Protein AF-A0A7R9IW38-F1 (afdb_monomer)

Foldseek 3Di:
DDDDDDPDPDDPVVVVVVVVVVVVVVVVVVVVVVVVLVVVLVVQLVVQLVCCCVVFPFQDDSVRSNVVSNVVSVLVVVLVVLVVVCVVDDDDPDLQSVLSNLLSLLVVLLVVLVVCVVVDVVCLDQVSVVVSVCVSCVVRDDDDPDPPVLVVQLVVLVVVVVVLLVVLLVVVAADDPLSLLSVLQSLCVNQVCCQAPPLSVVLNVLSVVLSVLSSLQVCLLSVHPPCNVVSVSSCVNHDDPNRTTRTDCLVNLLSCLLNVLSVPPDPPDGALEVLNCQSSLQVSFQVSQLSVCCVPPFDAADVPFPGGPRSLVSSLVRSLVVVVVCCVVVRYPPDPLSSVLLNCLSNVLSVVVSVDPPDSSHPRSVSSSCSSVVSD

Nearest PDB structures (foldseek):
  8b4o-assembly1_B  TM=3.268E-01  e=7.598E+00  Corynebacterium glutamicum

Organism: Timema californicum (NCBI:txid61474)

pLDDT: mean 86.11, std 14.42, range [37.69, 98.31]

InterPro domains:
  IPR032974 Polyprenol kinase family [PTHR13205] (33-372)

Structure (mmCIF, N/CA/C/O backbone):
data_AF-A0A7R9IW38-F1
#
_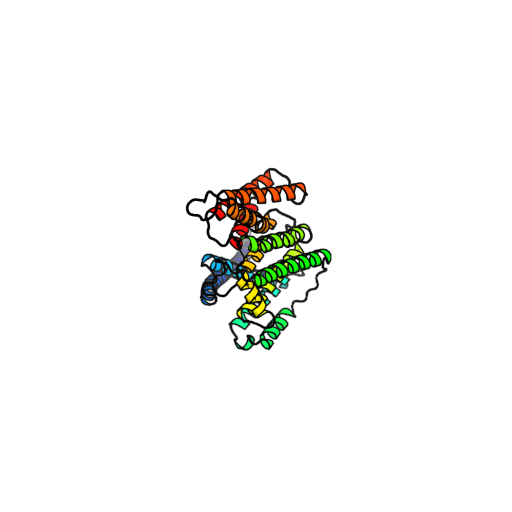entry.id   AF-A0A7R9IW38-F1
#
loop_
_atom_site.group_PDB
_atom_site.id
_atom_site.type_symbol
_atom_site.label_atom_id
_atom_site.label_alt_id
_atom_site.label_comp_id
_atom_site.label_asym_id
_atom_site.label_entity_id
_atom_site.label_seq_id
_atom_site.pdbx_PDB_ins_code
_atom_site.Cartn_x
_atom_site.Cartn_y
_atom_site.Cartn_z
_atom_site.occupancy
_atom_site.B_iso_or_equiv
_atom_site.auth_seq_id
_atom_site.auth_comp_id
_atom_site.auth_asym_id
_atom_site.auth_atom_id
_atom_site.pdbx_PDB_model_num
ATOM 1 N N . MET A 1 1 ? 82.444 18.302 27.231 1.00 39.62 1 MET A N 1
ATOM 2 C CA . MET A 1 1 ? 81.745 18.567 25.957 1.00 39.62 1 MET A CA 1
ATOM 3 C C . MET A 1 1 ? 80.249 18.533 26.221 1.00 39.62 1 MET A C 1
ATOM 5 O O . MET A 1 1 ? 79.727 17.480 26.556 1.00 39.62 1 MET A O 1
ATOM 9 N N . ARG A 1 2 ? 79.592 19.699 26.190 1.00 43.53 2 ARG A N 1
ATOM 10 C CA . ARG A 1 2 ? 78.128 19.818 26.132 1.00 43.53 2 ARG A CA 1
ATOM 11 C C . ARG A 1 2 ? 77.732 19.662 24.671 1.00 43.53 2 ARG A C 1
ATOM 13 O O . ARG A 1 2 ? 78.249 20.414 23.855 1.00 43.53 2 ARG A O 1
ATOM 20 N N . GLU A 1 3 ? 76.791 18.780 24.368 1.00 37.69 3 GLU A N 1
ATOM 21 C CA . GLU A 1 3 ? 76.085 18.830 23.092 1.00 37.69 3 GLU A CA 1
ATOM 22 C C . GLU A 1 3 ? 74.589 18.636 23.342 1.00 37.69 3 GLU A C 1
ATOM 24 O O . GLU A 1 3 ? 74.127 17.582 23.778 1.00 37.69 3 GLU A O 1
ATOM 29 N N . SER A 1 4 ? 73.844 19.724 23.142 1.00 45.25 4 SER A N 1
ATOM 30 C CA . SER A 1 4 ? 72.389 19.753 23.152 1.00 45.25 4 SER A CA 1
ATOM 31 C C . SER A 1 4 ? 71.870 19.113 21.867 1.00 45.25 4 SER A C 1
ATOM 33 O O . SER A 1 4 ? 72.144 19.629 20.781 1.00 45.25 4 SER A O 1
ATOM 35 N N . ARG A 1 5 ? 71.064 18.054 21.960 1.00 40.84 5 ARG A N 1
ATOM 36 C CA . ARG A 1 5 ? 70.227 17.627 20.833 1.00 40.84 5 ARG A CA 1
ATOM 37 C C . ARG A 1 5 ? 68.847 18.271 20.959 1.00 40.84 5 ARG A C 1
ATOM 39 O O . ARG A 1 5 ? 68.076 17.937 21.852 1.00 40.84 5 ARG A O 1
ATOM 46 N N . LYS A 1 6 ? 68.585 19.235 20.070 1.00 44.50 6 LYS A N 1
ATOM 47 C CA . LYS A 1 6 ? 67.252 19.778 19.770 1.00 44.50 6 LYS A CA 1
ATOM 48 C C . LYS A 1 6 ? 66.334 18.643 19.287 1.00 44.50 6 LYS A C 1
ATOM 50 O O . LYS A 1 6 ? 66.823 17.782 18.554 1.00 44.50 6 LYS A O 1
ATOM 55 N N . PRO A 1 7 ? 65.029 18.655 19.605 1.00 38.16 7 PRO A N 1
ATOM 56 C CA . PRO A 1 7 ? 64.084 17.791 18.917 1.00 38.16 7 PRO A CA 1
ATOM 57 C C . PRO A 1 7 ? 63.917 18.295 17.476 1.00 38.16 7 PRO A C 1
ATOM 59 O O . PRO A 1 7 ? 63.605 19.463 17.238 1.00 38.16 7 PRO A O 1
ATOM 62 N N . THR A 1 8 ? 64.175 17.418 16.509 1.00 41.66 8 THR A N 1
ATOM 63 C CA . THR A 1 8 ? 63.842 17.610 15.096 1.00 41.66 8 THR A CA 1
ATOM 64 C C . THR A 1 8 ? 62.325 17.578 14.929 1.00 41.66 8 THR A C 1
ATOM 66 O O . THR A 1 8 ? 61.714 16.516 14.869 1.00 41.66 8 THR A O 1
ATOM 69 N N . LEU A 1 9 ? 61.732 18.768 14.871 1.00 49.09 9 LEU A N 1
ATOM 70 C CA . LEU A 1 9 ? 60.402 19.030 14.332 1.00 49.09 9 LEU A CA 1
ATOM 71 C C . LEU A 1 9 ? 60.494 18.873 12.802 1.00 49.09 9 LEU A C 1
ATOM 73 O O . LEU A 1 9 ? 61.187 19.672 12.175 1.00 49.09 9 LEU A O 1
ATOM 77 N N . SER A 1 10 ? 59.923 17.824 12.198 1.00 45.22 10 SER A N 1
ATOM 78 C CA . SER A 1 10 ? 59.629 17.809 10.739 1.00 45.22 10 SER A CA 1
ATOM 79 C C . SER A 1 10 ? 58.959 16.547 10.189 1.00 45.22 10 SER A C 1
ATOM 81 O O . SER A 1 10 ? 58.466 16.609 9.071 1.00 45.22 10 SER A O 1
ATOM 83 N N . THR A 1 11 ? 58.887 15.424 10.911 1.00 40.69 11 THR A N 1
ATOM 84 C CA . THR A 1 11 ? 58.288 14.193 10.344 1.00 40.69 11 THR A CA 1
ATOM 85 C C . THR A 1 11 ? 56.930 13.807 10.933 1.00 40.69 11 THR A C 1
ATOM 87 O O . THR A 1 11 ? 56.173 13.119 10.267 1.00 40.69 11 THR A O 1
ATOM 90 N N . LEU A 1 12 ? 56.570 14.294 12.127 1.00 38.91 12 LEU A N 1
ATOM 91 C CA . LEU A 1 12 ? 55.275 14.008 12.771 1.00 38.91 12 LEU A CA 1
ATOM 92 C C . LEU A 1 12 ? 54.139 14.977 12.371 1.00 38.91 12 LEU A C 1
ATOM 94 O O . LEU A 1 12 ? 52.974 14.606 12.461 1.00 38.91 12 LEU A O 1
ATOM 98 N N . ASP A 1 13 ? 54.457 16.185 11.888 1.00 44.84 13 ASP A N 1
ATOM 99 C CA . ASP A 1 13 ? 53.453 17.191 11.482 1.00 44.84 13 ASP A CA 1
ATOM 100 C C . ASP A 1 13 ? 52.997 17.062 10.014 1.00 44.84 13 ASP A C 1
ATOM 102 O O . ASP A 1 13 ? 51.921 17.542 9.651 1.00 44.84 13 ASP A O 1
ATOM 106 N N . LEU A 1 14 ? 53.784 16.405 9.148 1.00 44.66 14 LEU A N 1
ATOM 107 C CA . LEU A 1 14 ? 53.393 16.182 7.747 1.00 44.66 14 LEU A CA 1
ATOM 108 C C . LEU A 1 14 ? 52.323 15.088 7.612 1.00 44.66 14 LEU A C 1
ATOM 110 O O . LEU A 1 14 ? 51.392 15.244 6.827 1.00 44.66 14 LEU A O 1
ATOM 114 N N . ASP A 1 15 ? 52.408 14.020 8.407 1.00 52.94 15 ASP A N 1
ATOM 115 C CA . ASP A 1 15 ? 51.424 12.932 8.369 1.00 52.94 15 ASP A CA 1
ATOM 116 C C . ASP A 1 15 ? 50.068 13.359 8.950 1.00 52.94 15 ASP A C 1
ATOM 118 O O . ASP A 1 15 ? 49.019 12.941 8.460 1.00 52.94 15 ASP A O 1
ATOM 122 N N . SER A 1 16 ? 50.046 14.228 9.965 1.00 49.84 16 SER A N 1
ATOM 123 C CA . SER A 1 16 ? 48.797 14.736 10.551 1.00 49.84 16 SER A CA 1
ATOM 124 C C . SER A 1 16 ? 48.082 15.725 9.625 1.00 49.84 16 SER A C 1
ATOM 126 O O . SER A 1 16 ? 46.860 15.666 9.484 1.00 49.84 16 SER A O 1
ATOM 128 N N . SER A 1 17 ? 48.834 16.587 8.936 1.00 44.75 17 SER A N 1
ATOM 129 C CA . SER A 1 17 ? 48.298 17.554 7.973 1.00 44.75 17 SER A CA 1
ATOM 130 C C . SER A 1 17 ? 47.847 16.901 6.666 1.00 44.75 17 SER A C 1
ATOM 132 O O . SER A 1 17 ? 46.805 17.287 6.137 1.00 44.75 17 SER A O 1
ATOM 134 N N . LEU A 1 18 ? 48.549 15.870 6.183 1.00 48.31 18 LEU A N 1
ATOM 135 C CA . LEU A 1 18 ? 48.127 15.090 5.017 1.00 48.31 18 LEU A CA 1
ATOM 136 C C . LEU A 1 18 ? 46.867 14.262 5.314 1.00 48.31 18 LEU A C 1
ATOM 138 O O . LEU A 1 18 ? 45.934 14.276 4.517 1.00 48.31 18 LEU A O 1
ATOM 142 N N . ASN A 1 19 ? 46.788 13.612 6.479 1.00 50.06 19 ASN A N 1
ATOM 143 C CA . ASN A 1 19 ? 45.581 12.891 6.898 1.00 50.06 19 ASN A CA 1
ATOM 144 C C . ASN A 1 19 ? 44.396 13.836 7.152 1.00 50.06 19 ASN A C 1
ATOM 146 O O . ASN A 1 19 ? 43.263 13.496 6.819 1.00 50.06 19 ASN A O 1
ATOM 150 N N . PHE A 1 20 ? 44.641 15.040 7.677 1.00 51.25 20 PHE A N 1
ATOM 151 C CA . PHE A 1 20 ? 43.618 16.081 7.789 1.00 51.25 20 PHE A CA 1
ATOM 152 C C . PHE A 1 20 ? 43.170 16.592 6.415 1.00 51.25 20 PHE A C 1
ATOM 154 O O . PHE A 1 20 ? 41.980 16.795 6.210 1.00 51.25 20 PHE A O 1
ATOM 161 N N . LEU A 1 21 ? 44.085 16.760 5.455 1.00 44.56 21 LEU A N 1
ATOM 162 C CA . LEU A 1 21 ? 43.761 17.186 4.092 1.00 44.56 21 LEU A CA 1
ATOM 163 C C . LEU A 1 21 ? 42.977 16.109 3.333 1.00 44.56 21 LEU A C 1
ATOM 165 O O . LEU A 1 21 ? 41.993 16.443 2.686 1.00 44.56 21 LEU A O 1
ATOM 169 N N . ILE A 1 22 ? 43.364 14.835 3.445 1.00 56.03 22 ILE A N 1
ATOM 170 C CA . ILE A 1 22 ? 42.639 13.695 2.862 1.00 56.03 22 ILE A CA 1
ATOM 171 C C . ILE A 1 22 ? 41.275 13.539 3.540 1.00 56.03 22 ILE A C 1
ATOM 173 O O . ILE A 1 22 ? 40.267 13.418 2.853 1.00 56.03 22 ILE A O 1
ATOM 177 N N . GLY A 1 23 ? 41.212 13.613 4.872 1.00 54.34 23 GLY A N 1
ATOM 178 C CA . GLY A 1 23 ? 39.952 13.576 5.617 1.00 54.34 23 GLY A CA 1
ATOM 179 C C . GLY A 1 23 ? 39.034 14.750 5.271 1.00 54.34 23 GLY A C 1
ATOM 180 O O . GLY A 1 23 ? 37.835 14.561 5.104 1.00 54.34 23 GLY A O 1
ATOM 181 N N . SER A 1 24 ? 39.599 15.944 5.087 1.00 49.66 24 SER A N 1
ATOM 182 C CA . SER A 1 24 ? 38.892 17.141 4.630 1.00 49.66 24 SER A CA 1
ATOM 183 C C . SER A 1 24 ? 38.422 16.987 3.184 1.00 49.66 24 SER A C 1
ATOM 185 O O . SER A 1 24 ? 37.263 17.255 2.911 1.00 49.66 24 SER A O 1
ATOM 187 N N . LEU A 1 25 ? 39.253 16.476 2.270 1.00 48.28 25 LEU A N 1
ATOM 188 C CA . LEU A 1 25 ? 38.882 16.204 0.876 1.00 48.28 25 LEU A CA 1
ATOM 189 C C . LEU A 1 25 ? 37.753 15.176 0.782 1.00 48.28 25 LEU A C 1
ATOM 191 O O . LEU A 1 25 ? 36.763 15.446 0.117 1.00 48.28 25 LEU A O 1
ATOM 195 N N . VAL A 1 26 ? 37.838 14.061 1.511 1.00 61.72 26 VAL A N 1
ATOM 196 C CA . VAL A 1 26 ? 36.768 13.051 1.581 1.00 61.72 26 VAL A CA 1
ATOM 197 C C . VAL A 1 26 ? 35.501 13.634 2.215 1.00 61.72 26 VAL A C 1
ATOM 199 O O . VAL A 1 26 ? 34.395 13.359 1.753 1.00 61.72 26 VAL A O 1
ATOM 202 N N . TYR A 1 27 ? 35.635 14.481 3.239 1.00 64.69 27 TYR A N 1
ATOM 203 C CA . TYR A 1 27 ? 34.505 15.171 3.864 1.00 64.69 27 TYR A CA 1
ATOM 204 C C . TYR A 1 27 ? 33.861 16.205 2.928 1.00 64.69 27 TYR A C 1
ATOM 206 O O . TYR A 1 27 ? 32.638 16.289 2.867 1.00 64.69 27 TYR A O 1
ATOM 214 N N . PHE A 1 28 ? 34.653 16.968 2.173 1.00 62.00 28 PHE A N 1
ATOM 215 C CA . PHE A 1 28 ? 34.177 17.949 1.197 1.00 62.00 28 PHE A CA 1
ATOM 216 C C . PHE A 1 28 ? 33.572 17.275 -0.036 1.00 62.00 28 PHE A C 1
ATOM 218 O O . PHE A 1 28 ? 32.535 17.737 -0.509 1.00 62.00 28 PHE A O 1
ATOM 225 N N . GLU A 1 29 ? 34.151 16.175 -0.522 1.00 67.81 29 GLU A N 1
ATOM 226 C CA . GLU A 1 29 ? 33.555 15.340 -1.570 1.00 67.81 29 GLU A CA 1
ATOM 227 C C . GLU A 1 29 ? 32.233 14.738 -1.089 1.00 67.81 29 GLU A C 1
ATOM 229 O O . GLU A 1 29 ? 31.219 14.860 -1.775 1.00 67.81 29 GLU A O 1
ATOM 234 N N . GLY A 1 30 ? 32.200 14.188 0.128 1.00 77.31 30 GLY A N 1
ATOM 235 C CA . GLY A 1 30 ? 30.978 13.681 0.750 1.00 77.31 30 GLY A CA 1
ATOM 236 C C . GLY A 1 30 ? 29.910 14.764 0.918 1.00 77.31 30 GLY A C 1
ATOM 237 O O . GLY A 1 30 ? 28.758 14.556 0.547 1.00 77.31 30 GLY A O 1
ATOM 238 N N . LEU A 1 31 ? 30.282 15.951 1.405 1.00 79.56 31 LEU A N 1
ATOM 239 C CA . LEU A 1 31 ? 29.373 17.087 1.569 1.00 79.56 31 LEU A CA 1
ATOM 240 C C . LEU A 1 31 ? 28.842 17.585 0.222 1.00 79.56 31 LEU A C 1
ATOM 242 O O . LEU A 1 31 ? 27.644 17.837 0.097 1.00 79.56 31 LEU A O 1
ATOM 246 N N . PHE A 1 32 ? 29.704 17.710 -0.788 1.00 83.56 32 PHE A N 1
ATOM 247 C CA . PHE A 1 32 ? 29.299 18.118 -2.130 1.00 83.56 32 PHE A CA 1
ATOM 248 C C . PHE A 1 32 ? 28.325 17.110 -2.745 1.00 83.56 32 PHE A C 1
ATOM 250 O O . PHE A 1 32 ? 27.281 17.513 -3.258 1.00 83.56 32 PHE A O 1
ATOM 257 N N . ILE A 1 33 ? 28.614 15.810 -2.633 1.00 80.44 33 ILE A N 1
ATOM 258 C CA . ILE A 1 33 ? 27.715 14.742 -3.085 1.00 80.44 33 ILE A CA 1
ATOM 259 C C . ILE A 1 33 ? 26.380 14.822 -2.336 1.00 80.44 33 ILE A C 1
ATOM 261 O O . ILE A 1 33 ? 25.330 14.784 -2.974 1.00 80.44 33 ILE A O 1
ATOM 265 N N . CYS A 1 34 ? 26.386 15.007 -1.014 1.00 80.25 34 CYS A N 1
ATOM 266 C CA . CYS A 1 34 ? 25.164 15.160 -0.221 1.00 80.25 34 CYS A CA 1
ATOM 267 C C . CYS A 1 34 ? 24.332 16.373 -0.659 1.00 80.25 34 CYS A C 1
ATOM 269 O O . CYS A 1 34 ? 23.115 16.254 -0.812 1.00 80.25 34 CYS A O 1
ATOM 271 N N . ILE A 1 35 ? 24.965 17.527 -0.896 1.00 85.56 35 ILE A N 1
ATOM 272 C CA . ILE A 1 35 ? 24.288 18.741 -1.378 1.00 85.56 35 ILE A CA 1
ATOM 273 C C . ILE A 1 35 ? 23.714 18.511 -2.779 1.00 85.56 35 ILE A C 1
ATOM 275 O O . ILE A 1 35 ? 22.547 18.821 -3.016 1.00 85.56 35 ILE A O 1
ATOM 279 N N . LEU A 1 36 ? 24.501 17.936 -3.692 1.00 86.00 36 LEU A N 1
ATOM 280 C CA . LEU A 1 36 ? 24.074 17.642 -5.057 1.00 86.00 36 LEU A CA 1
ATOM 281 C C . LEU A 1 36 ? 22.890 16.668 -5.072 1.00 86.00 36 LEU A C 1
ATOM 283 O O . LEU A 1 36 ? 21.888 16.934 -5.732 1.00 86.00 36 LEU A O 1
ATOM 287 N N . MET A 1 37 ? 22.970 15.574 -4.314 1.00 81.69 37 MET A N 1
ATOM 288 C CA . MET A 1 37 ? 21.889 14.591 -4.208 1.00 81.69 37 MET A CA 1
ATOM 289 C C . MET A 1 37 ? 20.639 15.199 -3.574 1.00 81.69 37 MET A C 1
ATOM 291 O O . MET A 1 37 ? 19.540 14.987 -4.080 1.00 81.69 37 MET A O 1
ATOM 295 N N . SER A 1 38 ? 20.794 16.019 -2.530 1.00 83.19 38 SER A N 1
ATOM 296 C CA . SER A 1 38 ? 19.672 16.738 -1.912 1.00 83.19 38 SER A CA 1
ATOM 297 C C . SER A 1 38 ? 18.997 17.682 -2.909 1.00 83.19 38 SER A C 1
ATOM 299 O O . SER A 1 38 ? 17.771 17.696 -3.015 1.00 83.19 38 SER A O 1
ATOM 301 N N . PHE A 1 39 ? 19.784 18.427 -3.692 1.00 88.62 39 PHE A N 1
ATOM 302 C CA . PHE A 1 39 ? 19.262 19.286 -4.752 1.00 88.62 39 PHE A CA 1
ATOM 303 C C . PHE A 1 39 ? 18.516 18.476 -5.819 1.00 88.62 39 PHE A C 1
ATOM 305 O O . PHE A 1 39 ? 17.396 18.838 -6.176 1.00 88.62 39 PHE A O 1
ATOM 312 N N . LEU A 1 40 ? 19.089 17.365 -6.293 1.00 86.88 40 LEU A N 1
ATOM 313 C CA . LEU A 1 40 ? 18.458 16.493 -7.289 1.00 86.88 40 LEU A CA 1
ATOM 314 C C . LEU A 1 40 ? 17.141 15.896 -6.781 1.00 86.88 40 LEU A C 1
ATOM 316 O O . LEU A 1 40 ? 16.164 15.876 -7.529 1.00 86.88 40 LEU A O 1
ATOM 320 N N . VAL A 1 41 ? 17.091 15.456 -5.522 1.00 88.31 41 VAL A N 1
ATOM 321 C CA . VAL A 1 41 ? 15.879 14.931 -4.872 1.00 88.31 41 VAL A CA 1
ATOM 322 C C . VAL A 1 41 ? 14.794 16.006 -4.801 1.00 88.31 41 VAL A C 1
ATOM 324 O O . VAL A 1 41 ? 13.674 15.771 -5.257 1.00 88.31 41 VAL A O 1
ATOM 327 N N . ILE A 1 42 ? 15.121 17.203 -4.303 1.00 89.12 42 ILE A N 1
ATOM 328 C CA . ILE A 1 42 ? 14.165 18.317 -4.182 1.00 89.12 42 ILE A CA 1
ATOM 329 C C . ILE A 1 42 ? 13.679 18.771 -5.564 1.00 89.12 42 ILE A C 1
ATOM 331 O O . ILE A 1 42 ? 12.480 18.955 -5.779 1.00 89.12 42 ILE A O 1
ATOM 335 N N . PHE A 1 43 ? 14.593 18.923 -6.522 1.00 91.50 43 PHE A N 1
ATOM 336 C CA . PHE A 1 43 ? 14.251 19.316 -7.885 1.00 91.50 43 PHE A CA 1
ATOM 337 C C . PHE A 1 43 ? 13.334 18.281 -8.549 1.00 91.50 43 PHE A C 1
ATOM 339 O O . PHE A 1 43 ? 12.283 18.642 -9.083 1.00 91.50 43 PHE A O 1
ATOM 346 N N . SER A 1 44 ? 13.686 16.995 -8.457 1.00 89.88 44 SER A N 1
ATOM 347 C CA . SER A 1 44 ? 12.880 15.894 -9.000 1.00 89.88 44 SER A CA 1
ATOM 348 C C . SER A 1 44 ? 11.506 15.817 -8.339 1.00 89.88 44 SER A C 1
ATOM 350 O O . SER A 1 44 ? 10.524 15.544 -9.024 1.00 89.88 44 SER A O 1
ATOM 352 N N . TYR A 1 45 ? 11.411 16.120 -7.040 1.00 93.19 45 TYR A N 1
ATOM 353 C CA . TYR A 1 45 ? 10.144 16.197 -6.311 1.00 93.19 45 TYR A CA 1
ATOM 354 C C . TYR A 1 45 ? 9.230 17.274 -6.863 1.00 93.19 45 TYR A C 1
ATOM 356 O O . TYR A 1 45 ? 8.090 16.982 -7.222 1.00 93.19 45 TYR A O 1
ATOM 364 N N . HIS A 1 46 ? 9.733 18.500 -6.993 1.00 91.19 46 HIS A N 1
ATOM 365 C CA . HIS A 1 46 ? 8.923 19.588 -7.521 1.00 91.19 46 HIS A CA 1
ATOM 366 C C . HIS A 1 46 ? 8.465 19.308 -8.955 1.00 91.19 46 HIS A C 1
ATOM 368 O O . HIS A 1 46 ? 7.274 19.426 -9.240 1.00 91.19 46 HIS A O 1
ATOM 374 N N . GLN A 1 47 ? 9.371 18.886 -9.843 1.00 93.00 47 GLN A N 1
ATOM 375 C CA . GLN A 1 47 ? 9.012 18.578 -11.232 1.00 93.00 47 GLN A CA 1
ATOM 376 C C . GLN A 1 47 ? 8.037 17.398 -11.325 1.00 93.00 47 GLN A C 1
ATOM 378 O O . GLN A 1 47 ? 7.021 17.484 -12.018 1.00 93.00 47 GLN A O 1
ATOM 383 N N . GLY A 1 48 ? 8.313 16.318 -10.594 1.00 92.06 48 GLY A N 1
ATOM 384 C CA . GLY A 1 48 ? 7.479 15.122 -10.568 1.00 92.06 48 GLY A CA 1
ATOM 385 C C . GLY A 1 48 ? 6.070 15.407 -10.058 1.00 92.06 48 GLY A C 1
ATOM 386 O O . GLY A 1 48 ? 5.105 14.968 -10.679 1.00 92.06 48 GLY A O 1
ATOM 387 N N . LEU A 1 49 ? 5.930 16.216 -9.003 1.00 94.31 49 LEU A N 1
ATOM 388 C CA . LEU A 1 49 ? 4.628 16.592 -8.452 1.00 94.31 49 LEU A CA 1
ATOM 389 C C . LEU A 1 49 ? 3.778 17.362 -9.475 1.00 94.31 49 LEU A C 1
ATOM 391 O O . LEU A 1 49 ? 2.597 17.056 -9.655 1.00 94.31 49 LEU A O 1
ATOM 395 N N . PHE A 1 50 ? 4.378 18.321 -10.189 1.00 93.06 50 PHE A N 1
ATOM 396 C CA . PHE A 1 50 ? 3.686 19.046 -11.260 1.00 93.06 50 PHE A CA 1
ATOM 397 C C . PHE A 1 50 ? 3.265 18.119 -12.404 1.00 93.06 50 PHE A C 1
ATOM 399 O O . PHE A 1 50 ? 2.135 18.218 -12.892 1.00 93.06 50 PHE A O 1
ATOM 406 N N . VAL A 1 51 ? 4.145 17.206 -12.826 1.00 92.38 51 VAL A N 1
ATOM 407 C CA . VAL A 1 51 ? 3.834 16.230 -13.880 1.00 92.38 51 VAL A CA 1
ATOM 408 C C . VAL A 1 51 ? 2.714 15.291 -13.438 1.00 92.38 51 VAL A C 1
ATOM 410 O O . VAL A 1 51 ? 1.784 15.075 -14.214 1.00 92.38 51 VAL A O 1
ATOM 413 N N . LEU A 1 52 ? 2.755 14.778 -12.208 1.00 92.56 52 LEU A N 1
ATOM 414 C CA . LEU A 1 52 ? 1.762 13.851 -11.664 1.00 92.56 52 LEU A CA 1
ATOM 415 C C . LEU A 1 52 ? 0.364 14.481 -11.645 1.00 92.56 52 LEU A C 1
ATOM 417 O O . LEU A 1 52 ? -0.568 13.928 -12.230 1.00 92.56 52 LEU A O 1
ATOM 421 N N . LEU A 1 53 ? 0.238 15.673 -11.053 1.00 93.19 53 LEU A N 1
ATOM 422 C CA . LEU A 1 53 ? -1.037 16.390 -10.949 1.00 93.19 53 LEU A CA 1
ATOM 423 C C . LEU A 1 53 ? -1.602 16.791 -12.318 1.00 93.19 53 LEU A C 1
ATOM 425 O O . LEU A 1 53 ? -2.819 16.796 -12.509 1.00 93.19 53 LEU A O 1
ATOM 429 N N . ARG A 1 54 ? -0.734 17.107 -13.288 1.00 91.94 54 ARG A N 1
ATOM 430 C CA . ARG A 1 54 ? -1.156 17.434 -14.657 1.00 91.94 54 ARG A CA 1
ATOM 431 C C . ARG A 1 54 ? -1.565 16.197 -15.457 1.00 91.94 54 ARG A C 1
ATOM 433 O O . ARG A 1 54 ? -2.499 16.279 -16.251 1.00 91.94 54 ARG A O 1
ATOM 440 N N . SER A 1 55 ? -0.855 15.084 -15.284 1.00 89.94 55 SER A N 1
ATOM 441 C CA . SER A 1 55 ? -1.062 13.860 -16.072 1.00 89.94 55 SER A CA 1
ATOM 442 C C . SER A 1 55 ? -2.254 13.047 -15.574 1.00 89.94 55 SER A C 1
ATOM 444 O O . SER A 1 55 ? -2.912 12.383 -16.371 1.00 89.94 55 SER A O 1
ATOM 446 N N . CYS A 1 56 ? -2.555 13.124 -14.275 1.00 91.06 56 CYS A N 1
ATOM 447 C CA . CYS A 1 56 ? -3.653 12.403 -13.630 1.00 91.06 56 CYS A CA 1
ATOM 448 C C . CYS A 1 56 ? -4.629 13.395 -12.968 1.00 91.06 56 CYS A C 1
ATOM 450 O O . CYS A 1 56 ? -4.702 13.473 -11.737 1.00 91.06 56 CYS A O 1
ATOM 452 N N . PRO A 1 57 ? -5.356 14.206 -13.761 1.00 90.38 57 PRO A N 1
ATOM 453 C CA . PRO A 1 57 ? -6.210 15.252 -13.218 1.00 90.38 57 PRO A CA 1
ATOM 454 C C . PRO A 1 57 ? -7.326 14.654 -12.355 1.00 90.38 57 PRO A C 1
ATOM 456 O O . PRO A 1 57 ? -7.986 13.696 -12.753 1.00 90.38 57 PRO A O 1
ATOM 459 N N . ARG 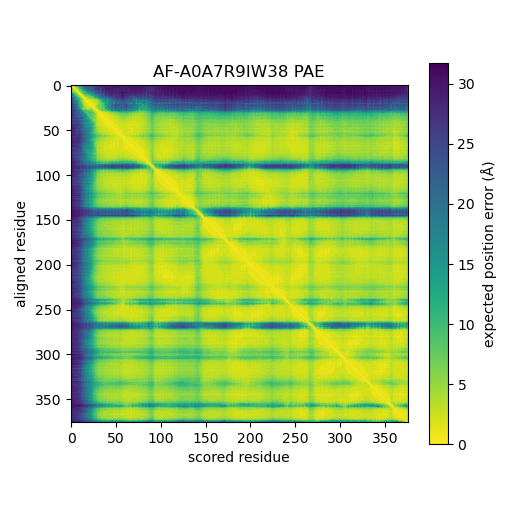A 1 58 ? -7.561 15.267 -11.188 1.00 90.44 58 ARG A N 1
ATOM 460 C CA . ARG A 1 58 ? -8.565 14.866 -10.179 1.00 90.44 58 ARG A CA 1
ATOM 461 C C . ARG A 1 58 ? -8.344 13.505 -9.516 1.00 90.44 58 ARG A C 1
ATOM 463 O O . ARG A 1 58 ? -9.140 13.167 -8.653 1.00 90.44 58 ARG A O 1
ATOM 470 N N . SER A 1 59 ? -7.296 12.766 -9.877 1.00 92.19 59 SER A N 1
ATOM 471 C CA . SER A 1 59 ? -7.002 11.485 -9.229 1.00 92.19 59 SER A CA 1
ATOM 472 C C . SER A 1 59 ? -6.384 11.628 -7.857 1.00 92.19 59 SER A C 1
ATOM 474 O O . SER A 1 59 ? -6.610 10.776 -7.021 1.00 92.19 59 SER A O 1
ATOM 476 N N . PHE A 1 60 ? -5.663 12.713 -7.597 1.00 91.88 60 PHE A N 1
ATOM 477 C CA . PHE A 1 60 ? -5.033 12.936 -6.305 1.00 91.88 60 PHE A CA 1
ATOM 478 C C . PHE A 1 60 ? -5.537 14.233 -5.684 1.00 91.88 60 PHE A C 1
ATOM 480 O O . PHE A 1 60 ? -5.611 15.273 -6.351 1.00 91.88 60 PHE A O 1
ATOM 487 N N . THR A 1 61 ? -5.781 14.207 -4.380 1.00 90.62 61 THR A N 1
ATOM 488 C CA . THR A 1 61 ? -5.649 15.397 -3.543 1.00 90.62 61 THR A CA 1
ATOM 489 C C . THR A 1 61 ? -4.187 15.848 -3.526 1.00 90.62 61 THR A C 1
ATOM 491 O O . THR A 1 61 ? -3.258 15.086 -3.808 1.00 90.62 61 THR A O 1
ATOM 494 N N . PHE A 1 62 ? -3.948 17.107 -3.159 1.00 90.31 62 PHE A N 1
ATOM 495 C CA . PHE A 1 62 ? -2.580 17.615 -3.064 1.00 90.31 62 PHE A CA 1
ATOM 496 C C . PHE A 1 62 ? -1.732 16.814 -2.061 1.00 90.31 62 PHE A C 1
ATOM 498 O O . PHE A 1 62 ? -0.569 16.526 -2.338 1.00 90.31 62 PHE A O 1
ATOM 505 N N . GLY A 1 63 ? -2.321 16.412 -0.927 1.00 88.81 63 GLY A N 1
ATOM 506 C CA . GLY A 1 63 ? -1.645 15.612 0.097 1.00 88.81 63 GLY A CA 1
ATOM 507 C C . GLY A 1 63 ? -1.235 14.229 -0.408 1.00 88.81 63 GLY A C 1
ATOM 508 O O . GLY A 1 63 ? -0.078 13.842 -0.255 1.00 88.81 63 GLY A O 1
ATOM 509 N N . GLU A 1 64 ? -2.140 13.516 -1.077 1.00 90.12 64 GLU A N 1
ATOM 510 C CA . GLU A 1 64 ? -1.841 12.208 -1.672 1.00 90.12 64 GLU A CA 1
ATOM 511 C C . GLU A 1 64 ? -0.750 12.296 -2.735 1.00 90.12 64 GLU A C 1
ATOM 513 O O . GLU A 1 64 ? 0.186 11.497 -2.722 1.00 90.12 64 GLU A O 1
ATOM 518 N N . ALA A 1 65 ? -0.828 13.292 -3.622 1.00 92.31 65 ALA A N 1
ATOM 519 C CA . ALA A 1 65 ? 0.188 13.502 -4.646 1.00 92.31 65 ALA A CA 1
ATOM 520 C C . ALA A 1 65 ? 1.569 13.755 -4.023 1.00 92.31 65 ALA A C 1
ATOM 522 O O . ALA A 1 65 ? 2.563 13.211 -4.502 1.00 92.31 65 ALA A O 1
ATOM 523 N N . CYS A 1 66 ? 1.635 14.525 -2.929 1.00 91.88 66 CYS A N 1
ATOM 524 C CA . CYS A 1 66 ? 2.878 14.740 -2.187 1.00 91.88 66 CYS A CA 1
ATOM 525 C C . CYS A 1 66 ? 3.435 13.424 -1.632 1.00 91.88 66 CYS A C 1
ATOM 527 O O . CYS A 1 66 ? 4.607 13.126 -1.859 1.00 91.88 66 CYS A O 1
ATOM 529 N N . VAL A 1 67 ? 2.609 12.619 -0.952 1.00 90.06 67 VAL A N 1
ATOM 530 C CA . VAL A 1 67 ? 3.052 11.347 -0.350 1.00 90.06 67 VAL A CA 1
ATOM 531 C C . VAL A 1 67 ? 3.505 10.355 -1.422 1.00 90.06 67 VAL A C 1
ATOM 533 O O . VAL A 1 67 ? 4.583 9.775 -1.299 1.00 90.06 67 VAL A O 1
ATOM 536 N N . VAL A 1 68 ? 2.736 10.197 -2.504 1.00 92.50 68 VAL A N 1
ATOM 537 C CA . VAL A 1 68 ? 3.087 9.307 -3.624 1.00 92.50 68 VAL A CA 1
ATOM 538 C C . VAL A 1 68 ? 4.397 9.747 -4.280 1.00 92.50 68 VAL A C 1
ATOM 540 O O . VAL A 1 68 ? 5.270 8.916 -4.533 1.00 92.50 68 VAL A O 1
ATOM 543 N N . MET A 1 69 ? 4.574 11.050 -4.514 1.00 94.06 69 MET A N 1
ATOM 544 C CA . MET A 1 69 ? 5.786 11.572 -5.146 1.00 94.06 69 MET A CA 1
ATOM 545 C C . MET A 1 69 ? 7.017 11.443 -4.238 1.00 94.06 69 MET A C 1
ATOM 547 O O . MET A 1 69 ? 8.093 11.075 -4.709 1.00 94.06 69 MET A O 1
ATOM 551 N N . GLN A 1 70 ? 6.869 11.692 -2.933 1.00 91.00 70 GLN A N 1
ATOM 552 C CA . GLN A 1 70 ? 7.935 11.464 -1.951 1.00 91.00 70 GLN A CA 1
ATOM 553 C C . GLN A 1 70 ? 8.336 9.989 -1.902 1.00 91.00 70 GLN A C 1
ATOM 555 O O . GLN A 1 70 ? 9.525 9.681 -1.987 1.00 91.00 70 GLN A O 1
ATOM 560 N N . ALA A 1 71 ? 7.357 9.083 -1.832 1.00 90.94 71 ALA A N 1
ATOM 561 C CA . ALA A 1 71 ? 7.600 7.645 -1.815 1.00 90.94 71 ALA A CA 1
ATOM 562 C C . ALA A 1 71 ? 8.322 7.176 -3.086 1.00 90.94 71 ALA A C 1
ATOM 564 O O . ALA A 1 71 ? 9.290 6.424 -2.999 1.00 90.94 71 ALA A O 1
ATOM 565 N N . PHE A 1 72 ? 7.912 7.666 -4.260 1.00 92.94 72 PHE A N 1
ATOM 566 C CA . PHE A 1 72 ? 8.557 7.313 -5.523 1.00 92.94 72 PHE A CA 1
ATOM 567 C C . PHE A 1 72 ? 10.012 7.796 -5.594 1.00 92.94 72 PHE A C 1
ATOM 569 O O . PHE A 1 72 ? 10.884 7.051 -6.033 1.00 92.94 72 PHE A O 1
ATOM 576 N N . ILE A 1 73 ? 10.312 9.011 -5.128 1.00 90.88 73 ILE A N 1
ATOM 577 C CA . ILE A 1 73 ? 11.692 9.524 -5.136 1.00 90.88 73 ILE A CA 1
ATOM 578 C C . ILE A 1 73 ? 12.564 8.791 -4.131 1.00 90.88 73 ILE A C 1
ATOM 580 O O . ILE A 1 73 ? 13.701 8.451 -4.455 1.00 90.88 73 ILE A O 1
ATOM 584 N N . LEU A 1 74 ? 12.033 8.510 -2.941 1.00 88.62 74 LEU A N 1
ATOM 585 C CA . LEU A 1 74 ? 12.732 7.702 -1.951 1.00 88.62 74 LEU A CA 1
ATOM 586 C C . LEU A 1 74 ? 13.028 6.303 -2.503 1.00 88.62 74 LEU A C 1
ATOM 588 O O . LEU A 1 74 ? 14.144 5.812 -2.349 1.00 88.62 74 LEU A O 1
ATOM 592 N N . PHE A 1 75 ? 12.066 5.697 -3.202 1.00 91.50 75 PHE A N 1
ATOM 593 C CA . PHE A 1 75 ? 12.247 4.421 -3.888 1.00 91.50 75 PHE A CA 1
ATOM 594 C C . PHE A 1 75 ? 13.345 4.490 -4.960 1.00 91.50 75 PHE A C 1
ATOM 596 O O . PHE A 1 75 ? 14.221 3.626 -4.975 1.00 91.50 75 PHE A O 1
ATOM 603 N N . LEU A 1 76 ? 13.352 5.516 -5.821 1.00 90.25 76 LEU A N 1
ATOM 604 C CA . LEU A 1 76 ? 14.400 5.694 -6.835 1.00 90.25 76 LEU A CA 1
ATOM 605 C C . LEU A 1 76 ? 15.781 5.864 -6.195 1.00 90.25 76 LEU A C 1
ATOM 607 O O . LEU A 1 76 ? 16.730 5.186 -6.587 1.00 90.25 76 LEU A O 1
ATOM 611 N N . TYR A 1 77 ? 15.884 6.738 -5.192 1.00 86.56 77 TYR A N 1
ATOM 612 C CA . TYR A 1 77 ? 17.127 6.976 -4.466 1.00 86.56 77 TYR A CA 1
ATOM 613 C C . TYR A 1 77 ? 17.637 5.694 -3.796 1.00 86.56 77 TYR A C 1
ATOM 615 O O . TYR A 1 77 ? 18.792 5.315 -3.985 1.00 86.56 77 TYR A O 1
ATOM 623 N N . SER A 1 78 ? 16.761 4.989 -3.074 1.00 86.69 78 SER A N 1
ATOM 624 C CA . SER A 1 78 ? 17.090 3.723 -2.417 1.00 86.69 78 SER A CA 1
ATOM 625 C C . SER A 1 78 ? 17.488 2.639 -3.418 1.00 86.69 78 SER A C 1
ATOM 627 O O . SER A 1 78 ? 18.427 1.898 -3.151 1.00 86.69 78 SER A O 1
ATOM 629 N N . SER A 1 79 ? 16.840 2.572 -4.582 1.00 88.56 79 SER A N 1
ATOM 630 C CA . SER A 1 79 ? 17.181 1.594 -5.621 1.00 88.56 79 SER A CA 1
ATOM 631 C C . SER A 1 79 ? 18.573 1.844 -6.193 1.00 88.56 79 SER A C 1
ATOM 633 O O . SER A 1 79 ? 19.354 0.908 -6.334 1.00 88.56 79 SER A O 1
ATOM 635 N N . VAL A 1 80 ? 18.921 3.105 -6.475 1.00 85.31 80 VAL A N 1
ATOM 636 C CA . VAL A 1 80 ? 20.270 3.465 -6.942 1.00 85.31 80 VAL A CA 1
ATOM 637 C C . VAL A 1 80 ? 21.316 3.151 -5.872 1.00 85.31 80 VAL A C 1
ATOM 639 O O . VAL A 1 80 ? 22.340 2.543 -6.184 1.00 85.31 80 VAL A O 1
ATOM 642 N N . ALA A 1 81 ? 21.054 3.523 -4.616 1.00 82.81 81 ALA A N 1
ATOM 643 C CA . ALA A 1 81 ? 21.969 3.274 -3.507 1.00 82.81 81 ALA A CA 1
ATOM 644 C C . ALA A 1 81 ? 22.197 1.772 -3.274 1.00 82.81 81 ALA A C 1
ATOM 646 O O . ALA A 1 81 ? 23.342 1.331 -3.195 1.00 82.81 81 ALA A O 1
ATOM 647 N N . ASN A 1 82 ? 21.127 0.978 -3.220 1.00 82.50 82 ASN A N 1
ATOM 648 C CA . ASN A 1 82 ? 21.213 -0.457 -2.960 1.00 82.50 82 ASN A CA 1
ATOM 649 C C . ASN A 1 82 ? 21.866 -1.213 -4.120 1.00 82.50 82 ASN A C 1
ATOM 651 O O . ASN A 1 82 ? 22.715 -2.061 -3.870 1.00 82.50 82 ASN A O 1
ATOM 655 N N . LEU A 1 83 ? 21.551 -0.873 -5.376 1.00 80.50 83 LEU A N 1
ATOM 656 C CA . LEU A 1 83 ? 22.224 -1.470 -6.534 1.00 80.50 83 LEU A CA 1
ATOM 657 C C . LEU A 1 83 ? 23.718 -1.131 -6.546 1.00 80.50 83 LEU A C 1
ATOM 659 O O . LEU A 1 83 ? 24.534 -2.011 -6.790 1.00 80.50 83 LEU A O 1
ATOM 663 N N . TYR A 1 84 ? 24.095 0.113 -6.237 1.00 81.38 84 TYR A N 1
ATOM 664 C CA . TYR A 1 84 ? 25.504 0.505 -6.131 1.00 81.38 84 TYR A CA 1
ATOM 665 C C . TYR A 1 84 ? 26.246 -0.267 -5.028 1.00 81.38 84 TYR A C 1
ATOM 667 O O . TYR A 1 84 ? 27.368 -0.737 -5.233 1.00 81.38 84 TYR A O 1
ATOM 675 N N . VAL A 1 85 ? 25.618 -0.425 -3.859 1.00 77.25 85 VAL A N 1
ATOM 676 C CA . VAL A 1 85 ? 26.171 -1.219 -2.753 1.00 77.25 85 VAL A CA 1
ATOM 677 C C . VAL A 1 85 ? 26.300 -2.693 -3.143 1.00 77.25 85 VAL A C 1
ATOM 679 O O . VAL A 1 85 ? 27.325 -3.300 -2.856 1.00 77.25 85 VAL A O 1
ATOM 682 N N . GLU A 1 86 ? 25.314 -3.259 -3.834 1.00 73.19 86 GLU A N 1
ATOM 683 C CA . GLU A 1 86 ? 25.351 -4.657 -4.274 1.00 73.19 86 GLU A CA 1
ATOM 684 C C . GLU A 1 86 ? 26.438 -4.888 -5.332 1.00 73.19 86 GLU A C 1
ATOM 686 O O . GLU A 1 86 ? 27.208 -5.834 -5.230 1.00 73.19 86 GLU A O 1
ATOM 691 N N . PHE A 1 87 ? 26.605 -3.968 -6.290 1.00 70.31 87 PHE A N 1
ATOM 692 C CA . PHE A 1 87 ? 27.713 -4.021 -7.253 1.00 70.31 87 PHE A CA 1
ATOM 693 C C . PHE A 1 87 ? 29.101 -3.882 -6.604 1.00 70.31 87 PHE A C 1
ATOM 695 O O . PHE A 1 87 ? 30.101 -4.204 -7.246 1.00 70.31 87 PHE A O 1
ATOM 702 N N . SER A 1 88 ? 29.179 -3.390 -5.363 1.00 70.44 88 SER A N 1
ATOM 703 C CA . SER A 1 88 ? 30.436 -3.203 -4.627 1.00 70.44 88 SER A CA 1
ATOM 704 C C . SER A 1 88 ? 30.683 -4.237 -3.522 1.00 70.44 88 SER A C 1
ATOM 706 O O . SER A 1 88 ? 31.775 -4.244 -2.951 1.00 70.44 88 SER A O 1
ATOM 708 N N . LYS A 1 89 ? 29.728 -5.131 -3.235 1.00 64.31 89 LYS A N 1
ATOM 709 C CA . LYS A 1 89 ? 29.861 -6.215 -2.248 1.00 64.31 89 LYS A CA 1
ATOM 710 C C . LYS A 1 89 ? 29.867 -7.586 -2.926 1.00 64.31 89 LYS A C 1
ATOM 712 O O . LYS A 1 89 ? 29.199 -7.809 -3.926 1.00 64.31 89 LYS A O 1
ATOM 717 N N . GLU A 1 90 ? 30.586 -8.537 -2.332 1.00 54.44 90 GLU A N 1
ATOM 718 C CA . GLU A 1 90 ? 30.417 -9.959 -2.635 1.00 54.44 90 GLU A CA 1
ATOM 719 C C 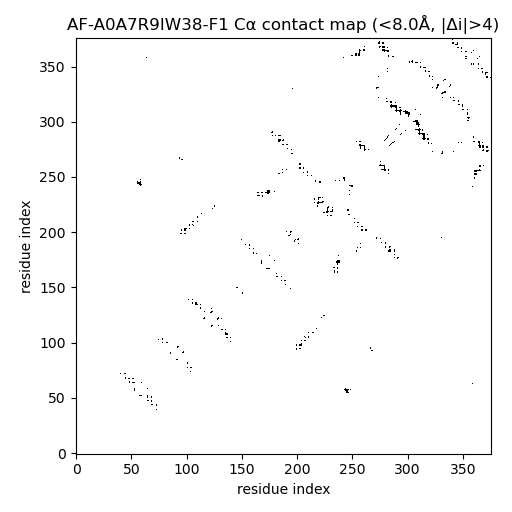. GLU A 1 90 ? 29.214 -10.493 -1.836 1.00 54.44 90 GLU A C 1
ATOM 721 O O . GLU A 1 90 ? 29.357 -10.912 -0.691 1.00 54.44 90 GLU A O 1
ATOM 726 N N . PHE A 1 91 ? 28.042 -10.469 -2.477 1.00 52.66 91 PHE A N 1
ATOM 727 C CA . PHE A 1 91 ? 26.778 -11.136 -2.124 1.00 52.66 91 PHE A CA 1
ATOM 728 C C . PHE A 1 91 ? 25.897 -10.533 -1.001 1.00 52.66 91 PHE A C 1
ATOM 730 O O . PHE A 1 91 ? 26.403 -10.090 0.037 1.00 52.66 91 PHE A O 1
ATOM 737 N N . PRO A 1 92 ? 24.552 -10.591 -1.154 1.00 57.81 92 PRO A N 1
ATOM 738 C CA . PRO A 1 92 ? 23.610 -10.234 -0.100 1.00 57.81 92 PRO A CA 1
ATOM 739 C C . PRO A 1 92 ? 23.635 -11.294 1.007 1.00 57.81 92 PRO A C 1
ATOM 741 O O . PRO A 1 92 ? 23.644 -12.495 0.733 1.00 57.81 92 PRO A O 1
ATOM 744 N N . ASN A 1 93 ? 23.596 -10.858 2.268 1.00 61.84 93 ASN A N 1
ATOM 745 C CA . ASN A 1 93 ? 23.722 -11.755 3.422 1.00 61.84 93 ASN A CA 1
ATOM 746 C C . ASN A 1 93 ? 22.372 -12.287 3.949 1.00 61.84 93 ASN A C 1
ATOM 748 O O . ASN A 1 93 ? 22.375 -13.209 4.764 1.00 61.84 93 ASN A O 1
ATOM 752 N N . ASP A 1 94 ? 21.230 -11.738 3.506 1.00 75.19 94 ASP A N 1
ATOM 753 C CA . ASP A 1 94 ? 19.897 -12.061 4.044 1.00 75.19 94 ASP A CA 1
ATOM 754 C C . ASP A 1 94 ? 18.799 -12.191 2.958 1.00 75.19 94 ASP A C 1
ATOM 756 O O . ASP A 1 94 ? 18.897 -11.635 1.854 1.00 75.19 94 ASP A O 1
ATOM 760 N N . CYS A 1 95 ? 17.716 -12.920 3.273 1.00 79.44 95 CYS A N 1
ATOM 761 C CA . CYS A 1 95 ? 16.554 -13.118 2.401 1.00 79.44 95 CYS A CA 1
ATOM 762 C C . CYS A 1 95 ? 15.938 -11.777 1.989 1.00 79.44 95 CYS A C 1
ATOM 764 O O . CYS A 1 95 ? 15.512 -11.621 0.842 1.00 79.44 95 CYS A O 1
ATOM 766 N N . VAL A 1 96 ? 15.876 -10.814 2.915 1.00 80.69 96 VAL A N 1
ATOM 767 C CA . VAL A 1 96 ? 15.186 -9.546 2.679 1.00 80.69 96 VAL A CA 1
ATOM 768 C C . VAL A 1 96 ? 16.032 -8.626 1.821 1.00 80.69 96 VAL A C 1
ATOM 770 O O . VAL A 1 96 ? 15.472 -7.990 0.936 1.00 80.69 96 VAL A O 1
ATOM 773 N N . ASP A 1 97 ? 17.356 -8.627 1.978 1.00 81.19 97 ASP A N 1
ATOM 774 C CA . ASP A 1 97 ? 18.266 -7.875 1.104 1.00 81.19 97 ASP A CA 1
ATOM 775 C C . ASP A 1 97 ? 18.103 -8.333 -0.349 1.00 81.19 97 ASP A C 1
ATOM 777 O O . ASP A 1 97 ? 17.791 -7.536 -1.236 1.00 81.19 97 ASP A O 1
ATOM 781 N N . THR A 1 98 ? 18.187 -9.649 -0.574 1.00 81.50 98 THR A N 1
ATOM 782 C CA . THR A 1 98 ? 17.997 -10.252 -1.904 1.00 81.50 98 THR A CA 1
ATOM 783 C C . THR A 1 98 ? 16.620 -9.905 -2.475 1.00 81.50 98 THR A C 1
ATOM 785 O O . THR A 1 98 ? 16.489 -9.488 -3.627 1.00 81.50 98 THR A O 1
ATOM 788 N N . THR A 1 99 ? 15.579 -10.037 -1.650 1.00 84.69 99 THR A N 1
ATOM 789 C CA . THR A 1 99 ? 14.204 -9.736 -2.059 1.00 84.69 99 THR A CA 1
ATOM 790 C C . THR A 1 99 ? 14.023 -8.252 -2.377 1.00 84.69 99 THR A C 1
ATOM 792 O O . THR A 1 99 ? 13.334 -7.916 -3.336 1.00 84.69 99 THR A O 1
ATOM 795 N N . THR A 1 100 ? 14.660 -7.362 -1.615 1.00 87.50 100 THR A N 1
ATOM 796 C CA . THR A 1 100 ? 14.612 -5.909 -1.821 1.00 87.50 100 THR A CA 1
ATOM 797 C C . THR A 1 100 ? 15.192 -5.552 -3.180 1.00 87.50 100 THR A C 1
ATOM 799 O O . THR A 1 100 ? 14.541 -4.834 -3.935 1.00 87.50 100 THR A O 1
ATOM 802 N N . ILE A 1 101 ? 16.359 -6.098 -3.537 1.00 86.19 101 ILE A N 1
ATOM 803 C CA . ILE A 1 101 ? 16.972 -5.864 -4.853 1.00 86.19 101 ILE A CA 1
ATOM 804 C C . ILE A 1 101 ? 16.055 -6.355 -5.977 1.00 86.19 101 ILE A C 1
ATOM 806 O O . ILE A 1 101 ? 15.799 -5.619 -6.931 1.00 86.19 101 ILE A O 1
ATOM 810 N N . ILE A 1 102 ? 15.501 -7.564 -5.852 1.00 86.88 102 ILE A N 1
ATOM 811 C CA . ILE A 1 102 ? 14.580 -8.121 -6.855 1.00 86.88 102 ILE A CA 1
ATOM 812 C C . ILE A 1 102 ? 13.338 -7.242 -7.012 1.00 86.88 102 ILE A C 1
ATOM 814 O O . ILE A 1 102 ? 12.936 -6.936 -8.137 1.00 86.88 102 ILE A O 1
ATOM 818 N N . LEU A 1 103 ? 12.746 -6.795 -5.903 1.00 89.44 103 LEU A N 1
ATOM 819 C CA . LEU A 1 103 ? 11.600 -5.892 -5.928 1.00 89.44 103 LEU A CA 1
ATOM 820 C C . LEU A 1 103 ? 11.948 -4.543 -6.552 1.00 89.44 103 LEU A C 1
ATOM 822 O O . LEU A 1 103 ? 11.174 -4.041 -7.363 1.00 89.44 103 LEU A O 1
ATOM 826 N N . GLN A 1 104 ? 13.103 -3.968 -6.218 1.00 90.69 104 GLN A N 1
ATOM 827 C CA . GLN A 1 104 ? 13.562 -2.701 -6.784 1.00 90.69 104 GLN A CA 1
ATOM 828 C C . GLN A 1 104 ? 13.741 -2.804 -8.299 1.00 90.69 104 GLN A C 1
ATOM 830 O O . GLN A 1 104 ? 13.193 -1.980 -9.030 1.00 90.69 104 GLN A O 1
ATOM 835 N N . VAL A 1 105 ? 14.413 -3.847 -8.791 1.00 89.69 105 VAL A N 1
ATOM 836 C CA . VAL A 1 105 ? 14.579 -4.081 -10.235 1.00 89.69 105 VAL A CA 1
ATOM 837 C C . VAL A 1 105 ? 13.225 -4.300 -10.920 1.00 89.69 105 VAL A C 1
ATOM 839 O O . VAL A 1 105 ? 12.946 -3.676 -11.947 1.00 89.69 105 VAL A O 1
ATOM 842 N N . GLY A 1 106 ? 12.351 -5.128 -10.340 1.00 90.62 106 GLY A N 1
ATOM 843 C CA . GLY A 1 106 ? 11.022 -5.400 -10.890 1.00 90.62 106 GLY A CA 1
ATOM 844 C C . GLY A 1 106 ? 10.136 -4.152 -10.966 1.00 90.62 106 GLY A C 1
ATOM 845 O O . GLY A 1 106 ? 9.555 -3.862 -12.015 1.00 90.62 106 GLY A O 1
ATOM 846 N N . LEU A 1 107 ? 10.064 -3.371 -9.886 1.00 93.31 107 LEU A N 1
ATOM 847 C CA . LEU A 1 107 ? 9.260 -2.147 -9.815 1.00 93.31 107 LEU A CA 1
ATOM 848 C C . LEU A 1 107 ? 9.835 -1.017 -10.681 1.00 93.31 107 LEU A C 1
ATOM 850 O O . LEU A 1 107 ? 9.060 -0.276 -11.288 1.00 93.31 107 LEU A O 1
ATOM 854 N N . LEU A 1 108 ? 11.163 -0.913 -10.819 1.00 93.88 108 LEU A N 1
ATOM 855 C CA . LEU A 1 108 ? 11.792 -0.028 -11.810 1.00 93.88 108 LEU A CA 1
ATOM 856 C C . LEU A 1 108 ? 11.406 -0.428 -13.240 1.00 93.88 108 LEU A C 1
ATOM 858 O O . LEU A 1 108 ? 11.115 0.443 -14.061 1.00 93.88 108 LEU A O 1
ATOM 862 N N . GLY A 1 109 ? 11.338 -1.730 -13.527 1.00 93.31 109 GLY A N 1
ATOM 863 C CA . GLY A 1 109 ? 10.821 -2.248 -14.792 1.00 93.31 109 GLY A CA 1
ATOM 864 C C . GLY A 1 109 ? 9.380 -1.801 -15.051 1.00 93.31 109 GLY A C 1
ATOM 865 O O . GLY A 1 109 ? 9.079 -1.265 -16.117 1.00 93.31 109 GLY A O 1
ATOM 866 N N . VAL A 1 110 ? 8.492 -1.929 -14.062 1.00 94.62 110 VAL A N 1
ATOM 867 C CA . VAL A 1 110 ? 7.106 -1.440 -14.182 1.00 94.62 110 VAL A CA 1
ATOM 868 C C . VAL A 1 110 ? 7.055 0.074 -14.386 1.00 94.62 110 VAL A C 1
ATOM 870 O O . VAL A 1 110 ? 6.337 0.539 -15.269 1.00 94.62 110 VAL A O 1
ATOM 873 N N . ALA A 1 111 ? 7.852 0.850 -13.649 1.00 94.12 111 ALA A N 1
ATOM 874 C CA . ALA A 1 111 ? 7.939 2.298 -13.840 1.00 94.12 111 ALA A CA 1
ATOM 875 C C . ALA A 1 111 ? 8.403 2.666 -15.263 1.00 94.12 111 ALA A C 1
ATOM 877 O O . ALA A 1 111 ? 7.869 3.601 -15.867 1.00 94.12 111 ALA A O 1
ATOM 878 N N . LEU A 1 112 ? 9.337 1.900 -15.836 1.00 93.31 112 LEU A N 1
ATOM 879 C CA . LEU A 1 112 ? 9.774 2.055 -17.223 1.00 93.31 112 LEU A CA 1
ATOM 880 C C . LEU A 1 112 ? 8.653 1.724 -18.222 1.00 93.31 112 LEU A C 1
ATOM 882 O O . LEU A 1 112 ? 8.475 2.461 -19.196 1.00 93.31 112 LEU A O 1
ATOM 886 N N . ILE A 1 113 ? 7.859 0.674 -17.981 1.00 93.31 113 ILE A N 1
ATOM 887 C CA . ILE A 1 113 ? 6.662 0.371 -18.787 1.00 93.31 113 ILE A CA 1
ATOM 888 C C . ILE A 1 113 ? 5.692 1.560 -18.738 1.00 93.31 113 ILE A C 1
ATOM 890 O O . ILE A 1 113 ? 5.272 2.043 -19.788 1.00 93.31 113 ILE A O 1
ATOM 894 N N . CYS A 1 114 ? 5.386 2.090 -17.548 1.00 93.56 114 CYS A N 1
ATOM 895 C CA . CYS A 1 114 ? 4.522 3.265 -17.397 1.00 93.56 114 CYS A CA 1
ATOM 896 C C . CYS A 1 114 ? 5.045 4.455 -18.210 1.00 93.56 114 CYS A C 1
ATOM 898 O O . CYS A 1 114 ? 4.306 5.043 -19.001 1.00 93.56 114 CYS A O 1
ATOM 900 N N . ALA A 1 115 ? 6.327 4.794 -18.046 1.00 92.00 115 ALA A N 1
ATOM 901 C CA . ALA A 1 115 ? 6.947 5.941 -18.700 1.00 92.00 115 ALA A CA 1
ATOM 902 C C . ALA A 1 115 ? 6.964 5.802 -20.230 1.00 92.00 115 ALA A C 1
ATOM 904 O O . ALA A 1 115 ? 6.662 6.761 -20.945 1.00 92.00 115 ALA A O 1
ATOM 905 N N . THR A 1 116 ? 7.279 4.613 -20.743 1.00 92.00 116 THR A N 1
ATOM 906 C CA . THR A 1 116 ? 7.349 4.346 -22.188 1.00 92.00 116 THR A CA 1
ATOM 907 C C . THR A 1 116 ? 5.964 4.323 -22.828 1.00 92.00 116 THR A C 1
ATOM 909 O O . THR A 1 116 ? 5.759 4.983 -23.844 1.00 92.00 116 THR A O 1
ATOM 912 N N . VAL A 1 117 ? 4.982 3.658 -22.218 1.00 92.75 117 VAL A N 1
ATOM 913 C CA . VAL A 1 117 ? 3.593 3.624 -22.711 1.00 92.75 117 VAL A CA 1
ATOM 914 C C . VAL A 1 117 ? 2.934 5.008 -22.629 1.00 92.75 117 VAL A C 1
ATOM 916 O O . VAL A 1 117 ? 2.157 5.391 -23.514 1.00 92.75 117 VAL A O 1
ATOM 919 N N . TYR A 1 118 ? 3.268 5.794 -21.602 1.00 90.12 118 TYR A N 1
ATOM 920 C CA . TYR A 1 118 ? 2.852 7.190 -21.504 1.00 90.12 118 TYR A CA 1
ATOM 921 C C . TYR A 1 118 ? 3.463 8.034 -22.630 1.00 90.12 118 TYR A C 1
ATOM 923 O O . TYR A 1 118 ? 2.726 8.727 -23.333 1.00 90.12 118 TYR A O 1
ATOM 931 N N . SER A 1 119 ? 4.775 7.931 -22.850 1.00 91.50 119 SER A N 1
ATOM 932 C CA . SER A 1 119 ? 5.506 8.776 -23.805 1.00 91.50 119 SER A CA 1
ATOM 933 C C . SER A 1 119 ? 5.251 8.408 -25.270 1.00 91.50 119 SER A C 1
ATOM 935 O O . SER A 1 119 ? 5.192 9.290 -26.126 1.00 91.50 119 SER A O 1
ATOM 937 N N . PHE A 1 120 ? 5.076 7.120 -25.577 1.00 93.44 120 PHE A N 1
ATOM 938 C CA . PHE A 1 120 ? 4.977 6.613 -26.946 1.00 93.44 120 PHE A CA 1
ATOM 939 C C . PHE A 1 120 ? 3.597 6.017 -27.223 1.00 93.44 120 PHE A C 1
ATOM 941 O O . PHE A 1 120 ? 3.282 4.892 -26.838 1.00 93.44 120 PHE A O 1
ATOM 948 N N . MET A 1 121 ? 2.773 6.750 -27.975 1.00 91.50 121 MET A N 1
ATOM 949 C CA . MET A 1 121 ? 1.424 6.299 -28.344 1.00 91.50 121 MET A CA 1
ATOM 950 C C . MET A 1 121 ? 1.422 4.999 -29.168 1.00 91.50 121 MET A C 1
ATOM 952 O O . MET A 1 121 ? 0.467 4.233 -29.081 1.00 91.50 121 MET A O 1
ATOM 956 N N . SER A 1 122 ? 2.485 4.714 -29.928 1.00 92.38 122 SER A N 1
ATOM 957 C CA . SER A 1 122 ? 2.628 3.472 -30.708 1.00 92.38 122 SER A CA 1
ATOM 958 C C . SER A 1 122 ? 2.629 2.209 -29.837 1.00 92.38 122 SER A C 1
ATOM 960 O O . SER A 1 122 ? 2.134 1.163 -30.264 1.00 92.38 122 SER A O 1
ATOM 962 N N . LEU A 1 123 ? 3.116 2.315 -28.594 1.00 92.88 123 LEU A N 1
ATOM 963 C CA . LEU A 1 123 ? 3.158 1.215 -27.628 1.00 92.88 123 LEU A CA 1
ATOM 964 C C . LEU A 1 123 ? 1.797 0.927 -26.979 1.00 92.88 123 LEU A C 1
ATOM 966 O O . LEU A 1 123 ? 1.669 -0.039 -26.235 1.00 92.88 123 LEU A O 1
ATOM 970 N N . ARG A 1 124 ? 0.767 1.733 -27.274 1.00 94.44 124 ARG A N 1
ATOM 971 C CA . ARG A 1 124 ? -0.601 1.551 -26.760 1.00 94.44 124 ARG A CA 1
ATOM 972 C C . ARG A 1 124 ? -1.464 0.645 -27.643 1.00 94.44 124 ARG A C 1
ATOM 974 O O . ARG A 1 124 ? -2.641 0.460 -27.356 1.00 94.44 124 ARG A O 1
ATOM 981 N N . SER A 1 125 ? -0.908 0.082 -28.715 1.00 94.44 125 SER A N 1
ATOM 982 C CA . SER A 1 125 ? -1.569 -1.009 -29.437 1.00 94.44 125 SER A CA 1
ATOM 983 C C . SER A 1 125 ? -1.397 -2.327 -28.664 1.00 94.44 125 SER A C 1
ATOM 985 O O . SER A 1 125 ? -0.318 -2.545 -28.109 1.00 94.44 125 SER A O 1
ATOM 987 N N . PRO A 1 126 ? -2.395 -3.237 -28.639 1.00 94.31 126 PRO A N 1
ATOM 988 C CA . PRO A 1 126 ? -2.300 -4.486 -27.880 1.00 94.31 126 PRO A CA 1
ATOM 989 C C . PRO A 1 126 ? -1.011 -5.296 -28.125 1.00 94.31 126 PRO A C 1
ATOM 991 O O . PRO A 1 126 ? -0.338 -5.622 -27.147 1.00 94.31 126 PRO A O 1
ATOM 994 N N . PRO A 1 127 ? -0.579 -5.583 -29.375 1.00 93.75 127 PRO A N 1
ATOM 995 C CA . PRO A 1 127 ? 0.639 -6.368 -29.586 1.00 93.75 127 PRO A CA 1
ATOM 996 C C . PRO A 1 127 ? 1.899 -5.655 -29.072 1.00 93.75 127 PRO A C 1
ATOM 998 O O . PRO A 1 127 ? 2.762 -6.295 -28.472 1.00 93.75 127 PRO A O 1
ATOM 1001 N N . ALA A 1 128 ? 2.005 -4.334 -29.255 1.00 93.62 128 ALA A N 1
ATOM 1002 C CA . ALA A 1 128 ? 3.159 -3.564 -28.792 1.00 93.62 128 ALA A CA 1
ATOM 1003 C C . ALA A 1 128 ? 3.201 -3.446 -27.260 1.00 93.62 128 ALA A C 1
ATOM 1005 O O . ALA A 1 128 ? 4.274 -3.558 -26.662 1.00 93.62 128 ALA A O 1
ATOM 1006 N N . PHE A 1 129 ? 2.040 -3.280 -26.622 1.00 94.25 129 PHE A N 1
ATOM 1007 C CA . PHE A 1 129 ? 1.916 -3.249 -25.168 1.00 94.25 129 PHE A CA 1
ATOM 1008 C C . PHE A 1 129 ? 2.383 -4.570 -24.552 1.00 94.25 129 PHE A C 1
ATOM 1010 O O . PHE A 1 129 ? 3.290 -4.577 -23.721 1.00 94.25 129 PHE A O 1
ATOM 1017 N N . TYR A 1 130 ? 1.838 -5.699 -25.017 1.00 94.19 130 TYR A N 1
ATOM 1018 C CA . TYR A 1 130 ? 2.211 -7.016 -24.496 1.00 94.19 130 TYR A CA 1
ATOM 1019 C C . TYR A 1 130 ? 3.668 -7.375 -24.776 1.00 94.19 130 TYR A C 1
ATOM 1021 O O . TYR A 1 130 ? 4.313 -7.979 -23.924 1.00 94.19 130 TYR A O 1
ATOM 1029 N N . THR A 1 131 ? 4.213 -6.949 -25.919 1.00 91.56 131 THR A N 1
ATOM 1030 C CA . THR A 1 131 ? 5.643 -7.114 -26.212 1.00 91.56 131 THR A CA 1
ATOM 1031 C C . THR A 1 131 ? 6.498 -6.321 -25.225 1.00 91.56 131 THR A C 1
ATOM 1033 O O . THR A 1 131 ? 7.442 -6.871 -24.667 1.00 91.56 131 THR A O 1
ATOM 1036 N N . THR A 1 132 ? 6.146 -5.061 -24.949 1.00 88.38 132 THR A N 1
ATOM 1037 C CA . THR A 1 132 ? 6.846 -4.223 -23.959 1.00 88.38 132 THR A CA 1
ATOM 1038 C C . THR A 1 132 ? 6.810 -4.864 -22.570 1.00 88.38 132 THR A C 1
ATOM 1040 O O . THR A 1 132 ? 7.855 -5.019 -21.940 1.00 88.38 132 THR A O 1
ATOM 1043 N N . VAL A 1 133 ? 5.629 -5.300 -22.113 1.00 89.25 133 VAL A N 1
ATOM 1044 C CA . VAL A 1 133 ? 5.471 -5.982 -20.817 1.00 89.25 133 VAL A CA 1
ATOM 1045 C C . VAL A 1 133 ? 6.312 -7.256 -20.771 1.00 89.25 133 VAL A C 1
ATOM 1047 O O . VAL A 1 133 ? 7.024 -7.477 -19.793 1.00 89.25 133 VAL A O 1
ATOM 1050 N N . PHE A 1 134 ? 6.279 -8.071 -21.827 1.00 88.44 134 PHE A N 1
ATOM 1051 C CA . PHE A 1 134 ? 7.035 -9.319 -21.896 1.00 88.44 134 PHE A CA 1
ATOM 1052 C C . PHE A 1 134 ? 8.546 -9.080 -21.849 1.00 88.44 134 PHE A C 1
ATOM 1054 O O . PHE A 1 134 ? 9.219 -9.686 -21.023 1.00 88.44 134 PHE A O 1
ATOM 1061 N N . VAL A 1 135 ? 9.076 -8.173 -22.674 1.00 86.31 135 VAL A N 1
ATOM 1062 C CA . VAL A 1 135 ? 10.519 -7.876 -22.736 1.00 86.31 135 VAL A CA 1
ATOM 1063 C C . VAL A 1 135 ? 11.045 -7.382 -21.389 1.00 86.31 135 VAL A C 1
ATOM 1065 O O . VAL A 1 135 ? 12.100 -7.828 -20.945 1.00 86.31 135 VAL A O 1
ATOM 1068 N N . VAL A 1 136 ? 10.302 -6.503 -20.713 1.00 82.88 136 VAL A N 1
ATOM 1069 C CA . VAL A 1 136 ? 10.702 -5.970 -19.403 1.00 82.88 136 VAL A CA 1
ATOM 1070 C C . VAL A 1 136 ? 10.556 -7.022 -18.292 1.00 82.88 136 VAL A C 1
ATOM 1072 O O . VAL A 1 136 ? 11.369 -7.064 -17.370 1.00 82.88 136 VAL A O 1
ATOM 1075 N N . SER A 1 137 ? 9.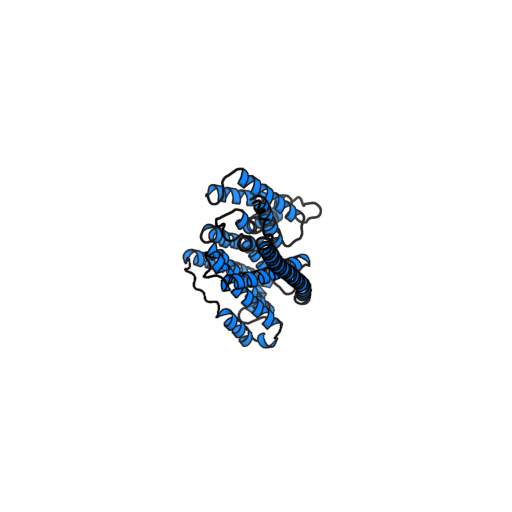556 -7.905 -18.380 1.00 79.06 137 SER A N 1
ATOM 1076 C CA . SER A 1 137 ? 9.288 -8.925 -17.350 1.00 79.06 137 SER A CA 1
ATOM 1077 C C . SER A 1 137 ? 10.161 -10.176 -17.488 1.00 79.06 137 SER A C 1
ATOM 1079 O O . SER A 1 137 ? 10.485 -10.808 -16.483 1.00 79.06 137 SER A O 1
ATOM 1081 N N . ALA A 1 138 ? 10.567 -10.537 -18.710 1.00 66.56 138 ALA A N 1
ATOM 1082 C CA . ALA A 1 138 ? 11.334 -11.750 -19.006 1.00 66.56 138 ALA A CA 1
ATOM 1083 C C . ALA A 1 138 ? 12.714 -11.784 -18.323 1.00 66.56 138 ALA A C 1
ATOM 1085 O O . ALA A 1 138 ? 13.265 -12.863 -18.124 1.00 66.56 138 ALA A O 1
ATOM 1086 N N . GLY A 1 139 ? 13.246 -10.629 -17.910 1.00 58.78 139 GLY A N 1
ATOM 1087 C CA . GLY A 1 139 ? 14.484 -10.539 -17.133 1.00 58.78 139 GLY A CA 1
ATOM 1088 C C . GLY A 1 139 ? 14.360 -10.924 -15.651 1.00 58.78 139 GLY A C 1
ATOM 1089 O O . GLY A 1 139 ? 15.384 -11.043 -14.991 1.00 58.78 139 GLY A O 1
ATOM 1090 N N . ASN A 1 140 ? 13.146 -11.126 -15.118 1.00 57.59 140 ASN A N 1
ATOM 1091 C CA . ASN A 1 140 ? 12.892 -11.205 -13.669 1.00 57.59 140 ASN A CA 1
ATOM 1092 C C . ASN A 1 140 ? 12.289 -12.543 -13.193 1.00 57.59 140 ASN A C 1
ATOM 1094 O O . ASN A 1 140 ? 11.603 -12.591 -12.171 1.00 57.59 140 ASN A O 1
ATOM 1098 N N . CYS A 1 141 ? 12.504 -13.649 -13.912 1.00 47.72 141 CYS A N 1
ATOM 1099 C CA . CYS A 1 141 ? 11.957 -14.946 -13.504 1.00 47.72 141 CYS A CA 1
ATOM 1100 C C . CYS A 1 141 ? 12.835 -15.603 -12.424 1.00 47.72 141 CYS A C 1
ATOM 1102 O O . CYS A 1 141 ? 13.737 -16.378 -12.733 1.00 47.72 141 CYS A O 1
ATOM 1104 N N . PHE A 1 142 ? 12.566 -15.297 -11.153 1.00 54.94 142 PHE A N 1
ATOM 1105 C CA . PHE A 1 142 ? 13.200 -15.976 -10.023 1.00 54.94 142 PHE A CA 1
ATOM 1106 C C . PHE A 1 142 ? 12.210 -16.929 -9.352 1.00 54.94 142 PHE A C 1
ATOM 1108 O O . PHE A 1 142 ? 11.185 -16.522 -8.806 1.00 54.94 142 PHE A O 1
ATOM 1115 N N . LEU A 1 143 ? 12.525 -18.222 -9.419 1.00 47.88 143 LEU A N 1
ATOM 1116 C CA . LEU A 1 143 ? 11.814 -19.277 -8.707 1.00 47.88 143 LEU A CA 1
ATOM 1117 C C . LEU A 1 143 ? 12.354 -19.341 -7.278 1.00 47.88 143 LEU A C 1
ATOM 1119 O O . LEU A 1 143 ? 13.457 -19.827 -7.045 1.00 47.88 143 LEU A O 1
ATOM 1123 N N . TYR A 1 144 ? 11.571 -18.839 -6.329 1.00 59.00 144 TYR A N 1
ATOM 1124 C CA . TYR A 1 144 ? 11.805 -19.082 -4.910 1.00 59.00 144 TYR A CA 1
ATOM 1125 C C . TYR A 1 144 ? 11.216 -20.427 -4.498 1.00 59.00 144 TYR A C 1
ATOM 1127 O O . TYR A 1 144 ? 10.183 -20.850 -5.021 1.00 59.00 144 TYR A O 1
ATOM 1135 N N . ASP A 1 145 ? 11.860 -21.074 -3.530 1.00 56.78 145 ASP A N 1
ATOM 1136 C CA . ASP A 1 145 ? 11.372 -22.310 -2.929 1.00 56.78 145 ASP A CA 1
ATOM 1137 C C . ASP A 1 145 ? 10.029 -22.029 -2.226 1.00 56.78 145 ASP A C 1
ATOM 1139 O O . ASP A 1 145 ? 9.951 -21.365 -1.186 1.00 56.78 145 ASP A O 1
ATOM 1143 N N . CYS A 1 146 ? 8.933 -22.404 -2.887 1.00 60.06 146 CYS A N 1
ATOM 1144 C CA . CYS A 1 146 ? 7.597 -21.943 -2.535 1.00 60.06 146 CYS A CA 1
ATOM 1145 C C . CYS A 1 146 ? 6.986 -22.825 -1.448 1.00 60.06 146 CYS A C 1
ATOM 1147 O O . CYS A 1 146 ? 6.855 -24.040 -1.594 1.00 60.06 146 CYS A O 1
ATOM 1149 N N . GLN A 1 147 ? 6.464 -22.198 -0.393 1.00 75.19 147 GLN A N 1
ATOM 1150 C CA . GLN A 1 147 ? 5.493 -22.854 0.476 1.00 75.19 147 GLN A CA 1
ATOM 1151 C C . GLN A 1 147 ? 4.166 -23.042 -0.259 1.00 75.19 147 GLN A C 1
ATOM 1153 O O . GLN A 1 147 ? 3.275 -22.194 -0.187 1.00 75.19 147 GLN A O 1
ATOM 1158 N N . ILE A 1 148 ? 4.026 -24.182 -0.936 1.00 80.69 148 ILE A N 1
ATOM 1159 C CA . ILE A 1 148 ? 2.863 -24.507 -1.773 1.00 80.69 148 ILE A CA 1
ATOM 1160 C C . ILE A 1 148 ? 1.547 -24.315 -1.006 1.00 80.69 148 ILE A C 1
ATOM 1162 O O . ILE A 1 148 ? 0.607 -23.749 -1.549 1.00 80.69 148 ILE A O 1
ATOM 1166 N N . VAL A 1 149 ? 1.483 -24.704 0.272 1.00 88.25 149 VAL A N 1
ATOM 1167 C CA . VAL A 1 149 ? 0.259 -24.582 1.085 1.00 88.25 149 VAL A CA 1
ATOM 1168 C C . VAL A 1 149 ? -0.178 -23.124 1.263 1.00 88.25 149 VAL A C 1
ATOM 1170 O O . VAL A 1 149 ? -1.350 -22.814 1.060 1.00 88.25 149 VAL A O 1
ATOM 1173 N N . LEU A 1 150 ? 0.748 -22.224 1.610 1.00 89.94 150 LEU A N 1
ATOM 1174 C CA . LEU A 1 150 ? 0.431 -20.809 1.826 1.00 89.94 150 LEU A CA 1
ATOM 1175 C C . LEU A 1 150 ? 0.040 -20.124 0.510 1.00 89.94 150 LEU A C 1
ATOM 1177 O O . LEU A 1 150 ? -0.923 -19.363 0.475 1.00 89.94 150 LEU A O 1
ATOM 1181 N N . VAL A 1 151 ? 0.730 -20.457 -0.585 1.00 89.81 151 VAL A N 1
ATOM 1182 C CA . VAL A 1 151 ? 0.407 -19.946 -1.925 1.00 89.81 151 VAL A CA 1
ATOM 1183 C C . VAL A 1 151 ? -0.969 -20.432 -2.386 1.00 89.81 151 VAL A C 1
ATOM 1185 O O . VAL A 1 151 ? -1.765 -19.631 -2.868 1.00 89.81 151 VAL A O 1
ATOM 1188 N N . VAL A 1 152 ? -1.294 -21.715 -2.194 1.00 91.06 152 VAL A N 1
ATOM 1189 C CA . VAL A 1 152 ? -2.627 -22.261 -2.503 1.00 91.06 152 VAL A CA 1
ATOM 1190 C C . VAL A 1 152 ? -3.705 -21.549 -1.689 1.00 91.06 152 VAL A C 1
ATOM 1192 O O . VAL A 1 152 ? -4.735 -21.168 -2.241 1.00 91.06 152 VAL A O 1
ATOM 1195 N N . TYR A 1 153 ? -3.464 -21.313 -0.399 1.00 94.19 153 TYR A N 1
ATOM 1196 C CA . TYR A 1 153 ? -4.381 -20.551 0.444 1.00 94.19 153 TYR A CA 1
ATOM 1197 C C . TYR A 1 153 ? -4.593 -19.116 -0.075 1.00 94.19 153 TYR A C 1
ATOM 1199 O O . TYR A 1 153 ? -5.734 -18.671 -0.195 1.00 94.19 153 TYR A O 1
ATOM 1207 N N . TRP A 1 154 ? -3.531 -18.413 -0.478 1.00 95.00 154 TRP A N 1
ATOM 1208 C CA . TRP A 1 154 ? -3.656 -17.083 -1.082 1.00 95.00 154 TRP A CA 1
ATOM 1209 C C . TRP A 1 154 ? -4.407 -17.101 -2.415 1.00 95.00 154 TRP A C 1
ATOM 1211 O O . TRP A 1 154 ? -5.225 -16.214 -2.650 1.00 95.00 154 TRP A O 1
ATOM 1221 N N . ILE A 1 155 ? -4.214 -18.128 -3.249 1.00 94.25 155 ILE A N 1
ATOM 1222 C CA . ILE A 1 155 ? -4.999 -18.313 -4.478 1.00 94.25 155 ILE A CA 1
ATOM 1223 C C . ILE A 1 155 ? -6.489 -18.442 -4.142 1.00 94.25 155 ILE A C 1
ATOM 1225 O O . ILE A 1 155 ? -7.317 -17.815 -4.802 1.00 94.25 155 ILE A O 1
ATOM 1229 N N . VAL A 1 156 ? -6.848 -19.192 -3.095 1.00 96.69 156 VAL A N 1
ATOM 1230 C CA . VAL A 1 156 ? -8.243 -19.282 -2.631 1.00 96.69 156 VAL A CA 1
ATOM 1231 C C . VAL A 1 156 ? -8.769 -17.906 -2.207 1.00 96.69 156 VAL A C 1
ATOM 1233 O O . VAL A 1 156 ? -9.862 -17.527 -2.630 1.00 96.69 156 VAL A O 1
ATOM 1236 N N . CYS A 1 157 ? -7.997 -17.115 -1.452 1.00 97.31 157 CYS A N 1
ATOM 1237 C CA . CYS A 1 157 ? -8.374 -15.738 -1.107 1.00 97.31 157 CYS A CA 1
ATOM 1238 C C . CYS A 1 157 ? -8.589 -14.861 -2.354 1.00 97.31 157 CYS A C 1
ATOM 1240 O O . CYS A 1 157 ? -9.569 -14.117 -2.417 1.00 97.31 157 CYS A O 1
ATOM 1242 N N . SER A 1 158 ? -7.725 -14.971 -3.368 1.00 96.44 158 SER A N 1
ATOM 1243 C CA . SER A 1 158 ? -7.877 -14.251 -4.639 1.00 96.44 158 SER A CA 1
ATOM 1244 C C . SER A 1 158 ? -9.128 -14.681 -5.406 1.00 96.44 158 SER A C 1
ATOM 1246 O O . SER A 1 158 ? -9.829 -13.831 -5.952 1.00 96.44 158 SER A O 1
ATOM 1248 N N . VAL A 1 159 ? -9.464 -15.975 -5.411 1.00 97.44 159 VAL A N 1
ATOM 1249 C CA . VAL A 1 159 ? -10.714 -16.468 -6.010 1.00 97.44 159 VAL A CA 1
ATOM 1250 C C . VAL A 1 159 ? -11.923 -15.877 -5.287 1.00 97.44 159 VAL A C 1
ATOM 1252 O O . VAL A 1 159 ? -12.839 -15.392 -5.948 1.00 97.44 159 VAL A O 1
ATOM 1255 N N . VAL A 1 160 ? -11.918 -15.835 -3.951 1.00 97.69 160 VAL A N 1
ATOM 1256 C CA . VAL A 1 160 ? -12.989 -15.189 -3.172 1.00 97.69 160 VAL A CA 1
ATOM 1257 C C . VAL A 1 160 ? -13.103 -13.698 -3.512 1.00 97.69 160 VAL A C 1
ATOM 1259 O O . VAL A 1 160 ? -14.217 -13.209 -3.697 1.00 97.69 160 VAL A O 1
ATOM 1262 N N . ALA A 1 161 ? -11.981 -12.989 -3.674 1.00 96.50 161 ALA A N 1
ATOM 1263 C CA . ALA A 1 161 ? -11.973 -11.588 -4.101 1.00 96.50 161 ALA A CA 1
ATOM 1264 C C . ALA A 1 161 ? -12.635 -11.406 -5.480 1.00 96.50 161 ALA A C 1
ATOM 1266 O O . ALA A 1 161 ? -13.504 -10.551 -5.648 1.00 96.50 161 ALA A O 1
ATOM 1267 N N . ILE A 1 162 ? -12.278 -12.248 -6.455 1.00 96.19 162 ILE A N 1
ATOM 1268 C CA . ILE A 1 162 ? -12.857 -12.220 -7.807 1.00 96.19 162 ILE A CA 1
ATOM 1269 C C . ILE A 1 162 ? -14.355 -12.547 -7.765 1.00 96.19 162 ILE A C 1
ATOM 1271 O O . ILE A 1 162 ? -15.154 -11.903 -8.449 1.00 96.19 162 ILE A O 1
ATOM 1275 N N . LEU A 1 163 ? -14.771 -13.515 -6.947 1.00 96.50 163 LEU A N 1
ATOM 1276 C CA . LEU A 1 163 ? -16.184 -13.844 -6.762 1.00 96.50 163 LEU A CA 1
ATOM 1277 C C . LEU A 1 163 ? -16.963 -12.676 -6.147 1.00 96.50 163 LEU A C 1
ATOM 1279 O O . LEU A 1 163 ? -18.066 -12.383 -6.609 1.00 96.50 163 LEU A O 1
ATOM 1283 N N . ALA A 1 164 ? -16.391 -11.972 -5.167 1.00 94.81 164 ALA A N 1
ATOM 1284 C CA . ALA A 1 164 ? -17.000 -10.774 -4.592 1.00 94.81 164 ALA A CA 1
ATOM 1285 C C . ALA A 1 164 ? -17.180 -9.675 -5.653 1.00 94.81 164 ALA A C 1
ATOM 1287 O O . ALA A 1 164 ? -18.279 -9.133 -5.783 1.00 94.81 164 ALA A O 1
ATOM 1288 N N . VAL A 1 165 ? -16.149 -9.412 -6.469 1.00 95.44 165 VAL A N 1
ATOM 1289 C CA . VAL A 1 165 ? -16.228 -8.427 -7.562 1.00 95.44 165 VAL A CA 1
ATOM 1290 C C . VAL A 1 165 ? -17.291 -8.816 -8.583 1.00 95.44 165 VAL A C 1
ATOM 1292 O O . VAL A 1 165 ? -18.192 -8.036 -8.875 1.00 95.44 165 VAL A O 1
ATOM 1295 N N . THR A 1 166 ? -17.221 -10.037 -9.108 1.00 95.12 166 THR A N 1
ATOM 1296 C CA . THR A 1 166 ? -18.145 -10.506 -10.153 1.00 95.12 166 THR A CA 1
ATOM 1297 C C . THR A 1 166 ? -19.588 -10.585 -9.666 1.00 95.12 166 THR A C 1
ATOM 1299 O O . THR A 1 166 ? -20.507 -10.339 -10.445 1.00 95.12 166 THR A O 1
ATOM 1302 N N . THR A 1 167 ? -19.811 -10.891 -8.387 1.00 95.06 167 THR A N 1
ATOM 1303 C CA . THR A 1 167 ? -21.150 -10.856 -7.785 1.00 95.06 167 THR A CA 1
ATOM 1304 C C . THR A 1 167 ? -21.672 -9.427 -7.722 1.00 95.06 167 THR A C 1
ATOM 1306 O O . THR A 1 167 ? -22.795 -9.187 -8.153 1.00 95.06 167 THR A O 1
ATOM 1309 N N . GLN A 1 168 ? -20.858 -8.468 -7.273 1.00 95.56 168 GLN A N 1
ATOM 1310 C CA . GLN A 1 168 ? -21.268 -7.064 -7.218 1.00 95.56 168 GLN A CA 1
ATOM 1311 C C . GLN A 1 168 ? -21.558 -6.492 -8.613 1.00 95.56 168 GLN A C 1
ATOM 1313 O O . GLN A 1 168 ? -22.575 -5.830 -8.804 1.00 95.56 168 GLN A O 1
ATOM 1318 N N . VAL A 1 169 ? -20.720 -6.811 -9.607 1.00 94.69 169 VAL A N 1
ATOM 1319 C CA . VAL A 1 169 ? -20.952 -6.426 -11.010 1.00 94.69 169 VAL A CA 1
ATOM 1320 C C . VAL A 1 169 ? -22.292 -6.973 -11.512 1.00 94.69 169 VAL A C 1
ATOM 1322 O O . VAL A 1 169 ? -23.048 -6.248 -12.149 1.00 94.69 169 VAL A O 1
ATOM 1325 N N . LYS A 1 170 ? -22.631 -8.228 -11.184 1.00 94.94 170 LYS A N 1
ATOM 1326 C CA . LYS A 1 170 ? -23.920 -8.838 -11.559 1.00 94.94 170 LYS A CA 1
ATOM 1327 C C . LYS A 1 170 ? -25.122 -8.213 -10.853 1.00 94.94 170 LYS A C 1
ATOM 1329 O O . LYS A 1 170 ? -26.198 -8.188 -11.442 1.00 94.94 170 LYS A O 1
ATOM 1334 N N . VAL A 1 171 ? -24.961 -7.754 -9.611 1.00 94.00 171 VAL A N 1
ATOM 1335 C CA . VAL A 1 171 ? -26.017 -7.028 -8.883 1.00 94.00 171 VAL A CA 1
ATOM 1336 C C . VAL A 1 171 ? -26.327 -5.696 -9.575 1.00 94.00 171 VAL A C 1
ATOM 1338 O O . VAL A 1 171 ? -27.476 -5.269 -9.571 1.00 94.00 171 VAL A O 1
ATOM 1341 N N . GLY A 1 172 ? -25.335 -5.071 -10.218 1.00 89.44 172 GLY A N 1
ATOM 1342 C CA . GLY A 1 172 ? -25.524 -3.836 -10.987 1.00 89.44 172 GLY A CA 1
ATOM 1343 C C . GLY A 1 172 ? -25.692 -2.581 -10.125 1.00 89.44 172 GLY A C 1
ATOM 1344 O O . GLY A 1 172 ? -26.033 -1.523 -10.646 1.00 89.44 172 GLY A O 1
ATOM 1345 N N . GLU A 1 173 ? -25.441 -2.685 -8.820 1.00 89.44 173 GLU A N 1
ATOM 1346 C CA . GLU A 1 173 ? -25.450 -1.566 -7.877 1.00 89.44 173 GLU A CA 1
ATOM 1347 C C . GLU A 1 173 ? -24.023 -1.205 -7.452 1.00 89.44 173 GLU A C 1
ATOM 1349 O O . GLU A 1 173 ? -23.128 -2.055 -7.424 1.00 89.44 173 GLU A O 1
ATOM 1354 N N . HIS A 1 174 ? -23.809 0.050 -7.058 1.00 90.56 174 HIS A N 1
ATOM 1355 C CA . HIS A 1 174 ? -22.538 0.471 -6.472 1.00 90.56 174 HIS A CA 1
ATOM 1356 C C . HIS A 1 174 ? -22.315 -0.185 -5.103 1.00 90.56 174 HIS A C 1
ATOM 1358 O O . HIS A 1 174 ? -23.218 -0.258 -4.265 1.00 90.56 174 HIS A O 1
ATOM 1364 N N . ALA A 1 175 ? -21.089 -0.642 -4.855 1.00 91.00 175 ALA A N 1
ATOM 1365 C CA . ALA A 1 175 ? -20.717 -1.274 -3.600 1.00 91.00 175 ALA A CA 1
ATOM 1366 C C . ALA A 1 175 ? -20.855 -0.298 -2.421 1.00 91.00 175 ALA A C 1
ATOM 1368 O O . ALA A 1 175 ? -20.184 0.736 -2.352 1.00 91.00 175 ALA A O 1
ATOM 1369 N N . SER A 1 176 ? -21.674 -0.670 -1.435 1.00 90.00 176 SER A N 1
ATOM 1370 C CA . SER A 1 176 ? -21.742 0.062 -0.166 1.00 90.00 176 SER A CA 1
ATOM 1371 C C . SER A 1 176 ? -20.399 0.033 0.574 1.00 90.00 176 SER A C 1
ATOM 1373 O O . SER A 1 176 ? -19.607 -0.898 0.410 1.00 90.00 176 SER A O 1
ATOM 1375 N N . THR A 1 177 ? -20.175 0.994 1.475 1.00 85.81 177 THR A N 1
ATOM 1376 C CA . THR A 1 177 ? -18.973 1.068 2.331 1.00 85.81 177 THR A CA 1
ATOM 1377 C C . THR A 1 177 ? -18.656 -0.255 3.031 1.00 85.81 177 THR A C 1
ATOM 1379 O O . THR A 1 177 ? -17.498 -0.656 3.093 1.00 85.81 177 THR A O 1
ATOM 1382 N N . ARG A 1 178 ? -19.687 -0.980 3.485 1.00 86.50 178 ARG A N 1
ATOM 1383 C CA . ARG A 1 178 ? -19.569 -2.297 4.132 1.00 86.50 178 ARG A CA 1
ATOM 1384 C C . ARG A 1 178 ? -19.100 -3.395 3.177 1.00 86.50 178 ARG A C 1
ATOM 1386 O O . ARG A 1 178 ? -18.292 -4.224 3.576 1.00 86.50 178 ARG A O 1
ATOM 1393 N N . VAL A 1 179 ? -19.581 -3.397 1.932 1.00 88.75 179 VAL A N 1
ATOM 1394 C CA . VAL A 1 179 ? -19.170 -4.374 0.905 1.00 88.75 179 VAL A CA 1
ATOM 1395 C C . VAL A 1 179 ? -17.708 -4.154 0.517 1.00 88.75 179 VAL A C 1
ATOM 1397 O O . VAL A 1 179 ? -16.960 -5.117 0.364 1.00 88.75 179 VAL A O 1
ATOM 1400 N N . ARG A 1 180 ? -17.255 -2.894 0.459 1.00 90.88 180 ARG A N 1
ATOM 1401 C CA . ARG A 1 180 ? -15.839 -2.575 0.207 1.00 90.88 180 ARG A CA 1
ATOM 1402 C C . ARG A 1 180 ? -14.906 -3.169 1.276 1.00 90.88 180 ARG A C 1
ATOM 1404 O O . ARG A 1 180 ? -13.803 -3.593 0.939 1.00 90.88 180 ARG A O 1
ATOM 1411 N N . LYS A 1 181 ? -15.369 -3.319 2.529 1.00 93.25 181 LYS A N 1
ATOM 1412 C CA . LYS A 1 181 ? -14.582 -3.936 3.619 1.00 93.25 181 LYS A CA 1
ATOM 1413 C C . LYS A 1 181 ? -14.307 -5.431 3.438 1.00 93.25 181 LYS A C 1
ATOM 1415 O O . LYS A 1 181 ? -13.484 -5.981 4.167 1.00 93.25 181 LYS A O 1
ATOM 1420 N N . TYR A 1 182 ? -14.916 -6.106 2.460 1.00 94.06 182 TYR A N 1
ATOM 1421 C CA . TYR A 1 182 ? -14.528 -7.480 2.127 1.00 94.06 182 TYR A CA 1
ATOM 1422 C C . TYR A 1 182 ? -13.054 -7.569 1.720 1.00 94.06 182 TYR A C 1
ATOM 1424 O O . TYR A 1 182 ? -12.378 -8.519 2.111 1.00 94.06 182 TYR A O 1
ATOM 1432 N N . PHE A 1 183 ? -12.523 -6.563 1.019 1.00 95.88 183 PHE A N 1
ATOM 1433 C CA . PHE A 1 183 ? -11.107 -6.538 0.646 1.00 95.88 183 PHE A CA 1
ATOM 1434 C C . PHE A 1 183 ? -10.191 -6.253 1.836 1.00 95.88 183 PHE A C 1
ATOM 1436 O O . PHE A 1 183 ? -9.123 -6.849 1.918 1.00 95.88 183 PHE A O 1
ATOM 1443 N N . HIS A 1 184 ? -10.622 -5.429 2.795 1.00 96.38 184 HIS A N 1
ATOM 1444 C CA . HIS A 1 184 ? -9.901 -5.217 4.057 1.00 96.38 184 HIS A CA 1
ATOM 1445 C C . HIS A 1 184 ? -9.799 -6.513 4.870 1.00 96.38 184 HIS A C 1
ATOM 1447 O O . HIS A 1 184 ? -8.720 -6.867 5.344 1.00 96.38 184 HIS A O 1
ATOM 1453 N N . LEU A 1 185 ? -10.892 -7.277 4.968 1.00 96.44 185 LEU A N 1
ATOM 1454 C CA . LEU A 1 185 ? -10.894 -8.582 5.638 1.00 96.44 185 LEU A CA 1
ATOM 1455 C C . LEU A 1 185 ? -10.059 -9.630 4.886 1.00 96.44 185 LEU A C 1
ATOM 1457 O O . LEU A 1 185 ? -9.349 -10.415 5.513 1.00 96.44 185 LEU A O 1
ATOM 1461 N N . LEU A 1 186 ? -10.095 -9.632 3.551 1.00 97.19 186 LEU A N 1
ATOM 1462 C CA . LEU A 1 186 ? -9.224 -10.488 2.740 1.00 97.19 186 LEU A CA 1
ATOM 1463 C C . LEU A 1 186 ? -7.747 -10.105 2.893 1.00 97.19 186 LEU A C 1
ATOM 1465 O O . LEU A 1 186 ? -6.898 -10.994 2.944 1.00 97.19 186 LEU A O 1
ATOM 1469 N N . ALA A 1 187 ? -7.431 -8.816 3.036 1.00 97.31 187 ALA A N 1
ATOM 1470 C CA . ALA A 1 187 ? -6.075 -8.365 3.328 1.00 97.31 187 ALA A CA 1
ATOM 1471 C C . ALA A 1 187 ? -5.592 -8.915 4.680 1.00 97.31 187 ALA A C 1
ATOM 1473 O O . ALA A 1 187 ? -4.495 -9.465 4.740 1.00 97.31 187 ALA A O 1
ATOM 1474 N N . LEU A 1 188 ? -6.422 -8.891 5.733 1.00 97.12 188 LEU A N 1
ATOM 1475 C CA . LEU A 1 188 ? -6.100 -9.569 7.001 1.00 97.12 188 LEU A CA 1
ATOM 1476 C C . LEU A 1 188 ? -5.830 -11.064 6.789 1.00 97.12 188 LEU A C 1
ATOM 1478 O O . LEU A 1 188 ? -4.831 -11.590 7.283 1.00 97.12 188 LEU A O 1
ATOM 1482 N N . ALA A 1 189 ? -6.701 -11.731 6.028 1.00 96.94 189 ALA A N 1
ATOM 1483 C CA . ALA A 1 189 ? -6.607 -13.159 5.759 1.00 96.94 189 ALA A CA 1
ATOM 1484 C C . ALA A 1 189 ? -5.318 -13.538 5.014 1.00 96.94 189 ALA A C 1
ATOM 1486 O O . ALA A 1 189 ? -4.799 -14.621 5.260 1.00 96.94 189 ALA A O 1
ATOM 1487 N N . VAL A 1 190 ? -4.790 -12.672 4.144 1.00 96.75 190 VAL A N 1
ATOM 1488 C CA . VAL A 1 190 ? -3.538 -12.895 3.398 1.00 96.75 190 VAL A CA 1
ATOM 1489 C C . VAL A 1 190 ? -2.310 -12.506 4.224 1.00 96.75 190 VAL A C 1
ATOM 1491 O O . VAL A 1 190 ? -1.376 -13.302 4.351 1.00 96.75 190 VAL A O 1
ATOM 1494 N N . PHE A 1 191 ? -2.308 -11.300 4.797 1.00 96.31 191 PHE A N 1
ATOM 1495 C CA . PHE A 1 191 ? -1.121 -10.713 5.413 1.00 96.31 191 PHE A CA 1
ATOM 1496 C C . PHE A 1 191 ? -0.811 -11.294 6.793 1.00 96.31 191 PHE A C 1
ATOM 1498 O O . PHE A 1 191 ? 0.357 -11.553 7.060 1.00 96.31 191 PHE A O 1
ATOM 1505 N N . ILE A 1 192 ? -1.802 -11.555 7.658 1.00 93.81 192 ILE A N 1
ATOM 1506 C CA . ILE A 1 192 ? -1.536 -12.115 8.998 1.00 93.81 192 ILE A CA 1
ATOM 1507 C C . ILE A 1 192 ? -0.760 -13.441 8.909 1.00 93.81 192 ILE A C 1
ATOM 1509 O O . ILE A 1 192 ? 0.335 -13.515 9.469 1.00 93.81 192 ILE A O 1
ATOM 1513 N N . PRO A 1 193 ? -1.236 -14.484 8.194 1.00 92.69 193 PRO A N 1
ATOM 1514 C CA . PRO A 1 193 ? -0.470 -15.724 8.087 1.00 92.69 193 PRO A CA 1
ATOM 1515 C C . PRO A 1 193 ? 0.851 -15.525 7.338 1.00 92.69 193 PRO A C 1
ATOM 1517 O O . PRO A 1 193 ? 1.829 -16.187 7.669 1.00 92.69 193 PRO A O 1
ATOM 1520 N N . GLY A 1 194 ? 0.924 -14.599 6.377 1.00 92.44 194 GLY A N 1
ATOM 1521 C CA . GLY A 1 194 ? 2.179 -14.271 5.702 1.00 92.44 194 GLY A CA 1
ATOM 1522 C C . GLY A 1 194 ? 3.241 -13.715 6.656 1.00 92.44 194 GLY A C 1
ATOM 1523 O O . GLY A 1 194 ? 4.358 -14.223 6.670 1.00 92.44 194 GLY A O 1
ATOM 1524 N N . ILE A 1 195 ? 2.886 -12.745 7.506 1.00 91.81 195 ILE A N 1
ATOM 1525 C CA . ILE A 1 195 ? 3.793 -12.150 8.502 1.00 91.81 195 ILE A CA 1
ATOM 1526 C C . ILE A 1 195 ? 4.237 -13.208 9.512 1.00 91.81 195 ILE A C 1
ATOM 1528 O O . ILE A 1 195 ? 5.426 -13.319 9.801 1.00 91.81 195 ILE A O 1
ATOM 1532 N N . LEU A 1 196 ? 3.290 -13.994 10.033 1.00 88.81 196 LEU A N 1
ATOM 1533 C CA . LEU A 1 196 ? 3.562 -14.951 11.106 1.00 88.81 196 LEU A CA 1
ATOM 1534 C C . LEU A 1 196 ? 4.328 -16.192 10.626 1.00 88.81 196 LEU A C 1
ATOM 1536 O O . LEU A 1 196 ? 5.143 -16.729 11.372 1.00 88.81 196 LEU A O 1
ATOM 1540 N N . LEU A 1 197 ? 4.062 -16.672 9.407 1.00 88.06 197 LEU A N 1
ATOM 1541 C CA . LEU A 1 197 ? 4.617 -17.937 8.916 1.00 88.06 197 LEU A CA 1
ATOM 1542 C C . LEU A 1 197 ? 5.806 -17.741 7.975 1.00 88.06 197 LEU A C 1
ATOM 1544 O O . LEU A 1 197 ? 6.773 -18.501 8.069 1.00 88.06 197 LEU A O 1
ATOM 1548 N N . ARG A 1 198 ? 5.744 -16.784 7.037 1.00 88.38 198 ARG A N 1
ATOM 1549 C CA . ARG A 1 198 ? 6.758 -16.585 5.982 1.00 88.38 198 ARG A CA 1
ATOM 1550 C C . ARG A 1 198 ? 6.884 -15.123 5.557 1.00 88.38 198 ARG A C 1
ATOM 1552 O O . ARG A 1 198 ? 6.496 -14.744 4.451 1.00 88.38 198 ARG A O 1
ATOM 1559 N N . PHE A 1 199 ? 7.526 -14.335 6.415 1.00 87.88 199 PHE A N 1
ATOM 1560 C CA . PHE A 1 199 ? 7.755 -12.910 6.189 1.00 87.88 199 PHE A CA 1
ATOM 1561 C C . PHE A 1 199 ? 8.430 -12.603 4.841 1.00 87.88 199 PHE A C 1
ATOM 1563 O O . PHE A 1 199 ? 7.867 -11.834 4.071 1.00 87.88 199 PHE A O 1
ATOM 1570 N N . CYS A 1 200 ? 9.577 -13.222 4.507 1.00 86.94 200 CYS A N 1
ATOM 1571 C CA . CYS A 1 200 ? 10.293 -12.895 3.258 1.00 8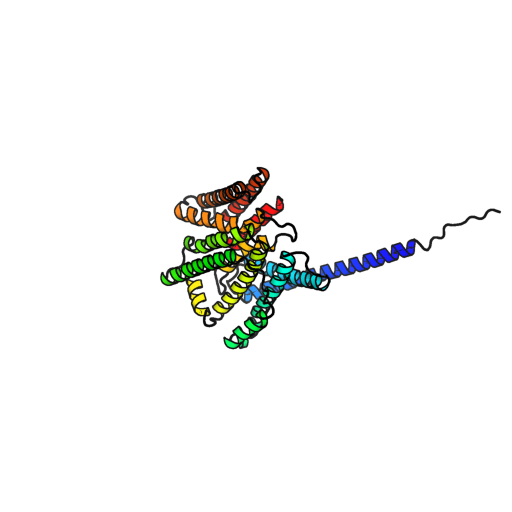6.94 200 CYS A CA 1
ATOM 1572 C C . CYS A 1 200 ? 9.416 -13.148 2.014 1.00 86.94 200 CYS A C 1
ATOM 1574 O O . CYS A 1 200 ? 9.428 -12.362 1.070 1.00 86.94 200 CYS A O 1
ATOM 1576 N N . LEU A 1 201 ? 8.617 -14.226 2.028 1.00 88.38 201 LEU A N 1
ATOM 1577 C CA . LEU A 1 201 ? 7.705 -14.551 0.930 1.00 88.38 201 LEU A CA 1
ATOM 1578 C C . LEU A 1 201 ? 6.576 -13.525 0.820 1.00 88.38 201 LEU A C 1
ATOM 1580 O O . LEU A 1 201 ? 6.261 -13.104 -0.288 1.00 88.38 201 LEU A O 1
ATOM 1584 N N . LEU A 1 202 ? 5.975 -13.109 1.941 1.00 92.69 202 LEU A N 1
ATOM 1585 C CA . LEU A 1 202 ? 4.961 -12.052 1.933 1.00 92.69 202 LEU A CA 1
ATOM 1586 C C . LEU A 1 202 ? 5.554 -10.712 1.481 1.00 92.69 202 LEU A C 1
ATOM 1588 O O . LEU A 1 202 ? 4.922 -10.005 0.702 1.00 92.69 202 LEU A O 1
ATOM 1592 N N . TYR A 1 203 ? 6.762 -10.377 1.935 1.00 91.50 203 TYR A N 1
ATOM 1593 C CA . TYR A 1 203 ? 7.477 -9.169 1.536 1.00 91.50 203 TYR A CA 1
ATOM 1594 C C . TYR A 1 203 ? 7.673 -9.139 0.012 1.00 91.50 203 TYR A C 1
ATOM 1596 O O . TYR A 1 203 ? 7.203 -8.201 -0.635 1.00 91.50 203 TYR A O 1
ATOM 1604 N N . LEU A 1 204 ? 8.211 -10.215 -0.581 1.00 90.75 204 LEU A N 1
ATOM 1605 C CA . LEU A 1 204 ? 8.300 -10.369 -2.040 1.00 90.75 204 LEU A CA 1
ATOM 1606 C C . LEU A 1 204 ? 6.921 -10.273 -2.7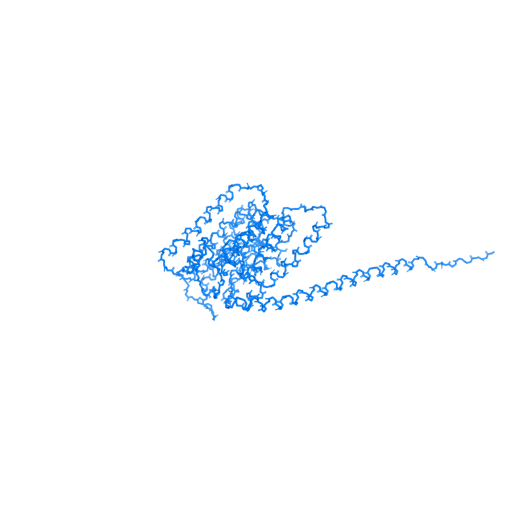08 1.00 90.75 204 LEU A C 1
ATOM 1608 O O . LEU A 1 204 ? 6.724 -9.498 -3.643 1.00 90.75 204 LEU A O 1
ATOM 1612 N N . ALA A 1 205 ? 5.949 -11.050 -2.226 1.00 92.44 205 ALA A N 1
ATOM 1613 C CA . ALA A 1 205 ? 4.618 -11.112 -2.817 1.00 92.44 205 ALA A CA 1
ATOM 1614 C C . ALA A 1 205 ? 3.925 -9.742 -2.809 1.00 92.44 205 ALA A C 1
ATOM 1616 O O . ALA A 1 205 ? 3.288 -9.386 -3.793 1.00 92.44 205 ALA A O 1
ATOM 1617 N N . SER A 1 206 ? 4.087 -8.946 -1.750 1.00 95.50 206 SER A N 1
ATOM 1618 C CA . SER A 1 206 ? 3.480 -7.616 -1.639 1.00 95.50 206 SER A CA 1
ATOM 1619 C C . SER A 1 206 ? 3.957 -6.658 -2.737 1.00 95.50 206 SER A C 1
ATOM 1621 O O . SER A 1 206 ? 3.139 -5.981 -3.362 1.00 95.50 206 SER A O 1
ATOM 1623 N N . GLY A 1 207 ? 5.259 -6.651 -3.042 1.00 94.50 207 GLY A N 1
ATOM 1624 C CA . GLY A 1 207 ? 5.816 -5.837 -4.122 1.00 94.50 207 GLY A CA 1
ATOM 1625 C C . GLY A 1 207 ? 5.454 -6.368 -5.514 1.00 94.50 207 GLY A C 1
ATOM 1626 O O . GLY A 1 207 ? 5.146 -5.585 -6.411 1.00 94.50 207 GLY A O 1
ATOM 1627 N N . VAL A 1 208 ? 5.390 -7.693 -5.690 1.00 93.31 208 VAL A N 1
ATOM 1628 C CA . VAL A 1 208 ? 4.906 -8.308 -6.941 1.00 93.31 208 VAL A CA 1
ATOM 1629 C C . VAL A 1 208 ? 3.433 -7.972 -7.187 1.00 93.31 208 VAL A C 1
ATOM 1631 O O . VAL A 1 208 ? 3.056 -7.623 -8.303 1.00 93.31 208 VAL A O 1
ATOM 1634 N N . VAL A 1 209 ? 2.588 -8.023 -6.157 1.00 95.88 209 VAL A N 1
ATOM 1635 C CA . VAL A 1 209 ? 1.172 -7.646 -6.271 1.00 95.88 209 VAL A CA 1
ATOM 1636 C C . VAL A 1 209 ? 1.026 -6.149 -6.555 1.00 95.88 209 VAL A C 1
ATOM 1638 O O . VAL A 1 209 ? 0.170 -5.784 -7.357 1.00 95.88 209 VAL A O 1
ATOM 1641 N N . LEU A 1 210 ? 1.891 -5.289 -6.002 1.00 96.69 210 LEU A N 1
ATOM 1642 C CA . LEU A 1 210 ? 1.918 -3.864 -6.352 1.00 96.69 210 LEU A CA 1
ATOM 1643 C C . LEU A 1 210 ? 2.225 -3.667 -7.843 1.00 96.69 210 LEU A C 1
ATOM 1645 O O . LEU A 1 210 ? 1.497 -2.950 -8.529 1.00 96.69 210 LEU A O 1
ATOM 1649 N N . ALA A 1 211 ? 3.254 -4.346 -8.358 1.00 95.62 211 ALA A N 1
ATOM 1650 C CA . ALA A 1 211 ? 3.583 -4.353 -9.783 1.00 95.62 211 ALA A CA 1
ATOM 1651 C C . ALA A 1 211 ? 2.391 -4.812 -10.643 1.00 95.62 211 ALA A C 1
ATOM 1653 O O . ALA A 1 211 ? 2.043 -4.156 -11.627 1.00 95.62 211 ALA A O 1
ATOM 1654 N N . LEU A 1 212 ? 1.727 -5.903 -10.246 1.00 95.44 212 LEU A N 1
ATOM 1655 C CA . LEU A 1 212 ? 0.541 -6.414 -10.933 1.00 95.44 212 LEU A CA 1
ATOM 1656 C C . LEU A 1 212 ? -0.614 -5.411 -10.915 1.00 95.44 212 LEU A C 1
ATOM 1658 O O . LEU A 1 212 ? -1.234 -5.203 -11.954 1.00 95.44 212 LEU A O 1
ATOM 1662 N N . PHE A 1 213 ? -0.895 -4.762 -9.783 1.00 97.25 213 PHE A N 1
ATOM 1663 C CA . PHE A 1 213 ? -1.960 -3.759 -9.684 1.00 97.25 213 PHE A CA 1
ATOM 1664 C C . PHE A 1 213 ? -1.698 -2.574 -10.613 1.00 97.25 213 PHE A C 1
ATOM 1666 O O . PHE A 1 213 ? -2.612 -2.147 -11.313 1.00 97.25 213 PHE A O 1
ATOM 1673 N N . VAL A 1 214 ? -0.453 -2.095 -10.696 1.00 96.88 214 VAL A N 1
ATOM 1674 C CA . VAL A 1 214 ? -0.081 -1.019 -11.626 1.00 96.88 214 VAL A CA 1
ATOM 1675 C C . VAL A 1 214 ? -0.262 -1.456 -13.085 1.00 96.88 214 VAL A C 1
ATOM 1677 O O . VAL A 1 214 ? -0.833 -0.710 -13.877 1.00 96.88 214 VAL A O 1
ATOM 1680 N N . ILE A 1 215 ? 0.158 -2.671 -13.458 1.00 96.06 215 ILE A N 1
ATOM 1681 C CA . ILE A 1 215 ? -0.026 -3.186 -14.828 1.00 96.06 215 ILE A CA 1
ATOM 1682 C C . ILE A 1 215 ? -1.514 -3.341 -15.167 1.00 96.06 215 ILE A C 1
ATOM 1684 O O . ILE A 1 215 ? -1.944 -2.905 -16.236 1.00 96.06 215 ILE A O 1
ATOM 1688 N N . LEU A 1 216 ? -2.305 -3.937 -14.270 1.00 96.62 216 LEU A N 1
ATOM 1689 C CA . LEU A 1 216 ? -3.751 -4.090 -14.451 1.00 96.62 216 LEU A CA 1
ATOM 1690 C C . LEU A 1 216 ? -4.436 -2.729 -14.583 1.00 96.62 216 LEU A C 1
ATOM 1692 O O . LEU A 1 216 ? -5.319 -2.560 -15.421 1.00 96.62 216 LEU A O 1
ATOM 1696 N N . GLU A 1 217 ? -3.990 -1.737 -13.822 1.00 96.69 217 GLU A N 1
ATOM 1697 C CA . GLU A 1 217 ? -4.523 -0.387 -13.905 1.00 96.69 217 GLU A CA 1
ATOM 1698 C C . GLU A 1 217 ? -4.210 0.283 -15.250 1.00 96.69 217 GLU A C 1
ATOM 1700 O O . GLU A 1 217 ? -5.099 0.859 -15.877 1.00 96.69 217 GLU A O 1
ATOM 1705 N N . ILE A 1 218 ? -2.988 0.129 -15.772 1.00 95.44 218 ILE A N 1
ATOM 1706 C CA . ILE A 1 218 ? -2.647 0.591 -17.128 1.00 95.44 218 ILE A CA 1
ATOM 1707 C C . ILE A 1 218 ? -3.529 -0.107 -18.167 1.00 95.44 218 ILE A C 1
ATOM 1709 O O . ILE A 1 218 ? -4.045 0.544 -19.078 1.00 95.44 218 ILE A O 1
ATOM 1713 N N . MET A 1 219 ? -3.730 -1.421 -18.031 1.00 97.00 219 MET A N 1
ATOM 1714 C CA . MET A 1 219 ? -4.608 -2.177 -18.924 1.00 97.00 219 MET A CA 1
ATOM 1715 C C . MET A 1 219 ? -6.051 -1.669 -18.876 1.00 97.00 219 MET A C 1
ATOM 1717 O O . MET A 1 219 ? -6.685 -1.571 -19.927 1.00 97.00 219 MET A O 1
ATOM 1721 N N . ARG A 1 220 ? -6.562 -1.322 -17.690 1.00 97.00 220 ARG A N 1
ATOM 1722 C CA . ARG A 1 220 ? -7.896 -0.738 -17.512 1.00 97.00 220 ARG A CA 1
ATOM 1723 C C . ARG A 1 220 ? -7.993 0.631 -18.181 1.00 97.00 220 ARG A C 1
ATOM 1725 O O . ARG A 1 220 ? -8.858 0.826 -19.030 1.00 97.00 220 ARG A O 1
ATOM 1732 N N . VAL A 1 221 ? -7.079 1.549 -17.864 1.00 95.06 221 VAL A N 1
ATOM 1733 C CA . VAL A 1 221 ? -7.065 2.919 -18.411 1.00 95.06 221 VAL A CA 1
ATOM 1734 C C . VAL A 1 221 ? -6.959 2.909 -19.940 1.00 95.06 221 VAL A C 1
ATOM 1736 O O . VAL A 1 221 ? -7.651 3.666 -20.624 1.00 95.06 221 VAL A O 1
ATOM 1739 N N . LEU A 1 222 ? -6.137 2.019 -20.498 1.00 95.06 222 LEU A N 1
ATOM 1740 C CA . LEU A 1 222 ? -5.950 1.881 -21.944 1.00 95.06 222 LEU A CA 1
ATOM 1741 C C . LEU A 1 222 ? -6.974 0.959 -22.627 1.00 95.06 222 LEU A C 1
ATOM 1743 O O . LEU A 1 222 ? -6.892 0.786 -23.840 1.00 95.06 222 LEU A O 1
ATOM 1747 N N . HIS A 1 223 ? -7.924 0.379 -21.886 1.00 95.75 223 HIS A N 1
ATOM 1748 C CA . HIS A 1 223 ? -8.914 -0.578 -22.400 1.00 95.75 223 HIS A CA 1
ATOM 1749 C C . HIS A 1 223 ? -8.281 -1.769 -23.155 1.00 95.75 223 HIS A C 1
ATOM 1751 O O . HIS A 1 223 ? -8.778 -2.216 -24.190 1.00 95.75 223 HIS A O 1
ATOM 1757 N N . MET A 1 224 ? -7.169 -2.299 -22.637 1.00 95.94 224 MET A N 1
ATOM 1758 C CA . MET A 1 224 ? -6.387 -3.357 -23.286 1.00 95.94 224 MET A CA 1
ATOM 1759 C C . MET A 1 224 ? -7.096 -4.722 -23.231 1.00 95.94 224 MET A C 1
ATOM 1761 O O . MET A 1 224 ? -7.334 -5.235 -22.133 1.00 95.94 224 MET A O 1
ATOM 1765 N N . PRO A 1 225 ? -7.402 -5.370 -24.371 1.00 94.06 225 PRO A N 1
ATOM 1766 C CA . PRO A 1 225 ? -8.030 -6.690 -24.385 1.00 94.06 225 PRO A CA 1
ATOM 1767 C C . PRO A 1 225 ? -7.040 -7.778 -23.936 1.00 94.06 225 PRO A C 1
ATOM 1769 O O . PRO A 1 225 ? -5.894 -7.726 -24.366 1.00 94.06 225 PRO A O 1
ATOM 1772 N N . PRO A 1 226 ? -7.457 -8.800 -23.162 1.00 94.31 226 PRO A N 1
ATOM 1773 C CA . PRO A 1 226 ? -8.854 -9.153 -22.897 1.00 94.31 226 PRO A CA 1
ATOM 1774 C C . PRO A 1 226 ? -9.432 -8.557 -21.605 1.00 94.31 226 PRO A C 1
ATOM 1776 O O . PRO A 1 226 ? -10.642 -8.609 -21.416 1.00 94.31 226 PRO A O 1
ATOM 1779 N N . LEU A 1 227 ? -8.603 -8.021 -20.703 1.00 95.25 227 LEU A N 1
ATOM 1780 C CA . LEU A 1 227 ? -9.051 -7.679 -19.345 1.00 95.25 227 LEU A CA 1
ATOM 1781 C C . LEU A 1 227 ? -9.540 -6.237 -19.189 1.00 95.25 227 LEU A C 1
ATOM 1783 O O . LEU A 1 227 ? -10.261 -5.966 -18.240 1.00 95.25 227 LEU A O 1
ATOM 1787 N N . GLY A 1 228 ? -9.176 -5.312 -20.078 1.00 95.88 228 GLY A N 1
ATOM 1788 C CA . GLY A 1 228 ? -9.413 -3.876 -19.899 1.00 95.88 228 GLY A CA 1
ATOM 1789 C C . GLY A 1 228 ? -10.874 -3.517 -19.615 1.00 95.88 228 GLY A C 1
ATOM 1790 O O . GLY A 1 228 ? -11.142 -2.775 -18.673 1.00 95.88 228 GLY A O 1
ATOM 1791 N N . SER A 1 229 ? -11.824 -4.097 -20.359 1.00 95.19 229 SER A N 1
ATOM 1792 C CA . SER A 1 229 ? -13.260 -3.888 -20.120 1.00 95.19 229 SER A CA 1
ATOM 1793 C C . SER A 1 229 ? -13.733 -4.528 -18.814 1.00 95.19 229 SER A C 1
ATOM 1795 O O . SER A 1 229 ? -14.411 -3.872 -18.031 1.00 95.19 229 SER A O 1
ATOM 1797 N N . VAL A 1 230 ? -13.315 -5.767 -18.537 1.00 95.75 230 VAL A N 1
ATOM 1798 C CA . VAL A 1 230 ? -13.666 -6.503 -17.309 1.00 95.75 230 VAL A CA 1
ATOM 1799 C C . VAL A 1 230 ? -13.174 -5.762 -16.064 1.00 95.75 230 VAL A C 1
ATOM 1801 O O . VAL A 1 230 ? -13.898 -5.629 -15.079 1.00 95.75 230 VAL A O 1
ATOM 1804 N N . LEU A 1 231 ? -11.949 -5.238 -16.115 1.00 96.50 231 LEU A N 1
ATOM 1805 C CA . LEU A 1 231 ? -11.366 -4.423 -15.053 1.00 96.50 231 LEU A CA 1
ATOM 1806 C C . LEU A 1 231 ? -12.137 -3.114 -14.876 1.00 96.50 231 LEU A C 1
ATOM 1808 O O . LEU A 1 231 ? -12.336 -2.679 -13.746 1.00 96.50 231 LEU A O 1
ATOM 1812 N N . ASN A 1 232 ? -12.591 -2.493 -15.968 1.00 96.12 232 ASN A N 1
ATOM 1813 C CA . ASN A 1 232 ? -13.362 -1.256 -15.891 1.00 96.12 232 ASN A CA 1
ATOM 1814 C C . ASN A 1 232 ? -14.770 -1.473 -15.315 1.00 96.12 232 ASN A C 1
ATOM 1816 O O . ASN A 1 232 ? -15.229 -0.662 -14.513 1.00 96.12 232 ASN A O 1
ATOM 1820 N N . GLU A 1 233 ? -15.438 -2.571 -15.670 1.00 95.19 233 GLU A N 1
ATOM 1821 C CA . GLU A 1 233 ? -16.713 -2.977 -15.061 1.00 95.19 233 GLU A CA 1
ATOM 1822 C C . GLU A 1 233 ? -16.551 -3.243 -13.560 1.00 95.19 233 GLU A C 1
ATOM 1824 O O . GLU A 1 233 ? -17.309 -2.707 -12.750 1.00 95.19 233 GLU A O 1
ATOM 1829 N N . GLY A 1 234 ? -15.515 -4.001 -13.181 1.00 94.31 234 GLY A N 1
ATOM 1830 C CA . GLY A 1 234 ? -15.177 -4.244 -11.780 1.00 94.31 234 GLY A CA 1
ATOM 1831 C C . GLY A 1 234 ? -14.898 -2.949 -11.016 1.00 94.31 234 GLY A C 1
ATOM 1832 O O . GLY A 1 234 ? -15.451 -2.744 -9.940 1.00 94.31 234 GLY A O 1
ATOM 1833 N N . PHE A 1 235 ? -14.102 -2.042 -11.590 1.00 94.88 235 PHE A N 1
ATOM 1834 C CA . PHE A 1 235 ? -13.833 -0.733 -10.996 1.00 94.88 235 PHE A CA 1
ATOM 1835 C C . PHE A 1 235 ? -15.116 0.088 -10.825 1.00 94.88 235 PHE A C 1
ATOM 1837 O O . PHE A 1 235 ? -15.373 0.596 -9.741 1.00 94.88 235 PHE A O 1
ATOM 1844 N N . THR A 1 236 ? -15.971 0.153 -11.847 1.00 93.31 236 THR A N 1
ATOM 1845 C CA . THR A 1 236 ? -17.223 0.929 -11.809 1.00 93.31 236 THR A CA 1
ATOM 1846 C C . THR A 1 236 ? -18.182 0.426 -10.724 1.00 93.31 236 THR A C 1
ATOM 1848 O O . THR A 1 236 ? -18.886 1.219 -10.101 1.00 93.31 236 THR A O 1
ATOM 1851 N N . ALA A 1 237 ? -18.184 -0.879 -10.440 1.00 93.81 237 ALA A N 1
ATOM 1852 C CA . ALA A 1 237 ? -18.992 -1.452 -9.365 1.00 93.81 237 ALA A CA 1
ATOM 1853 C C . ALA A 1 237 ? -18.506 -1.057 -7.954 1.00 93.81 237 ALA A C 1
ATOM 1855 O O . ALA A 1 237 ? -19.303 -1.075 -7.016 1.00 93.81 237 ALA A O 1
ATOM 1856 N N . PHE A 1 238 ? -17.228 -0.692 -7.788 1.00 93.12 238 PHE A N 1
ATOM 1857 C CA . PHE A 1 238 ? -16.609 -0.400 -6.484 1.00 93.12 238 PHE A CA 1
ATOM 1858 C C . PHE A 1 238 ? -16.106 1.032 -6.304 1.00 93.12 238 PHE A C 1
ATOM 1860 O O . PHE A 1 238 ? -15.733 1.375 -5.182 1.00 93.12 238 PHE A O 1
ATOM 1867 N N . VAL A 1 239 ? -16.110 1.844 -7.364 1.00 90.50 239 VAL A N 1
ATOM 1868 C CA . VAL A 1 239 ? -15.706 3.251 -7.321 1.00 90.50 239 VAL A CA 1
ATOM 1869 C C . VAL A 1 239 ? -16.486 3.983 -6.232 1.00 90.50 239 VAL A C 1
ATOM 1871 O O . VAL A 1 239 ? -17.700 3.804 -6.087 1.00 90.50 239 VAL A O 1
ATOM 1874 N N . ASP A 1 240 ? -15.777 4.783 -5.447 1.00 84.12 240 ASP A N 1
ATOM 1875 C CA . ASP A 1 240 ? -16.354 5.609 -4.397 1.00 84.12 240 ASP A CA 1
ATOM 1876 C C . ASP A 1 240 ? -15.884 7.063 -4.513 1.00 84.12 240 ASP A C 1
ATOM 1878 O O . ASP A 1 240 ? -15.192 7.441 -5.458 1.00 84.12 240 ASP A O 1
ATOM 1882 N N . GLU A 1 241 ? -16.301 7.901 -3.568 1.00 79.12 241 GLU A N 1
ATOM 1883 C CA . GLU A 1 241 ? -15.964 9.323 -3.534 1.00 79.12 241 GLU A CA 1
ATOM 1884 C C . GLU A 1 241 ? -14.453 9.621 -3.486 1.00 79.12 241 GLU A C 1
ATOM 1886 O O . GLU A 1 241 ? -14.048 10.734 -3.831 1.00 79.12 241 GLU A O 1
ATOM 1891 N N . LYS A 1 242 ? -13.619 8.650 -3.089 1.00 77.81 242 LYS A N 1
ATOM 1892 C CA . LYS A 1 242 ? -12.161 8.801 -2.997 1.00 77.81 242 LYS A CA 1
ATOM 1893 C C . LYS A 1 242 ? -11.478 8.530 -4.335 1.00 77.81 242 LYS A C 1
ATOM 1895 O O . LYS A 1 242 ? -10.471 9.161 -4.642 1.00 77.81 242 LYS A O 1
ATOM 1900 N N . ASP A 1 243 ? -12.051 7.662 -5.165 1.00 82.50 243 ASP A N 1
ATOM 1901 C CA . ASP A 1 243 ? -11.553 7.359 -6.510 1.00 82.50 243 ASP A CA 1
ATOM 1902 C C . ASP A 1 243 ? -12.111 8.340 -7.549 1.00 82.50 243 ASP A C 1
ATOM 1904 O O . ASP A 1 243 ? -12.921 8.010 -8.420 1.00 82.50 243 ASP A O 1
ATOM 1908 N N . CYS A 1 244 ? -11.657 9.589 -7.458 1.00 79.69 244 CYS A N 1
ATOM 1909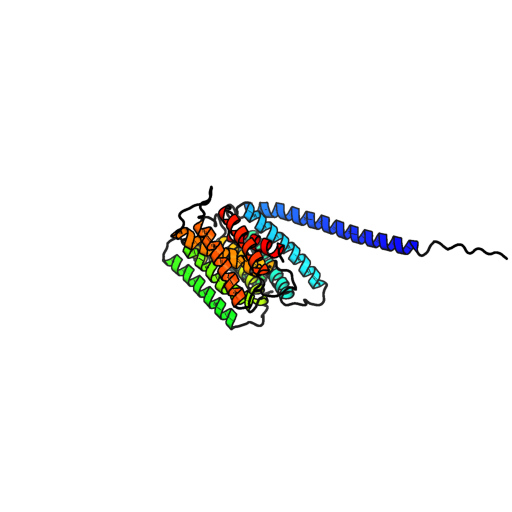 C CA . CYS A 1 244 ? -11.957 10.611 -8.451 1.00 79.69 244 CYS A CA 1
ATOM 1910 C C . CYS A 1 244 ? -11.023 10.508 -9.678 1.00 79.69 244 CYS A C 1
ATOM 1912 O O . CYS A 1 244 ? -9.869 10.096 -9.605 1.00 79.69 244 CYS A O 1
ATOM 1914 N N . GLY A 1 245 ? -11.491 10.939 -10.851 1.00 86.75 245 GLY A N 1
ATOM 1915 C CA . GLY A 1 245 ? -10.644 11.035 -12.047 1.00 86.75 245 GLY A CA 1
ATOM 1916 C C . GLY A 1 245 ? -10.375 9.695 -12.745 1.00 86.75 245 GLY A C 1
ATOM 1917 O O . GLY A 1 245 ? -11.280 8.885 -12.913 1.00 86.75 245 GLY A O 1
ATOM 1918 N N . THR A 1 246 ? -9.151 9.516 -13.252 1.00 88.31 246 THR A N 1
ATOM 1919 C CA . THR A 1 246 ? -8.817 8.409 -14.166 1.00 88.31 246 THR A CA 1
ATOM 1920 C C . THR A 1 246 ? -8.335 7.158 -13.441 1.00 88.31 246 THR A C 1
ATOM 1922 O O . THR A 1 246 ? -8.624 6.060 -13.912 1.00 88.31 246 THR A O 1
ATOM 1925 N N . LEU A 1 247 ? -7.582 7.312 -12.348 1.00 92.88 247 LEU A N 1
ATOM 1926 C CA . LEU A 1 247 ? -6.914 6.207 -11.660 1.00 92.88 247 LEU A CA 1
ATOM 1927 C C . LEU A 1 247 ? -7.776 5.569 -10.562 1.00 92.88 247 LEU A C 1
ATOM 1929 O O . LEU A 1 247 ? -8.475 6.270 -9.840 1.00 92.88 247 LEU A O 1
ATOM 1933 N N . ALA A 1 248 ? -7.658 4.251 -10.407 1.00 92.88 248 ALA A N 1
ATOM 1934 C CA . ALA A 1 248 ? -8.221 3.467 -9.312 1.00 92.88 248 ALA A CA 1
ATOM 1935 C C . ALA A 1 248 ? -7.202 3.374 -8.166 1.00 92.88 248 ALA A C 1
ATOM 1937 O O . ALA A 1 248 ? -6.374 2.458 -8.118 1.00 92.88 248 ALA A O 1
ATOM 1938 N N . LEU A 1 249 ? -7.222 4.345 -7.255 1.00 92.69 249 LEU A N 1
ATOM 1939 C CA . LEU A 1 249 ? -6.219 4.472 -6.201 1.00 92.69 249 LEU A CA 1
ATOM 1940 C C . LEU A 1 249 ? -6.589 3.711 -4.931 1.00 92.69 249 LEU A C 1
ATOM 1942 O O . LEU A 1 249 ? -5.688 3.207 -4.266 1.00 92.69 249 LEU A O 1
ATOM 1946 N N . THR A 1 250 ? -7.871 3.547 -4.603 1.00 92.62 250 THR A N 1
ATOM 1947 C CA . THR A 1 250 ? -8.292 2.848 -3.376 1.00 92.62 250 THR A CA 1
ATOM 1948 C C . THR A 1 250 ? -7.706 1.434 -3.247 1.00 92.62 250 THR A C 1
ATOM 1950 O O . THR A 1 250 ? -7.176 1.124 -2.174 1.00 92.62 250 THR A O 1
ATOM 1953 N N . PRO A 1 251 ? -7.712 0.571 -4.289 1.00 93.81 251 PRO A N 1
ATOM 1954 C CA . PRO A 1 251 ? -7.092 -0.754 -4.199 1.00 93.81 251 PRO A CA 1
ATOM 1955 C C . PRO A 1 251 ? -5.568 -0.691 -4.014 1.00 93.81 251 PRO A C 1
ATOM 1957 O O . PRO A 1 251 ? -5.006 -1.495 -3.268 1.00 93.81 251 PRO A O 1
ATOM 1960 N N . LEU A 1 252 ? -4.901 0.278 -4.657 1.00 95.06 252 LEU A N 1
ATOM 1961 C CA . LEU A 1 252 ? -3.465 0.521 -4.493 1.00 95.06 252 LEU A CA 1
ATOM 1962 C C . LEU A 1 252 ? -3.153 0.990 -3.071 1.00 95.06 252 LEU A C 1
ATOM 1964 O O . LEU A 1 252 ? -2.246 0.454 -2.440 1.00 95.06 252 LEU A O 1
ATOM 1968 N N . TYR A 1 253 ? -3.920 1.937 -2.534 1.00 95.12 253 TYR A N 1
ATOM 1969 C CA . TYR A 1 253 ? -3.730 2.450 -1.183 1.00 95.12 253 TYR A CA 1
ATOM 1970 C C . TYR A 1 253 ? -4.021 1.414 -0.112 1.00 95.12 253 TYR A C 1
ATOM 1972 O O . TYR A 1 253 ? -3.288 1.375 0.867 1.00 95.12 253 TYR A O 1
ATOM 1980 N N . LEU A 1 254 ? -5.007 0.533 -0.296 1.00 95.56 254 LEU A N 1
ATOM 1981 C CA . LEU A 1 254 ? -5.212 -0.579 0.632 1.00 95.56 254 LEU A CA 1
ATOM 1982 C C . LEU A 1 254 ? -3.986 -1.506 0.665 1.00 95.56 254 LEU A C 1
ATOM 1984 O O . LEU A 1 254 ? -3.482 -1.825 1.741 1.00 95.56 254 LEU A O 1
ATOM 1988 N N . LEU A 1 255 ? -3.467 -1.896 -0.506 1.00 97.19 255 LEU A N 1
ATOM 1989 C CA . LEU A 1 255 ? -2.270 -2.735 -0.595 1.00 97.19 255 LEU A CA 1
ATOM 1990 C C . LEU A 1 255 ? -1.049 -2.051 0.033 1.00 97.19 255 LEU A C 1
ATOM 1992 O O . LEU A 1 255 ? -0.338 -2.672 0.826 1.00 97.19 255 LEU A O 1
ATOM 1996 N N . VAL A 1 256 ? -0.812 -0.783 -0.315 1.00 96.12 256 VAL A N 1
ATOM 1997 C CA . VAL A 1 256 ? 0.290 0.022 0.225 1.00 96.12 256 VAL A CA 1
ATOM 1998 C C . VAL A 1 256 ? 0.141 0.165 1.734 1.00 96.12 256 VAL A C 1
ATOM 2000 O O . VAL A 1 256 ? 1.097 -0.098 2.447 1.00 96.12 256 VAL A O 1
ATOM 2003 N N . GLY A 1 257 ? -1.046 0.486 2.245 1.00 95.56 257 GLY A N 1
ATOM 2004 C CA . GLY A 1 257 ? -1.312 0.604 3.676 1.00 95.56 257 GLY A CA 1
ATOM 2005 C C . GLY A 1 257 ? -0.984 -0.667 4.457 1.00 95.56 257 GLY A C 1
ATOM 2006 O O . GLY A 1 257 ? -0.355 -0.600 5.512 1.00 95.56 257 GLY A O 1
ATOM 2007 N N . CYS A 1 258 ? -1.345 -1.837 3.926 1.00 96.56 258 CYS A N 1
ATOM 2008 C CA . CYS A 1 258 ? -1.011 -3.121 4.547 1.00 96.56 258 CYS A CA 1
ATOM 2009 C C . CYS A 1 258 ? 0.479 -3.486 4.427 1.00 96.56 258 CYS A C 1
ATOM 2011 O O . CYS A 1 258 ? 1.015 -4.138 5.321 1.00 96.56 258 CYS A O 1
ATOM 2013 N N . SER A 1 259 ? 1.145 -3.084 3.342 1.00 95.56 259 SER A N 1
ATOM 2014 C CA . SER A 1 259 ? 2.523 -3.502 3.029 1.00 95.56 259 SER A CA 1
ATOM 2015 C C . SER A 1 259 ? 3.591 -2.528 3.524 1.00 95.56 259 SER A C 1
ATOM 2017 O O . SER A 1 259 ? 4.734 -2.923 3.729 1.00 95.56 259 SER A O 1
ATOM 2019 N N . LEU A 1 260 ? 3.233 -1.264 3.751 1.00 92.12 260 LEU A N 1
ATOM 2020 C CA . LEU A 1 260 ? 4.149 -0.189 4.130 1.00 92.12 260 LEU A CA 1
ATOM 2021 C C . LEU A 1 260 ? 4.974 -0.506 5.388 1.00 92.12 260 LEU A C 1
ATOM 2023 O O . LEU A 1 260 ? 6.182 -0.280 5.345 1.00 92.12 260 LEU A O 1
ATOM 2027 N N . PRO A 1 261 ? 4.414 -1.096 6.464 1.00 91.44 261 PRO A N 1
ATOM 2028 C CA . PRO A 1 261 ? 5.219 -1.518 7.608 1.00 91.44 261 PRO A CA 1
ATOM 2029 C C . PRO A 1 261 ? 6.275 -2.561 7.239 1.00 91.44 261 PRO A C 1
ATOM 2031 O O . PRO A 1 261 ? 7.372 -2.527 7.778 1.00 91.44 261 PRO A O 1
ATOM 2034 N N . LEU A 1 262 ? 5.975 -3.453 6.288 1.00 90.38 262 LEU A N 1
ATOM 2035 C CA . LEU A 1 262 ? 6.924 -4.452 5.792 1.00 90.38 262 LEU A CA 1
ATOM 2036 C C . LEU A 1 262 ? 8.053 -3.789 4.992 1.00 90.38 262 LEU A C 1
ATOM 2038 O O . LEU A 1 262 ? 9.197 -4.215 5.089 1.00 90.38 262 LEU A O 1
ATOM 2042 N N . TRP A 1 263 ? 7.731 -2.758 4.203 1.00 90.12 263 TRP A N 1
ATOM 2043 C CA . TRP A 1 263 ? 8.682 -2.036 3.347 1.00 90.12 263 TRP A CA 1
ATOM 2044 C C . TRP A 1 263 ? 9.582 -1.057 4.098 1.00 90.12 263 TRP A C 1
ATOM 2046 O O . TRP A 1 263 ? 10.698 -0.808 3.649 1.00 90.12 263 TRP A O 1
ATOM 2056 N N . LEU A 1 264 ? 9.110 -0.503 5.216 1.00 84.31 264 LEU A N 1
ATOM 2057 C CA . LEU A 1 264 ? 9.865 0.456 6.027 1.00 84.31 264 LEU A CA 1
ATOM 2058 C C . LEU A 1 264 ? 10.673 -0.183 7.159 1.00 84.31 264 LEU A C 1
ATOM 2060 O O . LEU A 1 264 ? 11.540 0.488 7.723 1.00 84.31 264 LEU A O 1
ATOM 2064 N N . HIS A 1 265 ? 10.369 -1.424 7.544 1.00 74.62 265 HIS A N 1
ATOM 2065 C CA . HIS A 1 265 ? 11.021 -2.059 8.687 1.00 74.62 265 HIS A CA 1
ATOM 2066 C C . HIS A 1 265 ? 12.531 -2.232 8.444 1.00 74.62 265 HIS A C 1
ATOM 2068 O O . HIS A 1 265 ? 12.909 -2.739 7.385 1.00 74.62 265 HIS A O 1
ATOM 2074 N N . PRO A 1 266 ? 13.407 -1.825 9.387 1.00 65.75 266 PRO A N 1
ATOM 2075 C CA . PRO A 1 266 ? 14.852 -1.901 9.197 1.00 65.75 266 PRO A CA 1
ATOM 2076 C C . PRO A 1 266 ? 15.341 -3.325 8.914 1.00 65.75 266 PRO A C 1
ATOM 2078 O O . PRO A 1 266 ? 14.960 -4.281 9.595 1.00 65.75 266 PRO A O 1
ATOM 2081 N N . LEU A 1 267 ? 16.245 -3.440 7.939 1.00 59.34 267 LEU A N 1
ATOM 2082 C CA . LEU A 1 267 ? 16.887 -4.699 7.574 1.00 59.34 267 LEU A CA 1
ATOM 2083 C C . LEU A 1 267 ? 17.655 -5.272 8.783 1.00 59.34 267 LEU A C 1
ATOM 2085 O O . LEU A 1 267 ? 18.441 -4.566 9.415 1.00 59.34 267 LEU A O 1
ATOM 2089 N N . GLY A 1 268 ? 17.423 -6.546 9.117 1.00 55.78 268 GLY A N 1
ATOM 2090 C CA . GLY A 1 268 ? 18.180 -7.288 10.136 1.00 55.78 268 GLY A CA 1
ATOM 2091 C C . GLY A 1 268 ? 17.514 -7.452 11.510 1.00 55.78 268 GLY A C 1
ATOM 2092 O O . GLY A 1 268 ? 18.066 -8.157 12.354 1.00 55.78 268 GLY A O 1
ATOM 2093 N N . GLN A 1 269 ? 16.335 -6.866 11.761 1.00 61.62 269 GLN A N 1
ATOM 2094 C CA . GLN A 1 269 ? 15.554 -7.095 12.994 1.00 61.62 269 GLN A CA 1
ATOM 2095 C C . GLN A 1 269 ? 14.263 -7.867 12.706 1.00 61.62 269 GLN A C 1
ATOM 2097 O O . GLN A 1 269 ? 13.164 -7.319 12.756 1.00 61.62 269 GLN A O 1
ATOM 2102 N N . TRP A 1 270 ? 14.383 -9.152 12.380 1.00 62.94 270 TRP A N 1
ATOM 2103 C CA . TRP A 1 270 ? 13.251 -9.947 11.904 1.00 62.94 270 TRP A CA 1
ATOM 2104 C C . TRP A 1 270 ? 12.512 -10.671 13.026 1.00 62.94 270 TRP A C 1
ATOM 2106 O O . TRP A 1 270 ? 13.102 -11.371 13.847 1.00 62.94 270 TRP A O 1
ATOM 2116 N N . GLY A 1 271 ? 11.192 -10.533 13.020 1.00 65.56 271 GLY A N 1
ATOM 2117 C CA . GLY A 1 271 ? 10.278 -11.207 13.930 1.00 65.56 271 GLY A CA 1
ATOM 2118 C C . GLY A 1 271 ? 8.888 -10.583 13.831 1.00 65.56 271 GLY A C 1
ATOM 2119 O O . GLY A 1 271 ? 8.770 -9.443 13.378 1.00 65.56 271 GLY A O 1
ATOM 2120 N N . PRO A 1 272 ? 7.823 -11.300 14.219 1.00 68.81 272 PRO A N 1
ATOM 2121 C CA . PRO A 1 272 ? 6.488 -10.729 14.250 1.00 68.81 272 PRO A CA 1
ATOM 2122 C C . PRO A 1 272 ? 6.436 -9.667 15.358 1.00 68.81 272 PRO A C 1
ATOM 2124 O O . PRO A 1 272 ? 6.272 -9.978 16.533 1.00 68.81 272 PRO A O 1
ATOM 2127 N N . THR A 1 273 ? 6.614 -8.402 14.986 1.00 85.50 273 THR A N 1
ATOM 2128 C CA . THR A 1 273 ? 6.435 -7.258 15.883 1.00 85.50 273 THR A CA 1
ATOM 2129 C C . THR A 1 273 ? 5.086 -6.605 15.628 1.00 85.50 273 THR A C 1
ATOM 2131 O O . THR A 1 273 ? 4.511 -6.693 14.539 1.00 85.50 273 THR A O 1
ATOM 2134 N N . LEU A 1 274 ? 4.566 -5.925 16.646 1.00 89.12 274 LEU A N 1
ATOM 2135 C CA . LEU A 1 274 ? 3.273 -5.255 16.563 1.00 89.12 274 LEU A CA 1
ATOM 2136 C C . LEU A 1 274 ? 3.254 -4.177 15.467 1.00 89.12 274 LEU A C 1
ATOM 2138 O O . LEU A 1 274 ? 2.241 -3.962 14.807 1.00 89.12 274 LEU A O 1
ATOM 2142 N N . HIS A 1 275 ? 4.395 -3.532 15.246 1.00 90.62 275 HIS A N 1
ATOM 2143 C CA . HIS A 1 275 ? 4.608 -2.486 14.252 1.00 90.62 275 HIS A CA 1
ATOM 2144 C C . HIS A 1 275 ? 4.373 -2.979 12.828 1.00 90.62 275 HIS A C 1
ATOM 2146 O O . HIS A 1 275 ? 3.750 -2.269 12.047 1.00 90.62 275 HIS A O 1
ATOM 2152 N N . LEU A 1 276 ? 4.780 -4.214 12.508 1.00 91.94 276 LEU A N 1
ATOM 2153 C CA . LEU A 1 276 ? 4.533 -4.827 11.196 1.00 91.94 276 LEU A CA 1
ATOM 2154 C C . LEU A 1 276 ? 3.039 -5.051 10.921 1.00 91.94 276 LEU A C 1
ATOM 2156 O O . LEU A 1 276 ? 2.627 -5.152 9.768 1.00 91.94 276 LEU A O 1
ATOM 2160 N N . LEU A 1 277 ? 2.219 -5.109 11.973 1.00 93.56 277 LEU A N 1
ATOM 2161 C CA . LEU A 1 277 ? 0.767 -5.252 11.885 1.00 93.56 277 LEU A CA 1
ATOM 2162 C C . LEU A 1 277 ? 0.036 -3.905 11.863 1.00 93.56 277 LEU A C 1
ATOM 2164 O O . LEU A 1 277 ? -1.192 -3.908 11.808 1.00 93.56 277 LEU A O 1
ATOM 2168 N N . SER A 1 278 ? 0.731 -2.763 11.896 1.00 94.81 278 SER A N 1
ATOM 2169 C CA . SER A 1 278 ? 0.093 -1.450 12.064 1.00 94.81 278 SER A CA 1
ATOM 2170 C C . SER A 1 278 ? -0.955 -1.151 10.987 1.00 94.81 278 SER A C 1
ATOM 2172 O O . SER A 1 278 ? -2.051 -0.703 11.312 1.00 94.81 278 SER A O 1
ATOM 2174 N N . GLY A 1 279 ? -0.668 -1.468 9.720 1.00 95.56 279 GLY A N 1
ATOM 2175 C CA . GLY A 1 279 ? -1.630 -1.324 8.629 1.00 95.56 279 GLY A CA 1
ATOM 2176 C C . GLY A 1 279 ? -2.822 -2.265 8.773 1.00 95.56 279 GLY A C 1
ATOM 2177 O O . GLY A 1 279 ? -3.968 -1.852 8.622 1.00 95.56 279 GLY A O 1
ATOM 2178 N N . LEU A 1 280 ? -2.579 -3.520 9.150 1.00 96.81 280 LEU A N 1
ATOM 2179 C CA . LEU A 1 280 ? -3.644 -4.502 9.365 1.00 96.81 280 LEU A CA 1
ATOM 2180 C C . LEU A 1 280 ? -4.560 -4.102 10.526 1.00 96.81 280 LEU A C 1
ATOM 2182 O O . LEU A 1 280 ? -5.778 -4.213 10.410 1.00 96.81 280 LEU A O 1
ATOM 2186 N N . LEU A 1 281 ? -3.993 -3.596 11.620 1.00 96.88 281 LEU A N 1
ATOM 2187 C CA . LEU A 1 281 ? -4.753 -3.095 12.759 1.00 96.88 281 LEU A CA 1
ATOM 2188 C C . LEU A 1 281 ? -5.554 -1.849 12.379 1.00 96.88 281 LEU A C 1
ATOM 2190 O O . LEU A 1 281 ? -6.763 -1.834 12.590 1.00 96.88 281 LEU A O 1
ATOM 2194 N N . ALA A 1 282 ? -4.917 -0.851 11.765 1.00 96.25 282 ALA A N 1
ATOM 2195 C CA . ALA A 1 282 ? -5.561 0.419 11.459 1.00 96.25 282 ALA A CA 1
ATOM 2196 C C . ALA A 1 282 ? -6.685 0.273 10.423 1.00 96.25 282 ALA A C 1
ATOM 2198 O O . ALA A 1 282 ? -7.828 0.639 10.702 1.00 96.25 282 ALA A O 1
ATOM 2199 N N . VAL A 1 283 ? -6.382 -0.288 9.245 1.00 94.94 283 VAL A N 1
ATOM 2200 C CA . VAL A 1 283 ? -7.340 -0.322 8.125 1.00 94.94 283 VAL A CA 1
ATOM 2201 C C . VAL A 1 283 ? -8.099 -1.645 8.053 1.00 94.94 283 VAL A C 1
ATOM 2203 O O . VAL A 1 283 ? -9.302 -1.674 7.807 1.00 94.94 283 VAL A O 1
ATOM 2206 N N . GLY A 1 284 ? -7.429 -2.766 8.321 1.00 95.81 284 GLY A N 1
ATOM 2207 C CA . GLY A 1 284 ? -8.055 -4.086 8.259 1.00 95.81 284 GLY A CA 1
ATOM 2208 C C . GLY A 1 284 ? -9.072 -4.304 9.380 1.00 95.81 284 GLY A C 1
ATOM 2209 O O . GLY A 1 284 ? -10.216 -4.672 9.114 1.00 95.81 284 GLY A O 1
ATOM 2210 N N . VAL A 1 285 ? -8.664 -4.062 10.628 1.00 97.69 285 VAL A N 1
ATOM 2211 C CA . VAL A 1 285 ? -9.486 -4.292 11.828 1.00 97.69 285 VAL A CA 1
ATOM 2212 C C . VAL A 1 285 ? -10.271 -3.037 12.208 1.00 97.69 285 VAL A C 1
ATOM 2214 O O . VAL A 1 285 ? -11.502 -3.067 12.239 1.00 97.69 285 VAL A O 1
ATOM 2217 N N . GLY A 1 286 ? -9.561 -1.943 12.484 1.00 96.50 286 GLY A N 1
ATOM 2218 C CA . GLY A 1 286 ? -10.104 -0.718 13.059 1.00 96.50 286 GLY A CA 1
ATOM 2219 C C . GLY A 1 286 ? -11.129 -0.040 12.159 1.00 96.50 286 GLY A C 1
ATOM 2220 O O . GLY A 1 286 ? -12.295 0.073 12.535 1.00 96.50 286 GLY A O 1
ATOM 2221 N N . ASP A 1 287 ? -10.723 0.361 10.956 1.00 94.19 287 ASP A N 1
ATOM 2222 C CA . ASP A 1 287 ? -11.590 1.016 9.965 1.00 94.19 287 ASP A CA 1
ATOM 2223 C C . ASP A 1 287 ? -12.771 0.119 9.535 1.00 94.19 287 ASP A C 1
ATOM 2225 O O . ASP A 1 287 ? -13.913 0.580 9.435 1.00 94.19 287 ASP A O 1
ATOM 2229 N N . THR A 1 288 ? -12.561 -1.195 9.389 1.00 95.38 288 THR A N 1
ATOM 2230 C CA . THR A 1 288 ? -13.672 -2.136 9.158 1.00 95.38 288 THR A CA 1
ATOM 2231 C C . THR A 1 288 ? -14.682 -2.116 10.307 1.00 95.38 288 THR A C 1
ATOM 2233 O O . THR A 1 288 ? -15.885 -1.972 10.063 1.00 95.38 288 THR A O 1
ATOM 2236 N N . ALA A 1 289 ? -14.225 -2.225 11.558 1.00 96.44 289 ALA A N 1
ATOM 2237 C CA . ALA A 1 289 ? -15.102 -2.187 12.727 1.00 96.44 289 ALA A CA 1
ATOM 2238 C C . ALA A 1 289 ? -15.818 -0.833 12.855 1.00 96.44 289 ALA A C 1
ATOM 2240 O O . ALA A 1 289 ? -17.028 -0.802 13.090 1.00 96.44 289 ALA A O 1
ATOM 2241 N N . ALA A 1 290 ? -15.103 0.271 12.629 1.00 94.50 290 ALA A N 1
ATOM 2242 C CA . ALA A 1 290 ? -15.653 1.620 12.646 1.00 94.50 290 ALA A CA 1
ATOM 2243 C C . ALA A 1 290 ? -16.755 1.798 11.599 1.00 94.50 290 ALA A C 1
ATOM 2245 O O . ALA A 1 290 ? -17.824 2.318 11.910 1.00 94.50 290 ALA A O 1
ATOM 2246 N N . SER A 1 291 ? -16.528 1.320 10.373 1.00 91.94 291 SER A N 1
ATOM 2247 C CA . SER A 1 291 ? -17.492 1.418 9.278 1.00 91.94 291 SER A CA 1
ATOM 2248 C C . SER A 1 291 ? -18.730 0.553 9.523 1.00 91.94 291 SER A C 1
ATOM 2250 O O . SER A 1 291 ? -19.857 1.019 9.339 1.00 91.94 291 SER A O 1
ATOM 2252 N N . VAL A 1 292 ? -18.559 -0.690 9.987 1.00 93.44 292 VAL A N 1
ATOM 2253 C CA . VAL A 1 292 ? -19.680 -1.612 10.241 1.00 93.44 292 VAL A CA 1
ATOM 2254 C C . VAL A 1 292 ? -20.513 -1.172 11.445 1.00 93.44 292 VAL A C 1
ATOM 2256 O O . VAL A 1 292 ? -21.742 -1.171 11.360 1.00 93.44 292 VAL A O 1
ATOM 2259 N N . VAL A 1 293 ? -19.872 -0.797 12.556 1.00 95.25 293 VAL A N 1
ATOM 2260 C CA . VAL A 1 293 ? -20.576 -0.376 13.776 1.00 95.25 293 VAL A CA 1
ATOM 2261 C C . VAL A 1 293 ? -21.114 1.039 13.628 1.00 95.25 293 VAL A C 1
ATOM 2263 O O . VAL A 1 293 ? -22.288 1.256 13.907 1.00 95.25 293 VAL A O 1
ATOM 2266 N N . GLY A 1 294 ? -20.315 1.981 13.127 1.00 93.00 294 GLY A N 1
ATOM 2267 C CA . GLY A 1 294 ? -20.731 3.372 12.946 1.00 93.00 294 GLY A CA 1
ATOM 2268 C C . GLY A 1 294 ? -21.911 3.515 11.985 1.00 93.00 294 GLY A C 1
ATOM 2269 O O . GLY A 1 294 ? -22.861 4.225 12.292 1.00 93.00 294 GLY A O 1
ATOM 2270 N N . SER A 1 295 ? -21.931 2.767 10.873 1.00 90.06 295 SER A N 1
ATOM 2271 C CA . SER A 1 295 ? -23.068 2.813 9.934 1.00 90.06 295 SER A CA 1
ATOM 2272 C C . SER A 1 295 ? -24.350 2.159 10.460 1.00 90.06 295 SER A C 1
ATOM 2274 O O . SER A 1 295 ? -25.427 2.446 9.943 1.00 90.06 295 SER A O 1
ATOM 2276 N N . ARG A 1 296 ? -24.259 1.264 11.455 1.00 92.44 296 ARG A N 1
ATOM 2277 C CA . ARG A 1 296 ? -25.410 0.502 11.972 1.00 92.44 296 ARG A CA 1
ATOM 2278 C C . ARG A 1 296 ? -25.939 1.013 13.312 1.00 92.44 296 ARG A C 1
ATOM 2280 O O . ARG A 1 296 ? -27.137 0.912 13.553 1.00 92.44 296 ARG A O 1
ATOM 2287 N N . TYR A 1 297 ? -25.052 1.495 14.173 1.00 93.69 297 TYR A N 1
ATOM 2288 C CA . TYR A 1 297 ? -25.329 1.845 15.568 1.00 93.69 297 TYR A CA 1
ATOM 2289 C C . TYR A 1 297 ? -24.820 3.240 15.950 1.00 93.69 297 TYR A C 1
ATOM 2291 O O . TYR A 1 297 ? -24.909 3.617 17.114 1.00 93.69 297 TYR A O 1
ATOM 2299 N N . GLY A 1 298 ? -24.240 3.989 15.011 1.00 92.69 298 GLY A N 1
ATOM 2300 C CA . GLY A 1 298 ? -23.746 5.330 15.281 1.00 92.69 298 GLY A CA 1
ATOM 2301 C C . GLY A 1 298 ? -24.889 6.328 15.436 1.00 92.69 298 GLY A C 1
ATOM 2302 O O . GLY A 1 298 ? -25.718 6.471 14.536 1.00 92.69 298 GLY A O 1
ATOM 2303 N N . HIS A 1 299 ? -24.918 7.022 16.571 1.00 94.12 299 HIS A N 1
ATOM 2304 C CA . HIS A 1 299 ? -25.890 8.072 16.864 1.00 94.12 299 HIS A CA 1
ATOM 2305 C C . HIS A 1 299 ? -25.217 9.417 17.124 1.00 94.12 299 HIS A C 1
ATOM 2307 O O . HIS A 1 299 ? -25.784 10.455 16.777 1.00 94.12 299 HIS A O 1
ATOM 2313 N N . TYR A 1 300 ? -24.021 9.412 17.719 1.00 94.75 300 TYR A N 1
ATOM 2314 C CA . TYR A 1 300 ? -23.328 10.633 18.115 1.00 94.75 300 TYR A CA 1
ATOM 2315 C C . TYR A 1 300 ? -22.113 10.896 17.233 1.00 94.75 300 TYR A C 1
ATOM 2317 O O . TYR A 1 300 ? -21.101 10.203 17.305 1.00 94.75 300 TYR A O 1
ATOM 2325 N N . ASN A 1 301 ? -22.189 11.942 16.419 1.00 95.12 301 ASN A N 1
ATOM 2326 C CA . ASN A 1 301 ? -21.085 12.388 15.581 1.00 95.12 301 ASN A CA 1
ATOM 2327 C C . ASN A 1 301 ? -20.033 13.166 16.377 1.00 95.12 301 ASN A C 1
ATOM 2329 O O . ASN A 1 301 ? -20.348 13.906 17.312 1.00 95.12 301 ASN A O 1
ATOM 2333 N N . TRP A 1 302 ? -18.773 13.042 15.966 1.00 94.88 302 TRP A N 1
ATOM 2334 C CA . TRP A 1 302 ? -17.730 13.960 16.407 1.00 94.88 302 TRP A CA 1
ATOM 2335 C C . TRP A 1 302 ? -18.033 15.384 15.910 1.00 94.88 302 TRP A C 1
ATOM 2337 O O . TRP A 1 302 ? -18.537 15.545 14.797 1.00 94.88 302 TRP A O 1
ATOM 2347 N N . PRO A 1 303 ? -17.697 16.438 16.682 1.00 91.69 303 PRO A N 1
ATOM 2348 C CA . PRO A 1 303 ? -17.863 17.811 16.216 1.00 91.69 303 PRO A CA 1
ATOM 2349 C C . PRO A 1 303 ? -17.122 18.015 14.895 1.00 91.69 303 PRO A C 1
ATOM 2351 O O . PRO A 1 303 ? -15.953 17.625 14.806 1.00 91.69 303 PRO A O 1
ATOM 2354 N N . GLU A 1 304 ? -17.807 18.613 13.919 1.00 88.19 304 GLU A N 1
ATOM 2355 C CA . GLU A 1 304 ? -17.284 18.918 12.577 1.00 88.19 304 GLU A CA 1
ATOM 2356 C C . GLU A 1 304 ? -16.867 17.682 11.758 1.00 88.19 304 GLU A C 1
ATOM 2358 O O . GLU A 1 304 ? -16.079 17.796 10.829 1.00 88.19 304 GLU A O 1
ATOM 2363 N N . SER A 1 305 ? -17.392 16.494 12.079 1.00 88.06 305 SER A N 1
ATOM 2364 C CA . SER A 1 305 ? -17.063 15.253 11.374 1.00 88.06 305 SER A CA 1
ATOM 2365 C C . SER A 1 305 ? -18.292 14.372 11.159 1.00 88.06 305 SER A C 1
ATOM 2367 O O . SER A 1 305 ? -19.188 14.268 11.998 1.00 88.06 305 SER A O 1
ATOM 2369 N N . ASN A 1 306 ? -18.318 13.672 10.026 1.00 87.62 306 ASN A N 1
ATOM 2370 C CA . ASN A 1 306 ? -19.348 12.674 9.730 1.00 87.62 306 ASN A CA 1
ATOM 2371 C C . ASN A 1 306 ? -19.085 11.329 10.435 1.00 87.62 306 ASN A C 1
ATOM 2373 O O . ASN A 1 306 ? -19.885 10.400 10.319 1.00 87.62 306 ASN A O 1
ATOM 2377 N N . LYS A 1 307 ? -17.975 11.212 11.172 1.00 91.50 307 LYS A N 1
ATOM 2378 C CA . LYS A 1 307 ? -17.603 10.010 11.920 1.00 91.50 307 LYS A CA 1
ATOM 2379 C C . LYS A 1 307 ? -18.305 9.990 13.277 1.00 91.50 307 LYS A C 1
ATOM 2381 O O . LYS A 1 307 ? -18.413 11.004 13.963 1.00 91.50 307 LYS A O 1
ATOM 2386 N N . THR A 1 308 ? -18.746 8.807 13.684 1.00 95.25 308 THR A N 1
ATOM 2387 C CA . THR A 1 308 ? -19.492 8.582 14.930 1.00 95.25 308 THR A CA 1
ATOM 2388 C C . THR A 1 308 ? -18.569 8.150 16.064 1.00 95.25 308 THR A C 1
ATOM 2390 O O . THR A 1 308 ? -17.657 7.351 15.828 1.00 95.25 308 THR A O 1
ATOM 2393 N N . ILE A 1 309 ? -18.842 8.594 17.289 1.00 96.00 309 ILE A N 1
ATOM 2394 C CA . ILE A 1 309 ? -18.115 8.208 18.506 1.00 96.00 309 ILE A CA 1
ATOM 2395 C C . ILE A 1 309 ? -18.177 6.688 18.701 1.00 96.00 309 ILE A C 1
ATOM 2397 O O . ILE A 1 309 ? -17.166 6.066 19.022 1.00 96.00 309 ILE A O 1
ATOM 2401 N N . GLU A 1 310 ? -19.326 6.066 18.440 1.00 97.44 310 GLU A N 1
ATOM 2402 C CA . GLU A 1 310 ? -19.524 4.616 18.534 1.00 97.44 310 GLU A CA 1
ATOM 2403 C C . GLU A 1 310 ? -18.632 3.857 17.544 1.00 97.44 310 GLU A C 1
ATOM 2405 O O . GLU A 1 310 ? -18.023 2.848 17.900 1.00 97.44 310 GLU A O 1
ATOM 2410 N N . GLY A 1 311 ? -18.496 4.376 16.320 1.00 96.31 311 GLY A N 1
ATOM 2411 C CA . GLY A 1 311 ? -17.550 3.865 15.326 1.00 96.31 311 GLY A CA 1
ATOM 2412 C C . GLY A 1 311 ? -16.096 3.968 15.800 1.00 96.31 311 GLY A C 1
ATOM 2413 O O . GLY A 1 311 ? -15.347 2.998 15.693 1.00 96.31 311 GLY A O 1
ATOM 2414 N N . THR A 1 312 ? -15.699 5.096 16.397 1.00 96.69 312 THR A N 1
ATOM 2415 C CA . THR A 1 312 ? -14.355 5.263 16.982 1.00 96.69 312 THR A CA 1
ATOM 2416 C C . THR A 1 312 ? -14.113 4.295 18.145 1.00 96.69 312 THR A C 1
ATOM 2418 O O . THR A 1 312 ? -13.047 3.687 18.225 1.00 96.69 312 THR A O 1
ATOM 2421 N N . LEU A 1 313 ? -15.096 4.086 19.024 1.00 97.56 313 LEU A N 1
ATOM 2422 C CA . LEU A 1 313 ? -14.988 3.109 20.112 1.00 97.56 313 LEU A CA 1
ATOM 2423 C C . LEU A 1 313 ? -14.859 1.678 19.576 1.00 97.56 313 LEU A C 1
ATOM 2425 O O . LEU A 1 313 ? -14.018 0.920 20.059 1.00 97.56 313 LEU A O 1
ATOM 2429 N N . ALA A 1 314 ? -15.628 1.317 18.546 1.00 97.56 314 ALA A N 1
ATOM 2430 C CA . ALA A 1 314 ? -15.503 0.021 17.883 1.00 97.56 314 ALA A CA 1
ATOM 2431 C C . ALA A 1 314 ? -14.118 -0.175 17.246 1.00 97.56 314 ALA A C 1
ATOM 2433 O O . ALA A 1 314 ? -13.538 -1.256 17.365 1.00 97.56 314 ALA A O 1
ATOM 2434 N N . CYS A 1 315 ? -13.566 0.873 16.628 1.00 96.81 315 CYS A N 1
ATOM 2435 C CA . CYS A 1 315 ? -12.205 0.894 16.088 1.00 96.81 315 CYS A CA 1
ATOM 2436 C C . CYS A 1 315 ? -11.162 0.559 17.164 1.00 96.81 315 CYS A C 1
A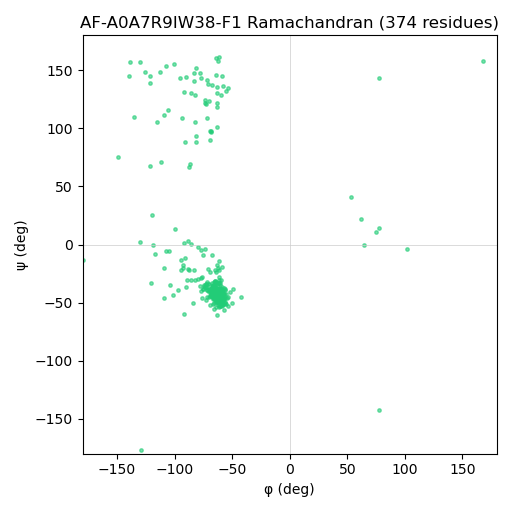TOM 2438 O O . CYS A 1 315 ? -10.326 -0.323 16.969 1.00 96.81 315 CYS A O 1
ATOM 2440 N N . ILE A 1 316 ? -11.245 1.222 18.322 1.00 98.31 316 ILE A N 1
ATOM 2441 C CA . ILE A 1 316 ? -10.300 1.041 19.431 1.00 98.31 316 ILE A CA 1
ATOM 2442 C C . ILE A 1 316 ? -10.434 -0.361 20.034 1.00 98.31 316 ILE A C 1
ATOM 2444 O O . ILE A 1 316 ? -9.444 -1.082 20.166 1.00 98.31 316 ILE A O 1
ATOM 2448 N N . ILE A 1 317 ? -11.658 -0.765 20.386 1.00 98.25 317 ILE A N 1
ATOM 2449 C CA . ILE A 1 317 ? -11.915 -2.038 21.072 1.00 98.25 317 ILE A CA 1
ATOM 2450 C C . ILE A 1 317 ? -11.506 -3.219 20.189 1.00 98.25 317 ILE A C 1
ATOM 2452 O O . ILE A 1 317 ? -10.832 -4.130 20.665 1.00 98.25 317 ILE A O 1
ATOM 2456 N N . SER A 1 318 ? -11.873 -3.207 18.905 1.00 98.12 318 SER A N 1
ATOM 2457 C CA . SER A 1 318 ? -11.552 -4.308 17.986 1.00 98.12 318 SER A CA 1
ATOM 2458 C C . SER A 1 318 ? -10.044 -4.504 17.810 1.00 98.12 318 SER A C 1
ATOM 2460 O O . SER A 1 318 ? -9.566 -5.637 17.889 1.00 98.12 318 SER A O 1
ATOM 2462 N N . GLN A 1 319 ? -9.279 -3.420 17.649 1.00 98.12 319 GLN A N 1
ATOM 2463 C CA . GLN A 1 319 ? -7.821 -3.492 17.540 1.00 98.12 319 GLN A CA 1
ATOM 2464 C C . GLN A 1 319 ? -7.180 -4.022 18.827 1.00 98.12 319 GLN A C 1
ATOM 2466 O O . GLN A 1 319 ? -6.349 -4.927 18.759 1.00 98.12 319 GLN A O 1
ATOM 2471 N N . LEU A 1 320 ? -7.600 -3.534 20.000 1.00 97.69 320 LEU A N 1
ATOM 2472 C CA . LEU A 1 320 ? -7.090 -4.021 21.289 1.00 97.69 320 LEU A CA 1
ATOM 2473 C C . LEU A 1 320 ? -7.388 -5.508 21.512 1.00 97.69 320 LEU A C 1
ATOM 2475 O O . LEU A 1 320 ? -6.526 -6.237 22.005 1.00 97.69 320 LEU A O 1
ATOM 2479 N N . VAL A 1 321 ? -8.575 -5.974 21.113 1.00 97.38 321 VAL A N 1
ATOM 2480 C CA . VAL A 1 321 ? -8.931 -7.400 21.160 1.00 97.38 321 VAL A CA 1
ATOM 2481 C C . VAL A 1 321 ? -7.999 -8.218 20.268 1.00 97.38 321 VAL A C 1
ATOM 2483 O O . VAL A 1 321 ? -7.498 -9.247 20.713 1.00 97.38 321 VAL A O 1
ATOM 2486 N N . VAL A 1 322 ? -7.709 -7.765 19.045 1.00 96.50 322 VAL A N 1
ATOM 2487 C CA . VAL A 1 322 ? -6.776 -8.471 18.150 1.00 96.50 322 VAL A CA 1
ATOM 2488 C C . VAL A 1 322 ? -5.367 -8.524 18.744 1.00 96.50 322 VAL A C 1
ATOM 2490 O O . VAL A 1 322 ? -4.765 -9.596 18.761 1.00 96.50 322 VAL A O 1
ATOM 2493 N N . VAL A 1 323 ? -4.862 -7.418 19.299 1.00 95.69 323 VAL A N 1
ATOM 2494 C CA . VAL A 1 323 ? -3.556 -7.396 19.985 1.00 95.69 323 VAL A CA 1
ATOM 2495 C C . VAL A 1 323 ? -3.532 -8.380 21.157 1.00 95.69 323 VAL A C 1
ATOM 2497 O O . VAL A 1 323 ? -2.582 -9.149 21.296 1.00 95.69 323 VAL A O 1
ATOM 2500 N N . MET A 1 324 ? -4.597 -8.417 21.963 1.00 95.38 324 MET A N 1
ATOM 2501 C CA . MET A 1 324 ? -4.723 -9.353 23.081 1.00 95.38 324 MET A CA 1
ATOM 2502 C C . MET A 1 324 ? -4.736 -10.812 22.618 1.00 95.38 324 MET A C 1
ATOM 2504 O O . MET A 1 324 ? -4.026 -11.636 23.189 1.00 95.38 324 MET A O 1
ATOM 2508 N N . VAL A 1 325 ? -5.496 -11.135 21.571 1.00 95.25 325 VAL A N 1
ATOM 2509 C CA . VAL A 1 325 ? -5.537 -12.489 21.000 1.00 95.25 325 VAL A CA 1
ATOM 2510 C C . VAL A 1 325 ? -4.155 -12.903 20.496 1.00 95.25 325 VAL A C 1
ATOM 2512 O O . VAL A 1 325 ? -3.702 -14.001 20.807 1.00 95.25 325 VAL A O 1
ATOM 2515 N N . LEU A 1 326 ? -3.447 -12.026 19.780 1.00 93.06 326 LEU A N 1
ATOM 2516 C CA . LEU A 1 326 ? -2.093 -12.312 19.297 1.00 93.06 326 LEU A CA 1
ATOM 2517 C C . LEU A 1 326 ? -1.092 -12.524 20.442 1.00 93.06 326 LEU A C 1
ATOM 2519 O O . LEU A 1 326 ? -0.237 -13.404 20.342 1.00 93.06 326 LEU A O 1
ATOM 2523 N N . ALA A 1 327 ? -1.220 -11.771 21.537 1.00 92.88 327 ALA A N 1
ATOM 2524 C CA . ALA A 1 327 ? -0.403 -11.961 22.733 1.00 92.88 327 ALA A CA 1
ATOM 2525 C C . ALA A 1 327 ? -0.710 -13.294 23.443 1.00 92.88 327 ALA A C 1
ATOM 2527 O O . ALA A 1 327 ? 0.214 -14.008 23.830 1.00 92.88 327 ALA A O 1
ATOM 2528 N N . ILE A 1 328 ? -1.989 -13.675 23.567 1.00 94.06 328 ILE A N 1
ATOM 25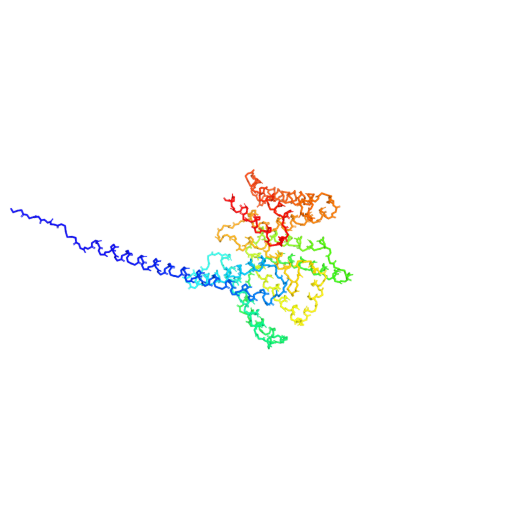29 C CA . ILE A 1 328 ? -2.409 -14.959 24.166 1.00 94.06 328 ILE A CA 1
ATOM 2530 C C . ILE A 1 328 ? -1.906 -16.148 23.339 1.00 94.06 328 ILE A C 1
ATOM 2532 O O . ILE A 1 328 ? -1.469 -17.149 23.902 1.00 94.06 328 ILE A O 1
ATOM 2536 N N . LEU A 1 329 ? -1.942 -16.036 22.010 1.00 92.69 329 LEU A N 1
ATOM 2537 C CA . LEU A 1 329 ? -1.440 -17.065 21.096 1.00 92.69 329 LEU A CA 1
ATOM 2538 C C . LEU A 1 329 ? 0.097 -17.142 21.049 1.00 92.69 329 LEU A C 1
ATOM 2540 O O . LEU A 1 329 ? 0.636 -18.020 20.380 1.00 92.69 329 LEU A O 1
ATOM 2544 N N . GLY A 1 330 ? 0.804 -16.247 21.746 1.00 90.50 330 GLY A N 1
ATOM 2545 C CA . GLY A 1 330 ? 2.265 -16.225 21.799 1.00 90.50 330 GLY A CA 1
ATOM 2546 C C . GLY A 1 330 ? 2.934 -15.628 20.559 1.00 90.50 330 GLY A C 1
ATOM 2547 O O . GLY A 1 330 ? 4.139 -15.790 20.390 1.00 90.50 330 GLY A O 1
ATOM 2548 N N . PHE A 1 331 ? 2.183 -14.935 19.695 1.00 88.44 331 PHE A N 1
ATOM 2549 C CA . PHE A 1 331 ? 2.744 -14.237 18.535 1.00 88.44 331 PHE A CA 1
ATOM 2550 C C . PHE A 1 331 ? 3.293 -12.851 18.882 1.00 88.44 331 PHE A C 1
ATOM 2552 O O . PHE A 1 331 ? 4.114 -12.335 18.134 1.00 88.44 331 PHE A O 1
ATOM 2559 N N . MET A 1 332 ? 2.841 -12.252 19.986 1.00 87.38 332 MET A N 1
ATOM 2560 C CA . MET A 1 332 ? 3.252 -10.923 20.451 1.00 87.38 332 MET A CA 1
ATOM 2561 C C . MET A 1 332 ? 3.662 -10.961 21.922 1.00 87.38 332 MET A C 1
ATOM 2563 O O . MET A 1 332 ? 3.225 -11.827 22.681 1.00 87.38 332 MET A O 1
ATOM 2567 N N . GLU A 1 333 ? 4.472 -9.989 22.342 1.00 87.56 333 GLU A N 1
ATOM 2568 C CA . GLU A 1 333 ? 4.897 -9.860 23.734 1.00 87.56 333 GLU A CA 1
ATOM 2569 C C . GLU A 1 333 ? 3.698 -9.591 24.658 1.00 87.56 333 GLU A C 1
ATOM 2571 O O . GLU A 1 333 ? 3.024 -8.563 24.553 1.00 87.56 333 GLU A O 1
ATOM 2576 N N . ASN A 1 334 ? 3.463 -10.508 25.599 1.00 90.38 334 ASN A N 1
ATOM 2577 C CA . ASN A 1 334 ? 2.423 -10.399 26.618 1.00 90.38 334 ASN A CA 1
ATOM 2578 C C . ASN A 1 334 ? 2.945 -9.644 27.853 1.00 90.38 334 ASN A C 1
ATOM 2580 O O . ASN A 1 334 ? 3.120 -10.220 28.929 1.00 90.38 334 ASN A O 1
ATOM 2584 N N . SER A 1 335 ? 3.242 -8.353 27.684 1.00 91.88 335 SER A N 1
ATOM 2585 C CA . SER A 1 335 ? 3.691 -7.472 28.766 1.00 91.88 335 SER A CA 1
ATOM 2586 C C . SER A 1 335 ? 2.827 -6.220 28.867 1.00 91.88 335 SER A C 1
ATOM 2588 O O . SER A 1 335 ? 2.328 -5.698 27.868 1.00 91.88 335 SER A O 1
ATOM 2590 N N . LEU A 1 336 ? 2.671 -5.695 30.088 1.00 91.00 336 LEU A N 1
ATOM 2591 C CA . LEU A 1 336 ? 1.921 -4.456 30.321 1.00 91.00 336 LEU A CA 1
ATOM 2592 C C . LEU A 1 336 ? 2.480 -3.296 29.482 1.00 91.00 336 LEU A C 1
ATOM 2594 O O . LEU A 1 336 ? 1.714 -2.504 28.943 1.00 91.00 336 LEU A O 1
ATOM 2598 N N . GLY A 1 337 ? 3.808 -3.226 29.335 1.00 90.69 337 GLY A N 1
ATOM 2599 C CA . GLY A 1 337 ? 4.470 -2.226 28.500 1.00 90.69 337 GLY A CA 1
ATOM 2600 C C . GLY A 1 337 ? 4.041 -2.316 27.035 1.00 90.69 337 GLY A C 1
ATOM 2601 O O . GLY A 1 337 ? 3.647 -1.304 26.463 1.00 90.69 337 GLY A O 1
ATOM 2602 N N . SER A 1 338 ? 4.045 -3.518 26.449 1.00 89.25 338 SER A N 1
ATOM 2603 C CA . SER A 1 338 ? 3.587 -3.759 25.072 1.00 89.25 338 SER A CA 1
ATOM 2604 C C . SER A 1 338 ? 2.125 -3.329 24.867 1.00 89.25 338 SER A C 1
ATOM 2606 O O . SER A 1 338 ? 1.817 -2.568 23.946 1.00 89.25 338 SER A O 1
ATOM 2608 N N . PHE A 1 339 ? 1.228 -3.705 25.787 1.00 93.62 339 PHE A N 1
ATOM 2609 C CA . PHE A 1 339 ? -0.184 -3.307 25.728 1.00 93.62 339 PHE A CA 1
ATOM 2610 C C . PHE A 1 339 ? -0.403 -1.799 25.867 1.00 93.62 339 PHE A C 1
ATOM 2612 O O . PHE A 1 339 ? -1.253 -1.240 25.170 1.00 93.62 339 PHE A O 1
ATOM 2619 N N . LEU A 1 340 ? 0.352 -1.120 26.736 1.00 93.69 340 LEU A N 1
ATOM 2620 C CA . LEU A 1 340 ? 0.278 0.336 26.871 1.00 93.69 340 LEU A CA 1
ATOM 2621 C C . LEU A 1 340 ? 0.714 1.030 25.578 1.00 93.69 340 LEU A C 1
ATOM 2623 O O . LEU A 1 340 ? -0.002 1.913 25.101 1.00 93.69 340 LEU A O 1
ATOM 2627 N N . LYS A 1 341 ? 1.821 0.584 24.968 1.00 91.88 341 LYS A N 1
ATOM 2628 C CA . LYS A 1 341 ? 2.300 1.123 23.685 1.00 91.88 341 LYS A CA 1
ATOM 2629 C C . LYS A 1 341 ? 1.261 0.955 22.576 1.00 91.88 341 LYS A C 1
ATOM 2631 O O . LYS A 1 341 ? 0.945 1.918 21.872 1.00 91.88 341 LYS A O 1
ATOM 2636 N N . ALA A 1 342 ? 0.682 -0.244 22.478 1.00 94.88 342 ALA A N 1
ATOM 2637 C CA . ALA A 1 342 ? -0.404 -0.549 21.550 1.00 94.88 342 ALA A CA 1
ATOM 2638 C C . ALA A 1 342 ? -1.610 0.373 21.772 1.00 94.88 342 ALA A C 1
ATOM 2640 O O . ALA A 1 342 ? -2.123 0.967 20.828 1.00 94.88 342 ALA A O 1
ATOM 2641 N N . THR A 1 343 ? -2.028 0.539 23.029 1.00 96.62 343 THR A N 1
ATOM 2642 C CA . THR A 1 343 ? -3.189 1.359 23.396 1.00 96.62 343 THR A CA 1
ATOM 2643 C C . THR A 1 343 ? -2.985 2.822 23.021 1.00 96.62 343 THR A C 1
ATOM 2645 O O . THR A 1 343 ? -3.871 3.416 22.412 1.00 96.62 343 THR A O 1
ATOM 2648 N N . ILE A 1 344 ? -1.815 3.395 23.317 1.00 95.94 344 ILE A N 1
ATOM 2649 C CA . ILE A 1 344 ? -1.493 4.784 22.960 1.00 95.94 344 ILE A CA 1
ATOM 2650 C C . ILE A 1 344 ? -1.546 4.974 21.439 1.00 95.94 344 ILE A C 1
ATOM 2652 O O . ILE A 1 344 ? -2.178 5.918 20.964 1.00 95.94 344 ILE A O 1
ATOM 2656 N N . ALA A 1 345 ? -0.939 4.063 20.673 1.00 96.56 345 ALA A N 1
ATOM 2657 C CA . ALA A 1 345 ? -0.925 4.146 19.214 1.00 96.56 345 ALA A CA 1
ATOM 2658 C C . ALA A 1 345 ? -2.329 3.997 18.597 1.00 96.56 345 ALA A C 1
ATOM 2660 O O . ALA A 1 345 ? -2.707 4.783 17.724 1.00 96.56 345 ALA A O 1
ATOM 2661 N N . ILE A 1 346 ? -3.118 3.029 19.076 1.00 97.56 346 ILE A N 1
ATOM 2662 C CA . ILE A 1 346 ? -4.484 2.756 18.601 1.00 97.56 346 ILE A CA 1
ATOM 2663 C C . ILE A 1 346 ? -5.414 3.929 18.918 1.00 97.56 346 ILE A C 1
ATOM 2665 O O . ILE A 1 346 ? -6.142 4.389 18.036 1.00 97.56 346 ILE A O 1
ATOM 2669 N N . VAL A 1 347 ? -5.389 4.439 20.154 1.00 97.12 347 VAL A N 1
ATOM 2670 C CA . VAL A 1 347 ? -6.225 5.580 20.559 1.00 97.12 347 VAL A CA 1
ATOM 2671 C C . VAL A 1 347 ? -5.816 6.830 19.788 1.00 97.12 347 VAL A C 1
ATOM 2673 O O . VAL A 1 347 ? -6.681 7.494 19.222 1.00 97.12 347 VAL A O 1
ATOM 2676 N N . GLY A 1 348 ? -4.513 7.119 19.703 1.00 95.50 348 GLY A N 1
ATOM 2677 C CA . GLY A 1 348 ? -3.996 8.263 18.953 1.00 95.50 348 GLY A CA 1
ATOM 2678 C C . GLY A 1 348 ? -4.443 8.242 17.492 1.00 95.50 348 GLY A C 1
ATOM 2679 O O . GLY A 1 348 ? -5.031 9.211 17.015 1.00 95.50 348 GLY A O 1
ATOM 2680 N N . THR A 1 349 ? -4.263 7.112 16.807 1.00 95.50 349 THR A N 1
ATOM 2681 C CA . THR A 1 349 ? -4.677 6.966 15.402 1.00 95.50 349 THR A CA 1
ATOM 2682 C C . THR A 1 349 ? -6.196 7.055 15.238 1.00 95.50 349 THR A C 1
ATOM 2684 O O . THR A 1 349 ? -6.676 7.712 14.319 1.00 95.50 349 THR A O 1
ATOM 2687 N N . SER A 1 350 ? -6.971 6.461 16.150 1.00 95.38 350 SER A N 1
ATOM 2688 C CA . SER A 1 350 ? -8.442 6.502 16.091 1.00 95.38 350 SER A CA 1
ATOM 2689 C C . SER A 1 350 ? -9.000 7.917 16.286 1.00 95.38 350 SER A C 1
ATOM 2691 O O . SER A 1 350 ? -10.027 8.261 15.702 1.00 95.38 350 SER A O 1
ATOM 2693 N N . LEU A 1 351 ? -8.330 8.749 17.091 1.00 93.81 351 LEU A N 1
ATOM 2694 C CA . LEU A 1 351 ? -8.681 10.161 17.256 1.00 93.81 351 LEU A CA 1
ATOM 2695 C C . LEU A 1 351 ? -8.308 10.995 16.028 1.00 93.81 351 LEU A C 1
ATOM 2697 O O . LEU A 1 351 ? -9.061 11.900 15.671 1.00 93.81 351 LEU A O 1
ATOM 2701 N N . VAL A 1 352 ? -7.184 10.686 15.371 1.00 92.88 352 VAL A N 1
ATOM 2702 C CA . VAL A 1 352 ? -6.836 11.316 14.090 1.00 92.88 352 VAL A CA 1
ATOM 2703 C C . VAL A 1 352 ? -7.895 10.985 13.040 1.00 92.88 352 VAL A C 1
ATOM 2705 O O . VAL A 1 352 ? -8.434 11.909 12.439 1.00 92.88 352 VAL A O 1
ATOM 2708 N N . GLU A 1 353 ? -8.268 9.711 12.894 1.00 92.12 353 GLU A N 1
ATOM 2709 C CA . GLU A 1 353 ? -9.330 9.266 11.976 1.00 92.12 353 GLU A CA 1
ATOM 2710 C C . GLU A 1 353 ? -10.678 9.949 12.253 1.00 92.12 353 GLU A C 1
ATOM 2712 O O . GLU A 1 353 ? -11.408 10.315 11.339 1.00 92.12 353 GLU A O 1
ATOM 2717 N N . ALA A 1 354 ? -11.015 10.177 13.524 1.00 90.19 354 ALA A N 1
ATOM 2718 C CA . ALA A 1 354 ? -12.248 10.870 13.891 1.00 90.19 354 ALA A CA 1
ATOM 2719 C C . ALA A 1 354 ? -12.297 12.336 13.413 1.00 90.19 354 ALA A C 1
ATOM 2721 O O . ALA A 1 354 ? -13.388 12.906 13.297 1.00 90.19 354 ALA A O 1
ATOM 2722 N N . LYS A 1 355 ? -11.133 12.953 13.177 1.00 87.81 355 LYS A N 1
ATOM 2723 C CA . LYS A 1 355 ? -10.966 14.390 12.916 1.00 87.81 355 LYS A CA 1
ATOM 2724 C C . LYS A 1 355 ? -10.375 14.717 11.551 1.00 87.81 355 LYS A C 1
ATOM 2726 O O . LYS A 1 355 ? -10.197 15.894 11.251 1.00 87.81 355 LYS A O 1
ATOM 2731 N N . THR A 1 356 ? -10.063 13.713 10.742 1.00 84.06 356 THR A N 1
ATOM 2732 C CA . THR A 1 356 ? -9.479 13.906 9.421 1.00 84.06 356 THR A CA 1
ATOM 2733 C C . THR A 1 356 ? -10.357 13.300 8.339 1.00 84.06 356 THR A C 1
ATOM 2735 O O . THR A 1 356 ? -10.954 12.246 8.526 1.00 84.06 356 THR A O 1
ATOM 2738 N N . ASP A 1 357 ? -10.379 13.964 7.188 1.00 75.00 357 ASP A N 1
ATOM 2739 C CA . ASP A 1 357 ? -10.961 13.444 5.950 1.00 75.00 357 ASP A CA 1
ATOM 2740 C C . ASP A 1 357 ? -9.875 12.883 5.011 1.00 75.00 357 ASP A C 1
ATOM 2742 O O . ASP A 1 357 ? -10.110 12.681 3.820 1.00 75.00 357 ASP A O 1
ATOM 2746 N N . GLN A 1 358 ? -8.651 12.681 5.518 1.00 70.69 358 GLN A N 1
ATOM 2747 C CA . GLN A 1 358 ? -7.560 12.085 4.748 1.00 70.69 358 GLN A CA 1
ATOM 2748 C C . GLN A 1 358 ? -7.895 10.657 4.305 1.00 70.69 358 GLN A C 1
ATOM 2750 O O . GLN A 1 358 ? -8.753 9.980 4.870 1.00 70.69 358 GLN A O 1
ATOM 2755 N N . VAL A 1 359 ? -7.169 10.175 3.295 1.00 75.06 359 VAL A N 1
ATOM 2756 C CA . VAL A 1 359 ? -7.307 8.798 2.823 1.00 75.06 359 VAL A CA 1
ATOM 2757 C C . VAL A 1 359 ? -6.773 7.825 3.864 1.00 75.06 359 VAL A C 1
ATOM 2759 O O . VAL A 1 359 ? -5.571 7.570 3.981 1.00 75.06 359 VAL A O 1
ATOM 2762 N N . ASP A 1 360 ? -7.729 7.299 4.620 1.00 81.50 360 ASP A N 1
ATOM 2763 C CA . ASP A 1 360 ? -7.604 6.297 5.673 1.00 81.50 360 ASP A CA 1
ATOM 2764 C C . ASP A 1 360 ? -6.649 5.153 5.313 1.00 81.50 360 ASP A C 1
ATOM 2766 O O . ASP A 1 360 ? -5.762 4.821 6.101 1.00 81.50 360 ASP A O 1
ATOM 2770 N N . ASN A 1 361 ? -6.766 4.616 4.096 1.00 90.94 361 ASN A N 1
ATOM 2771 C CA . ASN A 1 361 ? -5.950 3.502 3.615 1.00 90.94 361 ASN A CA 1
ATOM 2772 C C . ASN A 1 361 ? -4.438 3.806 3.556 1.00 90.94 361 ASN A C 1
ATOM 2774 O O . ASN A 1 361 ? -3.643 2.871 3.582 1.00 90.94 361 ASN A O 1
ATOM 2778 N N . LEU A 1 362 ? -4.027 5.078 3.498 1.00 87.00 362 LEU A N 1
ATOM 2779 C CA . LEU A 1 362 ? -2.617 5.482 3.444 1.00 87.00 362 LEU A CA 1
ATOM 2780 C C . LEU A 1 362 ? -2.149 6.136 4.751 1.00 87.00 362 LEU A C 1
ATOM 2782 O O . LEU A 1 362 ? -1.090 5.789 5.277 1.00 87.00 362 LEU A O 1
ATOM 2786 N N . ALA A 1 363 ? -2.940 7.067 5.290 1.00 90.19 363 ALA A N 1
ATOM 2787 C CA . ALA A 1 363 ? -2.546 7.871 6.443 1.00 90.19 363 ALA A CA 1
ATOM 2788 C C . ALA A 1 363 ? -2.536 7.066 7.754 1.00 90.19 363 ALA A C 1
ATOM 2790 O O . ALA A 1 363 ? -1.555 7.118 8.499 1.00 90.19 363 ALA A O 1
ATOM 2791 N N . LEU A 1 364 ? -3.591 6.292 8.041 1.00 93.19 364 LEU A N 1
ATOM 2792 C CA . LEU A 1 364 ? -3.718 5.602 9.332 1.00 93.19 364 LEU A CA 1
ATOM 2793 C C . LEU A 1 364 ? -2.656 4.513 9.545 1.00 93.19 364 LEU A C 1
ATOM 2795 O O . LEU A 1 364 ? -2.096 4.462 10.645 1.00 93.19 364 LEU A O 1
ATOM 2799 N N . PRO A 1 365 ? -2.317 3.672 8.543 1.00 94.38 365 PRO A N 1
ATOM 2800 C CA . PRO A 1 365 ? -1.221 2.715 8.671 1.00 94.38 365 PRO A CA 1
ATOM 2801 C C . PRO A 1 365 ? 0.114 3.372 9.013 1.00 94.38 365 PRO A C 1
ATOM 2803 O O . PRO A 1 365 ? 0.821 2.892 9.903 1.00 94.38 365 PRO A O 1
ATOM 2806 N N . LEU A 1 366 ? 0.437 4.485 8.343 1.00 91.12 366 LEU A N 1
ATOM 2807 C CA . LEU A 1 366 ? 1.683 5.220 8.550 1.00 91.12 366 LEU A CA 1
ATOM 2808 C C . LEU A 1 366 ? 1.732 5.859 9.943 1.00 91.12 366 LEU A C 1
ATOM 2810 O O . LEU A 1 366 ? 2.734 5.724 10.641 1.00 91.12 366 LEU A O 1
ATOM 2814 N N . ILE A 1 367 ? 0.646 6.501 10.379 1.00 93.31 367 ILE A N 1
ATOM 2815 C CA . ILE A 1 367 ? 0.555 7.098 11.720 1.00 93.31 367 ILE A CA 1
ATOM 2816 C C . ILE A 1 367 ? 0.682 6.019 12.797 1.00 93.31 367 ILE A C 1
ATOM 2818 O O . ILE A 1 367 ? 1.481 6.167 13.722 1.00 93.31 367 ILE A O 1
ATOM 2822 N N . THR A 1 368 ? -0.043 4.907 12.651 1.00 94.94 368 THR A N 1
ATOM 2823 C CA . THR A 1 368 ? 0.025 3.787 13.602 1.00 94.94 368 THR A CA 1
ATOM 2824 C C . THR A 1 368 ? 1.437 3.211 13.658 1.00 94.94 368 THR A C 1
ATOM 2826 O O . THR A 1 368 ? 1.954 2.966 14.746 1.00 94.94 368 THR A O 1
ATOM 2829 N N . TYR A 1 369 ? 2.083 3.037 12.500 1.00 93.19 369 TYR A N 1
ATOM 2830 C CA . TYR A 1 369 ? 3.465 2.565 12.413 1.00 93.19 369 TYR A CA 1
ATOM 2831 C C . TYR A 1 369 ? 4.419 3.493 13.170 1.00 93.19 369 TYR A C 1
ATOM 2833 O O . TYR A 1 369 ? 5.132 3.037 14.060 1.00 93.19 369 TYR A O 1
ATOM 2841 N N . ILE A 1 370 ? 4.385 4.799 12.879 1.00 91.62 370 ILE A N 1
ATOM 2842 C CA . ILE A 1 370 ? 5.249 5.801 13.521 1.00 91.62 370 ILE A CA 1
ATOM 2843 C C . ILE A 1 370 ? 5.032 5.819 15.034 1.00 91.62 370 ILE A C 1
ATOM 2845 O O . ILE A 1 370 ? 6.005 5.809 15.785 1.00 91.62 370 ILE A O 1
ATOM 2849 N N . LEU A 1 371 ? 3.776 5.821 15.491 1.00 93.12 371 LEU A N 1
ATOM 2850 C CA . LEU A 1 371 ? 3.464 5.836 16.919 1.00 93.12 371 LEU A CA 1
ATOM 2851 C C . LEU A 1 371 ? 3.990 4.591 17.620 1.00 93.12 371 LEU A C 1
ATOM 2853 O O . LEU A 1 371 ? 4.514 4.705 18.723 1.00 93.12 371 LEU A O 1
ATOM 2857 N N . LEU A 1 372 ? 3.875 3.416 17.005 1.00 91.25 372 LEU A N 1
ATOM 2858 C CA . LEU A 1 372 ? 4.447 2.209 17.579 1.00 91.25 372 LEU A CA 1
ATOM 2859 C C . LEU A 1 372 ? 5.985 2.306 17.588 1.00 91.25 372 LEU A C 1
ATOM 2861 O O . LEU A 1 372 ? 6.590 2.027 18.626 1.00 91.25 372 LEU A O 1
ATOM 2865 N N . VAL A 1 373 ? 6.632 2.710 16.481 1.00 87.31 373 VAL A N 1
ATOM 2866 C CA . VAL A 1 373 ? 8.111 2.690 16.343 1.00 87.31 373 VAL A CA 1
ATOM 2867 C C . VAL A 1 373 ? 8.755 3.717 17.266 1.00 87.31 373 VAL A C 1
ATOM 2869 O O . VAL A 1 373 ? 9.765 3.438 17.893 1.00 87.31 373 VAL A O 1
ATOM 2872 N N . ALA A 1 374 ? 8.145 4.887 17.441 1.00 83.50 374 ALA A N 1
ATOM 2873 C CA . ALA A 1 374 ? 8.646 5.906 18.361 1.00 83.50 374 ALA A CA 1
ATOM 2874 C C . ALA A 1 374 ? 8.701 5.438 19.830 1.00 83.50 374 ALA A C 1
ATOM 2876 O O . ALA A 1 374 ? 9.309 6.102 20.667 1.00 83.50 374 ALA A O 1
ATOM 2877 N N . GLN A 1 375 ? 8.043 4.321 20.152 1.00 75.06 375 GLN A N 1
ATOM 2878 C CA . GLN A 1 375 ? 7.982 3.742 21.488 1.00 75.06 375 GLN A CA 1
ATOM 2879 C C . GLN A 1 375 ? 8.809 2.453 21.632 1.00 75.06 375 GLN A C 1
ATOM 2881 O O . GLN A 1 375 ? 8.848 1.907 22.740 1.00 75.06 375 GLN A O 1
ATOM 2886 N N . SER A 1 376 ? 9.398 1.913 20.554 1.00 65.69 376 SER A N 1
ATOM 2887 C CA . SER A 1 376 ? 10.325 0.765 20.606 1.00 65.69 376 SER A CA 1
ATOM 2888 C C . SER A 1 376 ? 11.713 1.226 21.007 1.00 65.69 376 SER A C 1
ATOM 2890 O O . SER A 1 376 ? 12.257 0.598 21.940 1.00 65.69 376 SER A O 1
#

Mean predicted aligned error: 7.95 Å

Sequence (376 aa):
MRESRKPTLSTLDLDSSLNFLIGSLVYFEGLFICILMSFLVIFSYHQGLFVLLRSCPRSFTFGEACVVMQAFILFLYSSVANLYVEFSKEFPNDCVDTTTIILQVGLLGVALICATVYSFMSLRSPPAFYTTVFVVSAGNCFLYDCQIVLVVYWIVCSVVAILAVTTQVKVGEHASTRVRKYFHLLALAVFIPGILLRFCLLYLASGVVLALFVILEIMRVLHMPPLGSVLNEGFTAFVDEKDCGTLALTPLYLLVGCSLPLWLHPLGQWGPTLHLLSGLLAVGVGDTAASVVGSRYGHYNWPESNKTIEGTLACIISQLVVVMVLAILGFMENSLGSFLKATIAIVGTSLVEAKTDQVDNLALPLITYILLVAQS

Radius of gyration: 25.55 Å; Cα contacts (8 Å, |Δi|>4): 369; chains: 1; bounding box: 108×44×61 Å

Solvent-accessible surface area (backbone atoms only — not comparable to full-atom values): 20326 Å² total; per-residue (Å²): 137,91,80,88,82,76,83,84,84,71,73,74,64,54,59,55,52,48,51,49,48,50,52,46,49,53,48,50,52,50,49,49,50,50,52,51,50,51,50,52,52,54,51,49,42,57,54,47,43,56,50,49,54,67,74,41,51,63,38,54,58,73,68,54,43,49,52,53,41,51,53,52,50,51,49,52,52,49,40,55,51,51,52,54,51,52,78,72,46,92,71,74,92,47,71,57,57,50,38,49,53,53,43,42,55,52,46,52,40,49,52,48,50,52,53,47,45,70,73,34,71,74,36,67,40,67,72,45,35,53,47,53,54,45,66,58,49,69,81,66,84,74,86,69,95,70,62,59,68,61,53,53,51,46,50,51,54,51,50,53,50,51,50,54,42,55,50,40,44,71,69,72,49,68,53,48,79,68,60,56,36,54,58,32,48,48,47,42,66,50,47,52,57,22,53,72,75,39,42,62,60,40,55,46,48,50,50,51,48,50,46,47,51,53,51,52,48,52,30,28,74,67,53,35,81,87,52,6,60,60,48,44,49,44,44,63,24,55,59,49,93,78,44,29,64,78,51,80,46,63,70,53,31,45,51,45,17,47,41,44,39,64,73,68,52,67,89,90,74,87,69,64,48,73,43,54,40,18,14,40,36,36,44,27,40,10,46,39,35,17,52,54,41,22,76,72,69,39,81,50,59,37,88,98,32,93,40,23,53,53,6,42,50,37,18,41,52,50,32,53,50,51,53,50,50,36,22,74,72,64,57,37,75,82,44,72,67,52,52,50,48,50,49,54,20,44,50,53,38,43,54,47,58,44,73,49,91,66,63,54,42,50,52,39,14,51,50,26,27,50,48,37,56,79,72,110

Secondary structure (DSSP, 8-state):
---------SSHHHHHHHHHHHHHHHHHHHHHHHHHHHHHHHHHHHHHHHHHHHHSTTT--HHHHHHHHHHHHHHHHHHHHHHHHHHHSS---SHHHHHHHHHHHHHHHHHHHHHHHHH-GGGGSHHHHHHHHHHHHGGG-------HHHHHHHHHHHHHHHHHHHHHHHHTSPPPHHHHHHHHHHHHHHHHHHHHH-HHHHHHHHHHHHHHHHHHHHHHHTT-TTTHHHHHHHHHHH--TT--SS--HHHHHHHHHHHHHHHHSPTT--S--GGGGHHIIIIIIIIHHHHHHHHHH---BPTT-S-BHHHHHHHHHHHHHHHHHHHHTTSS--SHHHHHHHHHHHHHHHHHHHH--S-HHHHHHHHHHHHHHTT-